Protein 6DJ6 (pdb70)

Nearest PDB structures (foldseek):
  6dj6-assembly2_B  TM=1.002E+00  e=1.225E-65  Streptococcus pneumoniae
  7w7h-assembly1_E-2  TM=9.771E-01  e=4.668E-52  Streptococcus suis 05ZYH33
  2g7z-assembly3_A  TM=9.800E-01  e=7.991E-48  Streptococcus pyogenes M1 GAS
  4x9x-assembly1_A  TM=9.112E-01  e=3.759E-30  Staphylococcus aureus subsp. aureus MW2
  2dt8-assembly1_A  TM=8.744E-01  e=5.356E-27  Thermus thermophilus HB8

Sequence (555 aa):
MTKIKIVTDSSVTIEPELVKKQLDDITIVPLSVVMMIDNVVYSDADLKEEGKFLQLMQESKNLPKTSQPPVGVFAEIFEDDLCKDGGQILAIHMMSHALSGTVEAARQGASLSTADVIVVDSSFTDQALKFQVVEEAAKLAQEGKDMEEAILSHHVEEVKNHTELYIGVSTLENLVKGGRIGRVTGLLSSLLNIRVVMQMKDHELQPMVKGRGTKTFKKKWLDELITSLSERAVAEIGISYSGSDDWAKEMKESLQAYVEKPISVLETGSIIQTHTGENAWAIILIRYHTKIKIVTDSSVTIEPELVKKQLDITIVPLSVMIDNVVYSDADLKEEGKFLQLMQESKNLPKTSQPPVGVFAEIFEDLCKKDGGQILAIHMSHALSGTVEAARQGASSLSTADVIVVDSSFTDQALKFQVVEAAKLAQEGKDMEAILSHVEEVKNHTELYIGVSTLENLVKGGRIGRVTGLLSSLLNIRVVMQMKDHELQPMVKGRGTKTFKKWLDELITSLSERAVAEIGISYSGSDDWAKKEMKESLQAYVEKPISVLETGSIIQTHTGENAWAILIRYH

Structure (mmCIF, N/CA/C/O backbone):
data_6DJ6
#
_entry.id   6DJ6
#
_cell.length_a   59.720
_cell.length_b   103.851
_cell.length_c   108.174
_cell.angle_alpha   90.00
_cell.angle_beta   90.00
_cell.angle_gamma   90.00
#
_symmetry.space_group_name_H-M   'P 21 21 21'
#
loop_
_entity.id
_entity.type
_entity.pdbx_description
1 polymer 'Fatty Acid Kinase (Fak) B2 protein (SPR1019)'
2 non-polymer GLYCEROL
3 non-polymer 'OLEIC ACID'
4 non-polymer 'SODIUM ION'
5 water water
#
loop_
_atom_site.group_PDB
_atom_site.id
_atom_site.type_symbol
_atom_site.label_atom_id
_atom_site.label_alt_id
_atom_site.label_comp_id
_atom_site.label_asym_id
_atom_site.label_entity_id
_atom_site.label_seq_id
_atom_site.pdbx_PDB_ins_code
_atom_site.Cartn_x
_atom_site.Cartn_y
_atom_site.Cartn_z
_atom_site.occupancy
_atom_site.B_iso_or_equiv
_atom_site.auth_seq_id
_atom_site.auth_comp_id
_atom_site.auth_asym_id
_atom_site.auth_atom_id
_atom_site.pdbx_PDB_model_num
ATOM 1 N N . MET A 1 35 ? -4.870 14.950 -24.147 0.50 46.48 1 MET A N 1
ATOM 2 C CA . MET A 1 35 ? -4.743 15.814 -22.934 0.50 45.43 1 MET A CA 1
ATOM 3 C C . MET A 1 35 ? -3.318 15.702 -22.378 0.50 45.35 1 MET A C 1
ATOM 4 O O . MET A 1 35 ? -2.670 16.718 -22.139 0.50 47.20 1 MET A O 1
ATOM 9 N N . THR A 1 36 ? -2.837 14.458 -22.226 1.00 46.68 2 THR A N 1
ATOM 10 C CA . THR A 1 36 ? -1.715 14.075 -21.317 1.00 43.84 2 THR A CA 1
ATOM 11 C C . THR A 1 36 ? -2.148 14.360 -19.871 1.00 37.38 2 THR A C 1
ATOM 12 O O . THR A 1 36 ? -2.653 15.444 -19.555 1.00 34.35 2 THR A O 1
ATOM 16 N N . LYS A 1 37 ? -1.951 13.376 -18.994 1.00 31.12 3 LYS A N 1
ATOM 17 C CA . LYS A 1 37 ? -2.470 13.466 -17.636 1.00 28.93 3 LYS A CA 1
ATOM 18 C C . LYS A 1 37 ? -1.673 14.541 -16.879 1.00 25.93 3 LYS A C 1
ATOM 19 O O . LYS A 1 37 ? -0.496 14.814 -17.169 1.00 22.49 3 LYS A O 1
ATOM 25 N N . ILE A 1 38 ? -2.334 15.162 -15.898 1.00 22.24 4 ILE A N 1
ATOM 26 C CA . ILE A 1 38 ? -1.688 16.090 -15.001 1.00 19.11 4 ILE A CA 1
ATOM 27 C C . ILE A 1 38 ? -0.627 15.336 -14.197 1.00 17.50 4 ILE A C 1
ATOM 28 O O . ILE A 1 38 ? -0.802 14.175 -13.840 1.00 19.16 4 ILE A O 1
ATOM 33 N N . LYS A 1 39 ? 0.499 16.002 -13.937 1.00 17.11 5 LYS A N 1
ATOM 34 C CA . LYS A 1 39 ? 1.552 15.434 -13.135 1.00 17.37 5 LYS A CA 1
ATOM 35 C C . LYS A 1 39 ? 1.595 16.124 -11.764 1.00 15.91 5 LYS A C 1
ATOM 36 O O . LYS A 1 39 ? 1.500 17.346 -11.686 1.00 14.99 5 LYS A O 1
ATOM 42 N N . ILE A 1 40 ? 1.735 15.304 -10.700 1.00 14.72 6 ILE A N 1
ATOM 43 C CA . ILE A 1 40 ? 1.738 15.760 -9.351 1.00 15.24 6 ILE A CA 1
ATOM 44 C C . ILE A 1 40 ? 3.192 15.905 -8.856 1.00 14.00 6 ILE A C 1
ATOM 45 O O . ILE A 1 40 ? 3.990 14.977 -8.988 1.00 15.14 6 ILE A O 1
ATOM 50 N N . VAL A 1 41 ? 3.467 17.045 -8.211 1.00 13.52 7 VAL A N 1
ATOM 51 C CA . VAL A 1 41 ? 4.757 17.312 -7.575 1.00 14.47 7 VAL A CA 1
ATOM 52 C C . VAL A 1 41 ? 4.508 17.677 -6.102 1.00 14.86 7 VAL A C 1
ATOM 53 O O . VAL A 1 41 ? 3.518 18.331 -5.784 1.00 14.49 7 VAL A O 1
ATOM 57 N N . THR A 1 42 ? 5.428 17.262 -5.210 1.00 14.23 8 THR A N 1
ATOM 58 C CA . THR A 1 42 ? 5.413 17.642 -3.781 1.00 13.03 8 THR A CA 1
ATOM 59 C C . THR A 1 42 ? 6.869 17.765 -3.324 1.00 12.77 8 THR A C 1
ATOM 60 O O . THR A 1 42 ? 7.772 17.626 -4.159 1.00 13.89 8 THR A O 1
ATOM 64 N N . ASP A 1 43 ? 7.079 17.994 -2.021 1.00 12.42 9 ASP A N 1
ATOM 65 C CA . ASP A 1 43 ? 8.417 18.145 -1.473 1.00 12.27 9 ASP A CA 1
ATOM 66 C C . ASP A 1 43 ? 8.658 16.977 -0.498 1.00 12.91 9 ASP A C 1
ATOM 67 O O . ASP A 1 43 ? 7.710 16.261 -0.089 1.00 12.30 9 ASP A O 1
ATOM 72 N N . SER A 1 44 ? 9.919 16.816 -0.062 1.00 12.46 10 SER A N 1
ATOM 73 C CA . SER A 1 44 ? 10.324 15.649 0.691 1.00 13.39 10 SER A CA 1
ATOM 74 C C . SER A 1 44 ? 9.946 15.774 2.175 1.00 13.93 10 SER A C 1
ATOM 75 O O . SER A 1 44 ? 10.245 14.855 2.943 1.00 14.22 10 SER A O 1
ATOM 78 N N . SER A 1 45 ? 9.246 16.854 2.573 1.00 13.78 11 SER A N 1
ATOM 79 C CA . SER A 1 45 ? 8.565 16.891 3.918 1.00 14.91 11 SER A CA 1
ATOM 80 C C . SER A 1 45 ? 7.371 15.931 3.953 1.00 13.65 11 SER A C 1
ATOM 81 O O . SER A 1 45 ? 6.908 15.587 5.029 1.00 13.68 11 SER A O 1
ATOM 84 N N . VAL A 1 46 ? 6.885 15.492 2.786 1.00 13.49 12 VAL A N 1
ATOM 85 C CA . VAL A 1 46 ? 5.820 14.511 2.722 1.00 13.40 12 VAL A CA 1
ATOM 86 C C . VAL A 1 46 ? 6.327 13.219 3.384 1.00 14.20 12 VAL A C 1
ATOM 87 O O . VAL A 1 46 ? 7.501 12.816 3.235 1.00 12.70 12 VAL A O 1
ATOM 91 N N . THR A 1 47 ? 5.452 12.601 4.180 1.00 13.45 13 THR A N 1
ATOM 92 C CA . THR A 1 47 ? 5.732 11.328 4.748 1.00 13.46 13 THR A CA 1
ATOM 93 C C . THR A 1 47 ? 4.801 10.312 4.080 1.00 14.90 13 THR A C 1
ATOM 94 O O . THR A 1 47 ? 3.573 10.429 4.174 1.00 14.36 13 THR A O 1
ATOM 98 N N . ILE A 1 48 ? 5.373 9.366 3.348 1.00 14.92 14 ILE A N 1
ATOM 99 C CA . ILE A 1 48 ? 4.581 8.490 2.476 1.00 16.69 14 ILE A CA 1
ATOM 100 C C . ILE A 1 48 ? 5.323 7.173 2.275 1.00 18.17 14 ILE A C 1
ATOM 101 O O . ILE A 1 48 ? 6.538 7.136 2.255 1.00 16.69 14 ILE A O 1
ATOM 106 N N . GLU A 1 49 ? 4.572 6.107 2.027 1.00 20.19 15 GLU A N 1
ATOM 107 C CA . GLU A 1 49 ? 5.182 4.819 1.648 1.00 22.77 15 GLU A CA 1
ATOM 108 C C . GLU A 1 49 ? 5.846 4.963 0.293 1.00 20.35 15 GLU A C 1
ATOM 109 O O . GLU A 1 49 ? 5.190 5.482 -0.614 1.00 19.31 15 GLU A O 1
ATOM 115 N N . PRO A 1 50 ? 7.128 4.558 0.117 1.00 22.47 16 PRO A N 1
ATOM 116 C CA . PRO A 1 50 ? 7.857 4.807 -1.129 1.00 23.35 16 PRO A CA 1
ATOM 117 C C . PRO A 1 50 ? 7.259 4.109 -2.366 1.00 22.44 16 PRO A C 1
ATOM 118 O O . PRO A 1 50 ? 7.316 4.628 -3.464 1.00 21.98 16 PRO A O 1
ATOM 122 N N . GLU A 1 51 ? 6.610 2.966 -2.171 1.00 23.47 17 GLU A N 1
ATOM 123 C CA . GLU A 1 51 ? 6.013 2.227 -3.311 1.00 26.46 17 GLU A CA 1
ATOM 124 C C . GLU A 1 51 ? 4.829 3.023 -3.863 1.00 22.80 17 GLU A C 1
ATOM 125 O O . GLU A 1 51 ? 4.568 3.000 -5.049 1.00 20.67 17 GLU A O 1
ATOM 131 N N . LEU A 1 52 ? 4.146 3.760 -2.984 1.00 20.83 18 LEU A N 1
ATOM 132 C CA . LEU A 1 52 ? 3.004 4.557 -3.356 1.00 22.40 18 LEU A CA 1
ATOM 133 C C . LEU A 1 52 ? 3.450 5.734 -4.236 1.00 21.98 18 LEU A C 1
ATOM 134 O O . LEU A 1 52 ? 2.750 6.139 -5.168 1.00 19.61 18 LEU A O 1
ATOM 139 N N . VAL A 1 53 ? 4.660 6.247 -3.992 1.00 21.02 19 VAL A N 1
ATOM 140 C CA . VAL A 1 53 ? 5.203 7.326 -4.835 1.00 21.63 19 VAL A CA 1
ATOM 141 C C . VAL A 1 53 ? 5.312 6.858 -6.295 1.00 22.74 19 VAL A C 1
ATOM 142 O O . VAL A 1 53 ? 4.898 7.579 -7.224 1.00 21.63 19 VAL A O 1
ATOM 146 N N A LYS A 1 54 ? 5.891 5.668 -6.496 0.50 22.25 20 LYS A N 1
ATOM 147 N N B LYS A 1 54 ? 5.893 5.667 -6.486 0.50 22.62 20 LYS A N 1
ATOM 148 C CA A LYS A 1 54 ? 6.078 5.084 -7.821 0.50 23.02 20 LYS A CA 1
ATOM 149 C CA B LYS A 1 54 ? 6.089 5.059 -7.796 0.50 23.62 20 LYS A CA 1
ATOM 150 C C A LYS A 1 54 ? 4.727 4.701 -8.454 0.50 21.82 20 LYS A C 1
ATOM 151 C C B LYS A 1 54 ? 4.739 4.694 -8.446 0.50 22.17 20 LYS A C 1
ATOM 152 O O A LYS A 1 54 ? 4.495 5.000 -9.609 0.50 19.56 20 LYS A O 1
ATOM 153 O O B LYS A 1 54 ? 4.519 5.000 -9.602 0.50 19.84 20 LYS A O 1
ATOM 164 N N . GLN A 1 55 ? 3.842 4.046 -7.691 1.00 22.19 21 GLN A N 1
ATOM 165 C CA . GLN A 1 55 ? 2.558 3.596 -8.215 1.00 22.62 21 GLN A CA 1
ATOM 166 C C . GLN A 1 55 ? 1.721 4.772 -8.756 1.00 23.01 21 GLN A C 1
ATOM 167 O O . GLN A 1 55 ? 0.966 4.553 -9.716 1.00 22.04 21 GLN A O 1
ATOM 173 N N . LEU A 1 56 ? 1.794 5.965 -8.130 1.00 19.52 22 LEU A N 1
ATOM 174 C CA . LEU A 1 56 ? 0.966 7.116 -8.530 1.00 19.82 22 LEU A CA 1
ATOM 175 C C . LEU A 1 56 ? 1.748 8.174 -9.324 1.00 19.22 22 LEU A C 1
ATOM 176 O O . LEU A 1 56 ? 1.214 9.259 -9.598 1.00 19.15 22 LEU A O 1
ATOM 181 N N A ASP A 1 57 ? 2.980 7.845 -9.735 0.50 19.29 23 ASP A N 1
ATOM 182 N N B ASP A 1 57 ? 3.002 7.863 -9.671 0.50 19.18 23 ASP A N 1
ATOM 183 C CA A ASP A 1 57 ? 3.865 8.746 -10.510 0.50 20.80 23 ASP A CA 1
ATOM 184 C CA B ASP A 1 57 ? 3.841 8.729 -10.508 0.50 20.54 23 ASP A CA 1
ATOM 185 C C A ASP A 1 57 ? 3.935 10.143 -9.872 0.50 19.25 23 ASP A C 1
ATOM 186 C C B ASP A 1 57 ? 3.971 10.132 -9.884 0.50 19.07 23 ASP A C 1
ATOM 187 O O A ASP A 1 57 ? 3.723 11.165 -10.542 0.50 19.19 23 ASP A O 1
ATOM 188 O O B ASP A 1 57 ? 3.845 11.147 -10.582 0.50 18.96 23 ASP A O 1
ATOM 197 N N . ILE A 1 58 ? 4.234 10.178 -8.572 1.00 17.20 24 ILE A N 1
ATOM 198 C CA . ILE A 1 58 ? 4.466 11.426 -7.855 1.00 16.16 24 ILE A CA 1
ATOM 199 C C . ILE A 1 58 ? 5.966 11.758 -7.964 1.00 15.08 24 ILE A C 1
ATOM 200 O O . ILE A 1 58 ? 6.775 10.885 -7.816 1.00 16.33 24 ILE A O 1
ATOM 205 N N . THR A 1 59 ? 6.289 13.025 -8.233 1.00 15.01 25 THR A N 1
ATOM 206 C CA . THR A 1 59 ? 7.666 13.583 -8.259 1.00 14.47 25 THR A CA 1
ATOM 207 C C . THR A 1 59 ? 7.886 14.321 -6.930 1.00 14.97 25 THR A C 1
ATOM 208 O O . THR A 1 59 ? 7.104 15.206 -6.577 1.00 12.93 25 THR A O 1
ATOM 212 N N . ILE A 1 60 ? 8.911 13.911 -6.177 1.00 14.90 26 ILE A N 1
ATOM 213 C CA . ILE A 1 60 ? 9.225 14.512 -4.899 1.00 15.75 26 ILE A CA 1
ATOM 214 C C . ILE A 1 60 ? 10.490 15.357 -5.054 1.00 16.24 26 ILE A C 1
ATOM 215 O O . ILE A 1 60 ? 11.519 14.792 -5.354 1.00 16.48 26 ILE A O 1
ATOM 220 N N . VAL A 1 61 ? 10.378 16.682 -4.872 1.00 15.14 27 VAL A N 1
ATOM 221 C CA . VAL A 1 61 ? 11.517 17.598 -4.926 1.00 14.74 27 VAL A CA 1
ATOM 222 C C . VAL A 1 61 ? 12.192 17.552 -3.566 1.00 15.53 27 VAL A C 1
ATOM 223 O O . VAL A 1 61 ? 11.568 17.879 -2.552 1.00 13.89 27 VAL A O 1
ATOM 227 N N . PRO A 1 62 ? 13.480 17.125 -3.494 1.00 15.56 28 PRO A N 1
ATOM 228 C CA . PRO A 1 62 ? 14.129 16.920 -2.200 1.00 15.15 28 PRO A CA 1
ATOM 229 C C . PRO A 1 62 ? 14.543 18.253 -1.571 1.00 14.54 28 PRO A C 1
ATOM 230 O O . PRO A 1 62 ? 15.026 19.144 -2.276 1.00 14.12 28 PRO A O 1
ATOM 234 N N . LEU A 1 63 ? 14.318 18.386 -0.259 1.00 13.59 29 LEU A N 1
ATOM 235 C CA . LEU A 1 63 ? 14.999 19.400 0.543 1.00 14.40 29 LEU A CA 1
ATOM 236 C C . LEU A 1 63 ? 16.389 18.831 0.859 1.00 13.56 29 LEU A C 1
ATOM 237 O O . LEU A 1 63 ? 16.704 17.701 0.446 1.00 12.99 29 LEU A O 1
ATOM 242 N N . SER A 1 64 ? 17.212 19.645 1.531 1.00 14.78 30 SER A N 1
ATOM 243 C CA . SER A 1 64 ? 18.535 19.230 1.948 1.00 14.55 30 SER A CA 1
ATOM 244 C C . SER A 1 64 ? 18.702 19.524 3.437 1.00 14.48 30 SER A C 1
ATOM 245 O O . SER A 1 64 ? 17.927 20.278 4.036 1.00 13.45 30 SER A O 1
ATOM 248 N N A VAL A 1 65 ? 19.716 18.913 4.059 0.50 13.06 31 VAL A N 1
ATOM 249 N N B VAL A 1 65 ? 19.702 18.853 4.013 0.50 13.56 31 VAL A N 1
ATOM 250 C CA A VAL A 1 65 ? 20.025 19.188 5.442 0.50 12.50 31 VAL A CA 1
ATOM 251 C CA B VAL A 1 65 ? 20.019 18.891 5.397 0.50 13.18 31 VAL A CA 1
ATOM 252 C C A VAL A 1 65 ? 21.536 19.059 5.649 0.50 12.46 31 VAL A C 1
ATOM 253 C C B VAL A 1 65 ? 21.540 18.983 5.506 0.50 13.19 31 VAL A C 1
ATOM 254 O O A VAL A 1 65 ? 22.141 18.097 5.176 0.50 11.95 31 VAL A O 1
ATOM 255 O O B VAL A 1 65 ? 22.236 18.262 4.804 0.50 12.58 31 VAL A O 1
ATOM 262 N N A MET A 1 66 ? 22.097 20.059 6.339 0.50 12.78 32 MET A N 1
ATOM 263 N N B MET A 1 66 ? 22.034 19.890 6.350 0.50 13.28 32 MET A N 1
ATOM 264 C CA A MET A 1 66 ? 23.532 20.165 6.676 0.50 13.65 32 MET A CA 1
ATOM 265 C CA B MET A 1 66 ? 23.475 19.990 6.589 0.50 14.26 32 MET A CA 1
ATOM 266 C C A MET A 1 66 ? 23.776 19.483 8.028 0.50 13.94 32 MET A C 1
ATOM 267 C C B MET A 1 66 ? 23.794 19.492 8.000 0.50 14.29 32 MET A C 1
ATOM 268 O O A MET A 1 66 ? 23.123 19.833 9.013 0.50 14.55 32 MET A O 1
ATOM 269 O O B MET A 1 66 ? 23.259 20.005 8.985 0.50 14.99 32 MET A O 1
ATOM 278 N N . ILE A 1 67 ? 24.690 18.506 8.052 1.00 14.39 33 ILE A N 1
ATOM 279 C CA . ILE A 1 67 ? 25.044 17.754 9.236 1.00 14.48 33 ILE A CA 1
ATOM 280 C C . ILE A 1 67 ? 26.565 17.866 9.375 1.00 14.58 33 ILE A C 1
ATOM 281 O O . ILE A 1 67 ? 27.277 17.390 8.503 1.00 14.05 33 ILE A O 1
ATOM 286 N N . ASP A 1 68 ? 27.000 18.590 10.410 1.00 15.39 34 ASP A N 1
ATOM 287 C CA . ASP A 1 68 ? 28.446 18.904 10.674 1.00 17.27 34 ASP A CA 1
ATOM 288 C C . ASP A 1 68 ? 29.097 19.406 9.382 1.00 15.93 34 ASP A C 1
ATOM 289 O O . ASP A 1 68 ? 30.129 18.907 8.935 1.00 17.05 34 ASP A O 1
ATOM 294 N N . ASN A 1 69 ? 28.426 20.379 8.768 1.00 15.26 35 ASN A N 1
ATOM 295 C CA . ASN A 1 69 ? 28.921 21.132 7.616 1.00 14.89 35 ASN A CA 1
ATOM 296 C C . ASN A 1 69 ? 28.921 20.299 6.333 1.00 14.70 35 ASN A C 1
ATOM 297 O O . ASN A 1 69 ? 29.483 20.761 5.324 1.00 15.38 35 ASN A O 1
ATOM 302 N N . VAL A 1 70 ? 28.318 19.106 6.338 1.00 14.11 36 VAL A N 1
ATOM 303 C CA . VAL A 1 70 ? 28.216 18.281 5.133 1.00 15.01 36 VAL A CA 1
ATOM 304 C C . VAL A 1 70 ? 26.749 18.294 4.683 1.00 14.60 36 VAL A C 1
ATOM 305 O O . VAL A 1 70 ? 25.887 18.033 5.474 1.00 14.20 36 VAL A O 1
ATOM 309 N N . VAL A 1 71 ? 26.500 18.655 3.427 1.00 14.95 37 VAL A N 1
ATOM 310 C CA . VAL A 1 71 ? 25.133 18.789 2.917 1.00 16.58 37 VAL A CA 1
ATOM 311 C C . VAL A 1 71 ? 24.679 17.442 2.349 1.00 16.23 37 VAL A C 1
ATOM 312 O O . VAL A 1 71 ? 25.333 16.880 1.473 1.00 16.90 37 VAL A O 1
ATOM 316 N N . TYR A 1 72 ? 23.537 16.961 2.842 1.00 15.50 38 TYR A N 1
ATOM 317 C CA . TYR A 1 72 ? 22.876 15.755 2.370 1.00 15.70 38 TYR A CA 1
ATOM 318 C C . TYR A 1 72 ? 21.564 16.121 1.669 1.00 15.24 38 TYR A C 1
ATOM 319 O O . TYR A 1 72 ? 20.806 16.942 2.154 1.00 14.78 38 TYR A O 1
ATOM 328 N N . SER A 1 73 ? 21.275 15.462 0.559 1.00 15.02 39 SER A N 1
ATOM 329 C CA . SER A 1 73 ? 19.901 15.491 0.009 1.00 15.21 39 SER A CA 1
ATOM 330 C C . SER A 1 73 ? 18.983 14.655 0.921 1.00 15.51 39 SER A C 1
ATOM 331 O O . SER A 1 73 ? 19.347 13.562 1.369 1.00 15.83 39 SER A O 1
ATOM 334 N N . ASP A 1 74 ? 17.765 15.147 1.174 1.00 16.59 40 ASP A N 1
ATOM 335 C CA . ASP A 1 74 ? 16.773 14.410 1.915 1.00 18.04 40 ASP A CA 1
ATOM 336 C C . ASP A 1 74 ? 16.480 13.069 1.229 1.00 17.90 40 ASP A C 1
ATOM 337 O O . ASP A 1 74 ? 16.180 12.094 1.905 1.00 17.93 40 ASP A O 1
ATOM 342 N N . ALA A 1 75 ? 16.649 13.003 -0.101 1.00 19.53 41 ALA A N 1
ATOM 343 C CA . ALA A 1 75 ? 16.396 11.778 -0.881 1.00 20.18 41 ALA A CA 1
ATOM 344 C C . ALA A 1 75 ? 17.328 10.645 -0.441 1.00 21.57 41 ALA A C 1
ATOM 345 O O . ALA A 1 75 ? 16.967 9.483 -0.591 1.00 22.14 41 ALA A O 1
ATOM 347 N N . ASP A 1 76 ? 18.490 10.990 0.135 1.00 20.79 42 ASP A N 1
ATOM 348 C CA . ASP A 1 76 ? 19.459 9.982 0.623 1.00 21.90 42 ASP A CA 1
ATOM 349 C C . ASP A 1 76 ? 19.305 9.689 2.124 1.00 20.72 42 ASP A C 1
ATOM 350 O O . ASP A 1 76 ? 20.163 9.000 2.694 1.00 19.44 42 ASP A O 1
ATOM 355 N N . LEU A 1 77 ? 18.240 10.196 2.762 1.00 17.70 43 LEU A N 1
ATOM 356 C CA . LEU A 1 77 ? 18.052 10.025 4.195 1.00 17.94 43 LEU A CA 1
ATOM 357 C C . LEU A 1 77 ? 16.689 9.385 4.481 1.00 20.03 43 LEU A C 1
ATOM 358 O O . LEU A 1 77 ? 16.087 9.650 5.528 1.00 20.10 43 LEU A O 1
ATOM 363 N N . LYS A 1 78 ? 16.258 8.475 3.610 1.00 21.41 44 LYS A N 1
ATOM 364 C CA . LYS A 1 78 ? 14.924 7.868 3.750 1.00 23.54 44 LYS A CA 1
ATOM 365 C C . LYS A 1 78 ? 14.997 6.486 4.414 1.00 25.51 44 LYS A C 1
ATOM 366 O O . LYS A 1 78 ? 13.989 6.015 4.930 1.00 26.23 44 LYS A O 1
ATOM 372 N N . GLU A 1 79 ? 16.189 5.877 4.461 1.00 23.32 45 GLU A N 1
ATOM 373 C CA . GLU A 1 79 ? 16.412 4.610 5.150 1.00 24.80 45 GLU A CA 1
ATOM 374 C C . GLU A 1 79 ? 16.011 4.699 6.637 1.00 22.57 45 GLU A C 1
ATOM 375 O O . GLU A 1 79 ? 16.446 5.591 7.369 1.00 22.09 45 GLU A O 1
ATOM 381 N N . GLU A 1 80 ? 15.199 3.746 7.096 1.00 20.99 46 GLU A N 1
ATOM 382 C CA . GLU A 1 80 ? 14.689 3.734 8.470 1.00 21.88 46 GLU A CA 1
ATOM 383 C C . GLU A 1 80 ? 15.824 3.909 9.483 1.00 21.31 46 GLU A C 1
ATOM 384 O O . GLU A 1 80 ? 16.777 3.151 9.488 1.00 20.96 46 GLU A O 1
ATOM 390 N N . GLY A 1 81 ? 15.716 4.925 10.333 1.00 19.72 47 GLY A N 1
ATOM 391 C CA . GLY A 1 81 ? 16.631 5.106 11.450 1.00 19.86 47 GLY A CA 1
ATOM 392 C C . GLY A 1 81 ? 17.951 5.742 11.063 1.00 19.70 47 GLY A C 1
ATOM 393 O O . GLY A 1 81 ? 18.710 6.135 11.961 1.00 19.67 47 GLY A O 1
ATOM 394 N N . LYS A 1 82 ? 18.217 5.910 9.758 1.00 20.56 48 LYS A N 1
ATOM 395 C CA . LYS A 1 82 ? 19.540 6.420 9.330 1.00 21.29 48 LYS A CA 1
ATOM 396 C C . LYS A 1 82 ? 19.762 7.863 9.803 1.00 18.64 48 LYS A C 1
ATOM 397 O O . LYS A 1 82 ? 20.787 8.145 10.375 1.00 16.56 48 LYS A O 1
ATOM 403 N N . PHE A 1 83 ? 18.816 8.783 9.544 1.00 16.46 49 PHE A N 1
ATOM 404 C CA . PHE A 1 83 ? 18.992 10.148 9.949 1.00 16.03 49 PHE A CA 1
ATOM 405 C C . PHE A 1 83 ? 18.975 10.274 11.473 1.00 16.89 49 PHE A C 1
ATOM 406 O O . PHE A 1 83 ? 19.732 11.088 12.041 1.00 16.65 49 PHE A O 1
ATOM 414 N N . LEU A 1 84 ? 18.079 9.525 12.132 1.00 17.02 50 LEU A N 1
ATOM 415 C CA . LEU A 1 84 ? 18.005 9.540 13.595 1.00 18.31 50 LEU A CA 1
ATOM 416 C C . LEU A 1 84 ? 19.423 9.383 14.163 1.00 17.52 50 LEU A C 1
ATOM 417 O O . LEU A 1 84 ? 19.859 10.120 15.072 1.00 17.11 50 LEU A O 1
ATOM 422 N N . GLN A 1 85 ? 20.110 8.369 13.660 1.00 17.89 51 GLN A N 1
ATOM 423 C CA . GLN A 1 85 ? 21.421 8.028 14.195 1.00 21.53 51 GLN A CA 1
ATOM 424 C C . GLN A 1 85 ? 22.458 9.128 13.885 1.00 18.50 51 GLN A C 1
ATOM 425 O O . GLN A 1 85 ? 23.263 9.449 14.750 1.00 19.64 51 GLN A O 1
ATOM 431 N N . LEU A 1 86 ? 22.456 9.708 12.671 1.00 17.07 52 LEU A N 1
ATOM 432 C CA . LEU A 1 86 ? 23.320 10.868 12.352 1.00 16.84 52 LEU A CA 1
ATOM 433 C C . LEU A 1 86 ? 23.032 12.057 13.293 1.00 16.43 52 LEU A C 1
ATOM 434 O O . LEU A 1 86 ? 23.964 12.685 13.821 1.00 15.41 52 LEU A O 1
ATOM 439 N N . MET A 1 87 ? 21.749 12.389 13.531 1.00 15.99 53 MET A N 1
ATOM 440 C CA . MET A 1 87 ? 21.391 13.521 14.420 1.00 16.06 53 MET A CA 1
ATOM 441 C C . MET A 1 87 ? 21.774 13.267 15.899 1.00 15.88 53 MET A C 1
ATOM 442 O O . MET A 1 87 ? 22.077 14.227 16.650 1.00 17.41 53 MET A O 1
ATOM 447 N N . GLN A 1 88 ? 21.681 12.015 16.352 1.00 15.21 54 GLN A N 1
ATOM 448 C CA . GLN A 1 88 ? 22.089 11.630 17.718 1.00 16.54 54 GLN A CA 1
ATOM 449 C C . GLN A 1 88 ? 23.588 11.861 17.933 1.00 18.71 54 GLN A C 1
ATOM 450 O O . GLN A 1 88 ? 23.996 12.146 19.073 1.00 18.66 54 GLN A O 1
ATOM 456 N N . GLU A 1 89 ? 24.385 11.742 16.864 1.00 19.27 55 GLU A N 1
ATOM 457 C CA . GLU A 1 89 ? 25.880 11.752 16.979 1.00 19.72 55 GLU A CA 1
ATOM 458 C C . GLU A 1 89 ? 26.539 13.035 16.443 1.00 19.63 55 GLU A C 1
ATOM 459 O O . GLU A 1 89 ? 27.741 13.254 16.677 1.00 19.39 55 GLU A O 1
ATOM 465 N N . SER A 1 90 ? 25.812 13.886 15.728 1.00 17.19 56 SER A N 1
ATOM 466 C CA . SER A 1 90 ? 26.421 15.039 15.089 1.00 17.60 56 SER A CA 1
ATOM 467 C C . SER A 1 90 ? 26.879 16.074 16.130 1.00 19.11 56 SER A C 1
ATOM 468 O O . SER A 1 90 ? 26.208 16.301 17.135 1.00 18.10 56 SER A O 1
ATOM 471 N N . LYS A 1 91 ? 28.045 16.704 15.891 1.00 19.69 57 LYS A N 1
ATOM 472 C CA . LYS A 1 91 ? 28.585 17.749 16.793 1.00 22.05 57 LYS A CA 1
ATOM 473 C C . LYS A 1 91 ? 27.620 18.933 16.900 1.00 21.20 57 LYS A C 1
ATOM 474 O O . LYS A 1 91 ? 27.411 19.491 17.985 1.00 17.99 57 LYS A O 1
ATOM 480 N N . ASN A 1 92 ? 27.004 19.280 15.769 1.00 20.28 58 ASN A N 1
ATOM 481 C CA . ASN A 1 92 ? 26.066 20.385 15.645 1.00 19.75 58 ASN A CA 1
ATOM 482 C C . ASN A 1 92 ? 24.640 19.851 15.425 1.00 18.45 58 ASN A C 1
ATOM 483 O O . ASN A 1 92 ? 24.424 18.780 14.848 1.00 17.38 58 ASN A O 1
ATOM 488 N N . LEU A 1 93 ? 23.660 20.634 15.851 1.00 17.49 59 LEU A N 1
ATOM 489 C CA . LEU A 1 93 ? 22.296 20.435 15.451 1.00 18.29 59 LEU A CA 1
ATOM 490 C C . LEU A 1 93 ? 22.206 20.527 13.929 1.00 17.02 59 LEU A C 1
ATOM 491 O O . LEU A 1 93 ? 22.729 21.472 13.348 1.00 17.00 59 LEU A O 1
ATOM 496 N N . PRO A 1 94 ? 21.549 19.587 13.216 1.00 17.85 60 PRO A N 1
ATOM 497 C CA . PRO A 1 94 ? 21.367 19.738 11.762 1.00 17.66 60 PRO A CA 1
ATOM 498 C C . PRO A 1 94 ? 20.554 20.993 11.373 1.00 17.29 60 PRO A C 1
ATOM 499 O O . PRO A 1 94 ? 19.823 21.570 12.223 1.00 16.73 60 PRO A O 1
ATOM 503 N N . LYS A 1 95 ? 20.767 21.473 10.145 1.00 16.83 61 LYS A N 1
ATOM 504 C CA . LYS A 1 95 ? 20.061 22.614 9.579 1.00 18.20 61 LYS A CA 1
ATOM 505 C C . LYS A 1 95 ? 19.432 22.259 8.221 1.00 16.72 61 LYS A C 1
ATOM 506 O O . LYS A 1 95 ? 20.135 21.807 7.312 1.00 13.02 61 LYS A O 1
ATOM 512 N N . THR A 1 96 ? 18.106 22.496 8.091 1.00 13.96 62 THR A N 1
ATOM 513 C CA . THR A 1 96 ? 17.351 22.128 6.912 1.00 13.25 62 THR A CA 1
ATOM 514 C C . THR A 1 96 ? 17.349 23.299 5.935 1.00 13.22 62 THR A C 1
ATOM 515 O O . THR A 1 96 ? 17.506 24.436 6.359 1.00 13.31 62 THR A O 1
ATOM 519 N N . SER A 1 97 ? 17.204 22.982 4.643 1.00 14.05 63 SER A N 1
ATOM 520 C CA . SER A 1 97 ? 17.122 23.958 3.551 1.00 15.40 63 SER A CA 1
ATOM 521 C C . SER A 1 97 ? 16.053 23.570 2.532 1.00 14.84 63 SER A C 1
ATOM 522 O O . SER A 1 97 ? 15.943 22.434 2.125 1.00 16.80 63 SER A O 1
ATOM 525 N N . GLN A 1 98 ? 15.296 24.569 2.117 1.00 15.42 64 GLN A N 1
ATOM 526 C CA . GLN A 1 98 ? 14.293 24.436 1.094 1.00 15.95 64 GLN A CA 1
ATOM 527 C C . GLN A 1 98 ? 14.969 24.158 -0.244 1.00 14.98 64 GLN A C 1
ATOM 528 O O . GLN A 1 98 ? 16.162 24.393 -0.406 1.00 13.32 64 GLN A O 1
ATOM 534 N N . PRO A 1 99 ? 14.248 23.600 -1.239 1.00 14.67 65 PRO A N 1
ATOM 535 C CA . PRO A 1 99 ? 14.842 23.363 -2.541 1.00 14.59 65 PRO A CA 1
ATOM 536 C C . PRO A 1 99 ? 14.997 24.719 -3.225 1.00 15.88 65 PRO A C 1
ATOM 537 O O . PRO A 1 99 ? 14.157 25.619 -3.051 1.00 16.78 65 PRO A O 1
ATOM 541 N N . PRO A 1 100 ? 16.073 24.911 -4.013 1.00 16.04 66 PRO A N 1
ATOM 542 C CA . PRO A 1 100 ? 16.283 26.171 -4.728 1.00 16.92 66 PRO A CA 1
ATOM 543 C C . PRO A 1 100 ? 15.179 26.447 -5.764 1.00 16.36 66 PRO A C 1
ATOM 544 O O . PRO A 1 100 ? 14.701 25.520 -6.397 1.00 16.05 66 PRO A O 1
ATOM 548 N N . VAL A 1 101 ? 14.832 27.719 -5.961 1.00 16.97 67 VAL A N 1
ATOM 549 C CA . VAL A 1 101 ? 13.951 28.153 -7.080 1.00 16.62 67 VAL A CA 1
ATOM 550 C C . VAL A 1 101 ? 14.334 27.425 -8.372 1.00 15.87 67 VAL A C 1
ATOM 551 O O . VAL A 1 101 ? 13.496 26.897 -9.116 1.00 14.73 67 VAL A O 1
ATOM 555 N N . GLY A 1 102 ? 15.639 27.438 -8.668 1.00 15.15 68 GLY A N 1
ATOM 556 C CA . GLY A 1 102 ? 16.186 26.925 -9.923 1.00 15.19 68 GLY A CA 1
ATOM 557 C C . GLY A 1 102 ? 15.929 25.442 -10.137 1.00 16.05 68 GLY A C 1
ATOM 558 O O . GLY A 1 102 ? 15.721 25.015 -11.252 1.00 16.05 68 GLY A O 1
ATOM 559 N N . VAL A 1 103 ? 15.982 24.642 -9.068 1.00 15.56 69 VAL A N 1
ATOM 560 C CA . VAL A 1 103 ? 15.702 23.227 -9.149 1.00 15.88 69 VAL A CA 1
ATOM 561 C C . VAL A 1 103 ? 14.215 23.029 -9.509 1.00 14.91 69 VAL A C 1
ATOM 562 O O . VAL A 1 103 ? 13.871 22.167 -10.324 1.00 14.48 69 VAL A O 1
ATOM 566 N N . PHE A 1 104 ? 13.327 23.816 -8.894 1.00 14.89 70 PHE A N 1
ATOM 567 C CA . PHE A 1 104 ? 11.892 23.717 -9.217 1.00 15.57 70 PHE A CA 1
ATOM 568 C C . PHE A 1 104 ? 11.671 24.041 -10.705 1.00 16.62 70 PHE A C 1
ATOM 569 O O . PHE A 1 104 ? 10.882 23.362 -11.402 1.00 15.95 70 PHE A O 1
ATOM 577 N N . ALA A 1 105 ? 12.295 25.129 -11.176 1.00 17.18 71 ALA A N 1
ATOM 578 C CA . ALA A 1 105 ? 12.147 25.539 -12.584 1.00 17.50 71 ALA A CA 1
ATOM 579 C C . ALA A 1 105 ? 12.627 24.412 -13.512 1.00 18.70 71 ALA A C 1
ATOM 580 O O . ALA A 1 105 ? 11.935 24.055 -14.477 1.00 17.71 71 ALA A O 1
ATOM 582 N N . GLU A 1 106 ? 13.776 23.819 -13.174 1.00 19.63 72 GLU A N 1
ATOM 583 C CA . GLU A 1 106 ? 14.378 22.726 -13.988 1.00 21.37 72 GLU A CA 1
ATOM 584 C C . GLU A 1 106 ? 13.490 21.474 -13.970 1.00 20.63 72 GLU A C 1
ATOM 585 O O . GLU A 1 106 ? 13.404 20.806 -15.019 1.00 20.43 72 GLU A O 1
ATOM 591 N N . ILE A 1 107 ? 12.859 21.167 -12.830 1.00 17.89 73 ILE A N 1
ATOM 592 C CA . ILE A 1 107 ? 12.023 19.966 -12.715 1.00 18.55 73 ILE A CA 1
ATOM 593 C C . ILE A 1 107 ? 10.718 20.193 -13.464 1.00 17.28 73 ILE A C 1
ATOM 594 O O . ILE A 1 107 ? 10.271 19.313 -14.218 1.00 17.24 73 ILE A O 1
ATOM 599 N N . PHE A 1 108 ? 10.130 21.375 -13.287 1.00 16.45 74 PHE A N 1
ATOM 600 C CA . PHE A 1 108 ? 8.923 21.738 -14.042 1.00 18.39 74 PHE A CA 1
ATOM 601 C C . PHE A 1 108 ? 9.181 21.676 -15.568 1.00 20.00 74 PHE A C 1
ATOM 602 O O . PHE A 1 108 ? 8.315 21.1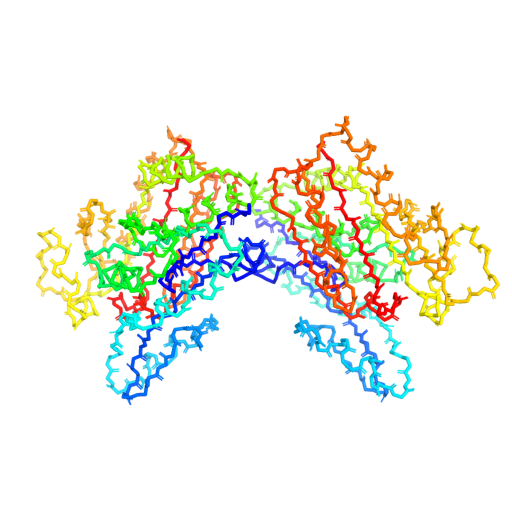97 -16.341 1.00 18.23 74 PHE A O 1
ATOM 610 N N . GLU A 1 109 ? 10.348 22.130 -16.028 1.00 23.61 75 GLU A N 1
ATOM 611 C CA . GLU A 1 109 ? 10.645 22.091 -17.497 1.00 27.45 75 GLU A CA 1
ATOM 612 C C . GLU A 1 109 ? 10.687 20.646 -18.024 1.00 26.46 75 GLU A C 1
ATOM 613 O O . GLU A 1 109 ? 10.120 20.382 -19.072 1.00 30.49 75 GLU A O 1
ATOM 619 N N A ASP A 1 110 ? 11.323 19.728 -17.283 0.50 25.13 76 ASP A N 1
ATOM 620 N N B ASP A 1 110 ? 11.380 19.746 -17.317 0.50 25.35 76 ASP A N 1
ATOM 621 C CA A ASP A 1 110 ? 11.468 18.327 -17.697 0.50 25.95 76 ASP A CA 1
ATOM 622 C CA B ASP A 1 110 ? 11.448 18.338 -17.704 0.50 26.42 76 ASP A CA 1
ATOM 623 C C A ASP A 1 110 ? 10.126 17.583 -17.680 0.50 25.67 76 ASP A C 1
ATOM 624 C C B ASP A 1 110 ? 10.032 17.761 -17.799 0.50 26.19 76 ASP A C 1
ATOM 625 O O A ASP A 1 110 ? 9.913 16.689 -18.483 0.50 25.76 76 ASP A O 1
ATOM 626 O O B ASP A 1 110 ? 9.633 17.264 -18.850 0.50 26.50 76 ASP A O 1
ATOM 635 N N . LEU A 1 111 ? 9.268 17.907 -16.712 1.00 24.95 77 LEU A N 1
ATOM 636 C CA . LEU A 1 111 ? 7.984 17.261 -16.550 1.00 24.86 77 LEU A CA 1
ATOM 637 C C . LEU A 1 111 ? 6.994 17.690 -17.635 1.00 26.13 77 LEU A C 1
ATOM 638 O O . LEU A 1 111 ? 6.100 16.925 -17.946 1.00 27.99 77 LEU A O 1
ATOM 643 N N . CYS A 1 112 ? 7.093 18.923 -18.135 1.00 29.67 78 CYS A N 1
ATOM 644 C CA . CYS A 1 112 ? 6.086 19.469 -19.055 1.00 35.44 78 CYS A CA 1
ATOM 645 C C . CYS A 1 112 ? 6.402 19.122 -20.522 1.00 39.00 78 CYS A C 1
ATOM 646 O O . CYS A 1 112 ? 5.622 19.499 -21.408 1.00 34.32 78 CYS A O 1
ATOM 649 N N . LYS A 1 113 ? 7.533 18.437 -20.778 1.00 39.68 79 LYS A N 1
ATOM 650 C CA . LYS A 1 113 ? 7.918 17.992 -22.144 1.00 44.22 79 LYS A CA 1
ATOM 651 C C . LYS A 1 113 ? 6.817 17.133 -22.791 1.00 44.93 79 LYS A C 1
ATOM 652 O O . LYS A 1 113 ? 6.744 17.071 -24.005 1.00 42.98 79 LYS A O 1
ATOM 658 N N . ASP A 1 114 ? 5.987 16.445 -21.988 1.00 46.18 80 ASP A N 1
ATOM 659 C CA . ASP A 1 114 ? 4.874 15.616 -22.516 1.00 48.18 80 ASP A CA 1
ATOM 660 C C . ASP A 1 114 ? 3.690 16.489 -22.967 1.00 47.25 80 ASP A C 1
ATOM 661 O O . ASP A 1 114 ? 2.700 15.973 -23.496 1.00 48.68 80 ASP A O 1
ATOM 666 N N . GLY A 1 115 ? 3.774 17.802 -22.738 1.00 41.81 81 GLY A N 1
ATOM 667 C CA . GLY A 1 115 ? 2.695 18.719 -23.022 1.00 41.28 81 GLY A CA 1
ATOM 668 C C . GLY A 1 115 ? 1.607 18.722 -21.947 1.00 42.17 81 GLY A C 1
ATOM 669 O O . GLY A 1 115 ? 0.486 19.138 -22.227 1.00 46.19 81 GLY A O 1
ATOM 670 N N . GLY A 1 116 ? 1.920 18.274 -20.724 1.00 33.80 82 GLY A N 1
ATOM 671 C CA . GLY A 1 116 ? 0.932 18.246 -19.644 1.00 33.90 82 GLY A CA 1
ATOM 672 C C . GLY A 1 116 ? 1.081 19.417 -18.670 1.00 28.84 82 GLY A C 1
ATOM 673 O O . GLY A 1 116 ? 2.080 20.121 -18.686 1.00 31.65 82 GLY A O 1
ATOM 674 N N . GLN A 1 117 ? 0.049 19.638 -17.845 1.00 23.68 83 GLN A N 1
ATOM 675 C CA . GLN A 1 117 ? 0.083 20.575 -16.754 1.00 21.23 83 GLN A CA 1
ATOM 676 C C . GLN A 1 117 ? 0.672 19.894 -15.502 1.00 20.11 83 GLN A C 1
ATOM 677 O O . GLN A 1 117 ? 0.677 18.660 -15.383 1.00 19.48 83 GLN A O 1
ATOM 683 N N . ILE A 1 118 ? 1.141 20.722 -14.559 1.00 17.82 84 ILE A N 1
ATOM 684 C CA . ILE A 1 118 ? 1.703 20.267 -13.328 1.00 16.53 84 ILE A CA 1
ATOM 685 C C . ILE A 1 118 ? 0.908 20.874 -12.176 1.00 15.30 84 ILE A C 1
ATOM 686 O O . ILE A 1 118 ? 0.632 22.030 -12.198 1.00 14.51 84 ILE A O 1
ATOM 691 N N . LEU A 1 119 ? 0.612 20.057 -11.161 1.00 14.02 85 LEU A N 1
ATOM 692 C CA . LEU A 1 119 ? 0.097 20.509 -9.907 1.00 14.98 85 LEU A CA 1
ATOM 693 C C . LEU A 1 119 ? 1.121 20.152 -8.821 1.00 13.91 85 LEU A C 1
ATOM 694 O O . LEU A 1 119 ? 1.338 18.979 -8.586 1.00 16.06 85 LEU A O 1
ATOM 699 N N . ALA A 1 120 ? 1.705 21.170 -8.182 1.00 13.28 86 ALA A N 1
ATOM 700 C CA . ALA A 1 120 ? 2.642 21.021 -7.080 1.00 12.87 86 ALA A CA 1
ATOM 701 C C . ALA A 1 120 ? 1.943 21.414 -5.776 1.00 13.33 86 ALA A C 1
ATOM 702 O O . ALA A 1 120 ? 1.403 22.491 -5.667 1.00 13.84 86 ALA A O 1
ATOM 704 N N . ILE A 1 121 ? 1.992 20.510 -4.795 1.00 12.99 87 ILE A N 1
ATOM 705 C CA . ILE A 1 121 ? 1.362 20.649 -3.509 1.00 13.83 87 ILE A CA 1
ATOM 706 C C . ILE A 1 121 ? 2.469 20.550 -2.465 1.00 12.74 87 ILE A C 1
ATOM 707 O O . ILE A 1 121 ? 3.182 19.571 -2.469 1.00 13.63 87 ILE A O 1
ATOM 712 N N . HIS A 1 122 ? 2.606 21.590 -1.629 1.00 12.94 88 HIS A N 1
ATOM 713 C CA . HIS A 1 122 ? 3.752 21.759 -0.754 1.00 12.51 88 HIS A CA 1
ATOM 714 C C . HIS A 1 122 ? 3.348 22.021 0.703 1.00 12.91 88 HIS A C 1
ATOM 715 O O . HIS A 1 122 ? 2.169 22.327 1.065 1.00 11.65 88 HIS A O 1
ATOM 722 N N A MET A 1 123 ? 4.356 21.922 1.567 0.50 11.92 89 MET A N 1
ATOM 723 N N B MET A 1 123 ? 4.355 21.917 1.565 0.50 12.89 89 MET A N 1
ATOM 724 C CA A MET A 1 123 ? 4.174 22.178 2.970 0.50 12.50 89 MET A CA 1
ATOM 725 C CA B MET A 1 123 ? 4.205 22.209 2.965 0.50 14.20 89 MET A CA 1
ATOM 726 C C A MET A 1 123 ? 3.876 23.665 3.173 0.50 11.98 89 MET A C 1
ATOM 727 C C B MET A 1 123 ? 3.841 23.679 3.151 0.50 12.86 89 MET A C 1
ATOM 728 O O A MET A 1 123 ? 4.188 24.514 2.323 0.50 12.01 89 MET A O 1
ATOM 729 O O B MET A 1 123 ? 4.120 24.537 2.298 0.50 12.72 89 MET A O 1
ATOM 738 N N . SER A 1 124 ? 3.204 23.940 4.292 1.00 12.51 90 SER A N 1
ATOM 739 C CA . SER A 1 124 ? 2.830 25.266 4.730 1.00 12.42 90 SER A CA 1
ATOM 740 C C . SER A 1 124 ? 3.968 26.278 4.578 1.00 12.43 90 SER A C 1
ATOM 741 O O . SER A 1 124 ? 5.115 26.023 4.993 1.00 12.40 90 SER A O 1
ATOM 744 N N . HIS A 1 125 ? 3.628 27.427 3.986 1.00 12.12 91 HIS A N 1
ATOM 745 C CA . HIS A 1 125 ? 4.493 28.619 3.959 1.00 14.09 91 HIS A CA 1
ATOM 746 C C . HIS A 1 125 ? 4.931 29.029 5.376 1.00 13.81 91 HIS A C 1
ATOM 747 O O . HIS A 1 125 ? 5.962 29.641 5.520 1.00 14.27 91 HIS A O 1
ATOM 754 N N . ALA A 1 126 ? 4.152 28.704 6.412 1.00 13.75 92 ALA A N 1
ATOM 755 C CA . ALA A 1 126 ? 4.565 29.056 7.770 1.00 14.53 92 ALA A CA 1
ATOM 756 C C . ALA A 1 126 ? 5.757 28.204 8.225 1.00 14.56 92 ALA A C 1
ATOM 757 O O . ALA A 1 126 ? 6.458 28.618 9.115 1.00 14.76 92 ALA A O 1
ATOM 759 N N . LEU A 1 127 ? 5.921 26.994 7.678 1.00 14.10 93 LEU A N 1
ATOM 760 C CA . LEU A 1 127 ? 7.040 26.120 8.099 1.00 14.52 93 LEU A CA 1
ATOM 761 C C . LEU A 1 127 ? 8.288 26.337 7.233 1.00 13.62 93 LEU A C 1
ATOM 762 O O . LEU A 1 127 ? 9.416 26.138 7.711 1.00 12.65 93 LEU A O 1
ATOM 767 N N . SER A 1 128 ? 8.079 26.680 5.954 1.00 13.55 94 SER A N 1
ATOM 768 C CA . SER A 1 128 ? 9.143 26.661 4.949 1.00 13.85 94 SER A CA 1
ATOM 769 C C . SER A 1 128 ? 8.834 27.636 3.807 1.00 13.31 94 SER A C 1
ATOM 770 O O . SER A 1 128 ? 7.687 27.864 3.455 1.00 11.54 94 SER A O 1
ATOM 773 N N . GLY A 1 129 ? 9.904 28.154 3.204 1.00 12.53 95 GLY A N 1
ATOM 774 C CA . GLY A 1 129 ? 9.840 28.908 1.973 1.00 11.99 95 GLY A CA 1
ATOM 775 C C . GLY A 1 129 ? 9.631 28.024 0.742 1.00 12.47 95 GLY A C 1
ATOM 776 O O . GLY A 1 129 ? 9.528 28.561 -0.383 1.00 14.03 95 GLY A O 1
ATOM 777 N N . THR A 1 130 ? 9.596 26.701 0.924 1.00 12.17 96 THR A N 1
ATOM 778 C CA . THR A 1 130 ? 9.459 25.688 -0.223 1.00 14.62 96 THR A CA 1
ATOM 779 C C . THR A 1 130 ? 8.362 26.131 -1.219 1.00 12.91 96 THR A C 1
ATOM 780 O O . THR A 1 130 ? 8.588 26.181 -2.444 1.00 13.12 96 THR A O 1
ATOM 784 N N . VAL A 1 131 ? 7.166 26.461 -0.708 1.00 12.81 97 VAL A N 1
ATOM 785 C CA . VAL A 1 131 ? 6.052 26.693 -1.595 1.00 12.01 97 VAL A CA 1
ATOM 786 C C . VAL A 1 131 ? 6.274 27.975 -2.425 1.00 13.14 97 VAL A C 1
ATOM 787 O O . VAL A 1 131 ? 5.873 28.045 -3.592 1.00 12.66 97 VAL A O 1
ATOM 791 N N . GLU A 1 132 ? 6.891 28.995 -1.832 1.00 13.56 98 GLU A N 1
ATOM 792 C CA . GLU A 1 132 ? 7.220 30.239 -2.527 1.00 15.16 98 GLU A CA 1
ATOM 793 C C . GLU A 1 132 ? 8.277 29.981 -3.599 1.00 14.96 98 GLU A C 1
ATOM 794 O O . GLU A 1 132 ? 8.244 30.627 -4.682 1.00 13.48 98 GLU A O 1
ATOM 800 N N . ALA A 1 133 ? 9.243 29.110 -3.283 1.00 15.00 99 ALA A N 1
ATOM 801 C CA . ALA A 1 133 ? 10.231 28.680 -4.244 1.00 14.46 99 ALA A CA 1
ATOM 802 C C . ALA A 1 133 ? 9.551 27.956 -5.428 1.00 14.67 99 ALA A C 1
ATOM 803 O O . ALA A 1 133 ? 9.901 28.223 -6.581 1.00 14.11 99 ALA A O 1
ATOM 805 N N . ALA A 1 134 ? 8.548 27.114 -5.163 1.00 14.67 100 ALA A N 1
ATOM 806 C CA . ALA A 1 134 ? 7.813 26.448 -6.235 1.00 13.70 100 ALA A CA 1
ATOM 807 C C . ALA A 1 134 ? 7.049 27.473 -7.093 1.00 14.11 100 ALA A C 1
ATOM 808 O O . ALA A 1 134 ? 7.021 27.331 -8.295 1.00 13.42 100 ALA A O 1
ATOM 810 N N . ARG A 1 135 ? 6.474 28.517 -6.480 1.00 15.43 101 ARG A N 1
ATOM 811 C CA . ARG A 1 135 ? 5.767 29.602 -7.163 1.00 14.99 101 ARG A CA 1
ATOM 812 C C . ARG A 1 135 ? 6.718 30.391 -8.086 1.00 15.18 101 ARG A C 1
ATOM 813 O O . ARG A 1 135 ? 6.422 30.651 -9.260 1.00 13.06 101 ARG A O 1
ATOM 821 N N . GLN A 1 136 ? 7.904 30.727 -7.577 1.00 14.98 102 GLN A N 1
ATOM 822 C CA . GLN A 1 136 ? 8.896 31.399 -8.379 1.00 16.05 102 GLN A CA 1
ATOM 823 C C . GLN A 1 136 ? 9.377 30.494 -9.523 1.00 16.44 102 GLN A C 1
ATOM 824 O O . GLN A 1 136 ? 9.518 30.944 -10.663 1.00 18.29 102 GLN A O 1
ATOM 830 N N . GLY A 1 137 ? 9.627 29.222 -9.226 1.00 17.19 103 GLY A N 1
ATOM 831 C CA . GLY A 1 137 ? 10.034 28.230 -10.216 1.00 18.13 103 GLY A CA 1
ATOM 832 C C . GLY A 1 137 ? 9.001 28.051 -11.318 1.00 18.39 103 GLY A C 1
ATOM 833 O O . GLY A 1 137 ? 9.331 27.930 -12.506 1.00 19.01 103 GLY A O 1
ATOM 834 N N . ALA A 1 138 ? 7.728 28.025 -10.934 1.00 17.67 104 ALA A N 1
ATOM 835 C CA . ALA A 1 138 ? 6.644 27.886 -11.885 1.00 19.82 104 ALA A CA 1
ATOM 836 C C . ALA A 1 138 ? 6.626 29.090 -12.848 1.00 22.02 104 ALA A C 1
ATOM 837 O O . ALA A 1 138 ? 6.516 28.919 -14.040 1.00 23.45 104 ALA A O 1
ATOM 839 N N . SER A 1 139 ? 6.772 30.295 -12.301 1.00 22.68 105 SER A N 1
ATOM 840 C CA . SER A 1 139 ? 6.805 31.550 -13.009 1.00 23.76 105 SER A CA 1
ATOM 841 C C . SER A 1 139 ? 8.017 31.635 -13.956 1.00 25.06 105 SER A C 1
ATOM 842 O O . SER A 1 139 ? 7.910 32.132 -15.063 1.00 22.68 105 SER A O 1
ATOM 845 N N . LEU A 1 140 ? 9.165 31.081 -13.555 1.00 23.36 106 LEU A N 1
ATOM 846 C CA . LEU A 1 140 ? 10.332 31.042 -14.416 1.00 24.19 106 LEU A CA 1
ATOM 847 C C . LEU A 1 140 ? 10.236 29.966 -15.520 1.00 26.59 106 LEU A C 1
ATOM 848 O O . LEU A 1 140 ? 10.764 30.155 -16.591 1.00 31.02 106 LEU A O 1
ATOM 853 N N . SER A 1 141 ? 9.612 28.826 -15.260 1.00 26.64 107 SER A N 1
ATOM 854 C CA . SER A 1 141 ? 9.492 27.727 -16.223 1.00 28.03 107 SER A CA 1
ATOM 855 C C . SER A 1 141 ? 8.482 28.088 -17.323 1.00 29.54 107 SER A C 1
ATOM 856 O O . SER A 1 141 ? 7.587 28.923 -17.109 1.00 28.94 107 SER A O 1
ATOM 859 N N . THR A 1 142 ? 8.581 27.404 -18.472 1.00 27.14 108 THR A N 1
ATOM 860 C CA . THR A 1 142 ? 7.565 27.544 -19.548 1.00 30.01 108 THR A CA 1
ATOM 861 C C . THR A 1 142 ? 6.378 26.598 -19.323 1.00 28.22 108 THR A C 1
ATOM 862 O O . THR A 1 142 ? 5.403 26.687 -20.044 1.00 28.37 108 THR A O 1
ATOM 866 N N . ALA A 1 143 ? 6.467 25.711 -18.324 1.00 25.79 109 ALA A N 1
ATOM 867 C CA . ALA A 1 143 ? 5.399 24.789 -18.026 1.00 25.18 109 ALA A CA 1
ATOM 868 C C . ALA A 1 143 ? 4.177 25.546 -17.490 1.00 25.34 109 ALA A C 1
ATOM 869 O O . ALA A 1 143 ? 4.267 26.669 -16.954 1.00 27.28 109 ALA A O 1
ATOM 871 N N . ASP A 1 144 ? 3.016 24.916 -17.650 1.00 25.08 110 ASP A N 1
ATOM 872 C CA . ASP A 1 144 ? 1.774 25.342 -17.048 1.00 21.98 110 ASP A CA 1
ATOM 873 C C . ASP A 1 144 ? 1.682 24.679 -15.657 1.00 19.46 110 ASP A C 1
ATOM 874 O O . ASP A 1 144 ? 1.355 23.493 -15.558 1.00 18.53 110 ASP A O 1
ATOM 879 N N . VAL A 1 145 ? 1.989 25.436 -14.596 1.00 16.82 111 VAL A N 1
ATOM 880 C CA . VAL A 1 145 ? 2.195 24.886 -13.270 1.00 16.57 111 VAL A CA 1
ATOM 881 C C . VAL A 1 145 ? 1.309 25.600 -12.256 1.00 17.36 111 VAL A C 1
ATOM 882 O O . VAL A 1 145 ? 1.431 26.798 -12.063 1.00 19.70 111 VAL A O 1
ATOM 886 N N . ILE A 1 146 ? 0.482 24.827 -11.560 1.00 16.26 112 ILE A N 1
ATOM 887 C CA . ILE A 1 146 ? -0.288 25.319 -10.469 1.00 15.39 112 ILE A CA 1
ATOM 888 C C . ILE A 1 146 ? 0.399 24.874 -9.170 1.00 14.47 112 ILE A C 1
ATOM 889 O O . ILE A 1 146 ? 0.843 23.739 -9.066 1.00 15.00 112 ILE A O 1
ATOM 894 N N . VAL A 1 147 ? 0.484 25.798 -8.215 1.00 14.05 113 VAL A N 1
ATOM 895 C CA . VAL A 1 147 ? 1.149 25.595 -6.938 1.00 13.73 113 VAL A CA 1
ATOM 896 C C . VAL A 1 147 ? 0.197 25.891 -5.785 1.00 13.74 113 VAL A C 1
ATOM 897 O O . VAL A 1 147 ? -0.361 26.980 -5.711 1.00 13.69 113 VAL A O 1
ATOM 901 N N . VAL A 1 148 ? 0.062 24.906 -4.894 1.00 13.76 114 VAL A N 1
ATOM 902 C CA . VAL A 1 148 ? -0.892 24.908 -3.810 1.00 13.47 114 VAL A CA 1
ATOM 903 C C . VAL A 1 148 ? -0.125 24.712 -2.500 1.00 12.92 114 VAL A C 1
ATOM 904 O O . VAL A 1 148 ? 0.781 23.886 -2.427 1.00 12.96 114 VAL A O 1
ATOM 908 N N . ASP A 1 149 ? -0.466 25.525 -1.498 1.00 12.29 115 ASP A N 1
ATOM 909 C CA . ASP A 1 149 ? -0.000 25.362 -0.131 1.00 13.96 115 ASP A CA 1
ATOM 910 C C . ASP A 1 149 ? -0.986 24.441 0.597 1.00 12.24 115 ASP A C 1
ATOM 911 O O . ASP A 1 149 ? -2.168 24.837 0.777 1.00 12.53 115 ASP A O 1
ATOM 916 N N . SER A 1 150 ? -0.523 23.262 1.002 1.00 11.26 116 SER A N 1
ATOM 917 C CA . SER A 1 150 ? -1.338 22.250 1.678 1.00 12.10 116 SER A CA 1
ATOM 918 C C . SER A 1 150 ? -1.822 22.706 3.054 1.00 11.73 116 SER A C 1
ATOM 919 O O . SER A 1 150 ? -2.736 22.100 3.572 1.00 13.22 116 SER A O 1
ATOM 922 N N . SER A 1 151 ? -1.171 23.714 3.630 1.00 12.20 117 SER A N 1
ATOM 923 C CA . SER A 1 151 ? -1.307 24.182 5.041 1.00 11.85 117 SER A CA 1
ATOM 924 C C . SER A 1 151 ? -0.757 23.176 6.072 1.00 12.23 117 SER A C 1
ATOM 925 O O . SER A 1 151 ? -0.842 23.458 7.259 1.00 12.79 117 SER A O 1
ATOM 928 N N . PHE A 1 152 ? -0.127 22.063 5.644 1.00 11.85 118 PHE A N 1
ATOM 929 C CA . PHE A 1 152 ? 0.361 21.013 6.558 1.00 12.80 118 PHE A CA 1
ATOM 930 C C . PHE A 1 152 ? 1.763 20.557 6.117 1.00 13.36 118 PHE A C 1
ATOM 931 O O . PHE A 1 152 ? 2.507 21.345 5.564 1.00 14.91 118 PHE A O 1
ATOM 939 N N . THR A 1 153 ? 2.082 19.292 6.411 1.00 14.03 119 THR A N 1
ATOM 940 C CA . THR A 1 153 ? 3.307 18.584 6.088 1.00 12.82 119 THR A CA 1
ATOM 941 C C . THR A 1 153 ? 3.070 17.112 6.454 1.00 13.68 119 THR A C 1
ATOM 942 O O . THR A 1 153 ? 1.949 16.745 6.813 1.00 14.74 119 THR A O 1
ATOM 946 N N . ASP A 1 154 ? 4.097 16.261 6.308 1.00 13.23 120 ASP A N 1
ATOM 947 C CA . ASP A 1 154 ? 4.074 14.890 6.766 1.00 13.30 120 ASP A CA 1
ATOM 948 C C . ASP A 1 154 ? 2.888 14.142 6.104 1.00 14.16 120 ASP A C 1
ATOM 949 O O . ASP A 1 154 ? 2.634 14.294 4.898 1.00 14.33 120 ASP A O 1
ATOM 954 N N . GLN A 1 155 ? 2.118 13.369 6.874 1.00 12.84 121 GLN A N 1
ATOM 955 C CA . GLN A 1 155 ? 1.104 12.513 6.271 1.00 12.86 121 GLN A CA 1
ATOM 956 C C . GLN A 1 155 ? -0.146 13.335 5.934 1.00 12.88 121 GLN A C 1
ATOM 957 O O . GLN A 1 155 ? -0.956 12.867 5.146 1.00 13.28 121 GLN A O 1
ATOM 963 N N . ALA A 1 156 ? -0.318 14.516 6.530 1.00 12.68 122 ALA A N 1
ATOM 964 C CA . ALA A 1 156 ? -1.452 15.380 6.198 1.00 13.30 122 ALA A CA 1
ATOM 965 C C . ALA A 1 156 ? -1.249 15.947 4.782 1.00 13.21 122 ALA A C 1
ATOM 966 O O . ALA A 1 156 ? -2.186 16.046 4.010 1.00 12.53 122 ALA A O 1
ATOM 968 N N . LEU A 1 157 ? 0.005 16.265 4.437 1.00 12.26 123 LEU A N 1
ATOM 969 C CA . LEU A 1 157 ? 0.355 16.654 3.075 1.00 12.07 123 LEU A CA 1
ATOM 970 C C . LEU A 1 157 ? 0.165 15.427 2.165 1.00 13.11 123 LEU A C 1
ATOM 971 O O . LEU A 1 157 ? -0.334 15.585 1.045 1.00 14.07 123 LEU A O 1
ATOM 976 N N . LYS A 1 158 ? 0.505 14.213 2.654 1.00 13.87 124 LYS A N 1
ATOM 977 C CA . LYS A 1 158 ? 0.347 12.968 1.931 1.00 14.12 124 LYS A CA 1
ATOM 978 C C . LYS A 1 158 ? -1.121 12.798 1.487 1.00 13.75 124 LYS A C 1
ATOM 979 O O . LYS A 1 158 ? -1.360 12.423 0.354 1.00 13.50 124 LYS A O 1
ATOM 985 N N . PHE A 1 159 ? -2.088 13.081 2.370 1.00 12.64 125 PHE A N 1
ATOM 986 C CA . PHE A 1 159 ? -3.518 12.883 2.014 1.00 12.80 125 PHE A CA 1
ATOM 987 C C . PHE A 1 159 ? -3.849 13.700 0.745 1.00 12.46 125 PHE A C 1
ATOM 988 O O . PHE A 1 159 ? -4.409 13.164 -0.219 1.00 14.86 125 PHE A O 1
ATOM 996 N N . GLN A 1 160 ? -3.464 14.973 0.709 1.00 11.42 126 GLN A N 1
ATOM 997 C CA . GLN A 1 160 ? -3.698 15.832 -0.494 1.00 12.27 126 GLN A CA 1
ATOM 998 C C . GLN A 1 160 ? -2.975 15.279 -1.724 1.00 11.79 126 GLN A C 1
ATOM 999 O O . GLN A 1 160 ? -3.533 15.174 -2.809 1.00 13.06 126 GLN A O 1
ATOM 1005 N N . VAL A 1 161 ? -1.687 14.988 -1.577 1.00 12.25 127 VAL A N 1
ATOM 1006 C CA . VAL A 1 161 ? -0.853 14.578 -2.685 1.00 12.41 127 VAL A CA 1
ATOM 1007 C C . VAL A 1 161 ? -1.379 13.298 -3.326 1.00 12.78 127 VAL A C 1
ATOM 1008 O O . VAL A 1 161 ? -1.405 13.186 -4.538 1.00 12.67 127 VAL A O 1
ATOM 1012 N N . VAL A 1 162 ? -1.741 12.319 -2.494 1.00 13.97 128 VAL A N 1
ATOM 1013 C CA . VAL A 1 162 ? -2.146 11.040 -2.934 1.00 14.80 128 VAL A CA 1
ATOM 1014 C C . VAL A 1 162 ? -3.519 11.151 -3.610 1.00 14.75 128 VAL A C 1
ATOM 1015 O O . VAL A 1 162 ? -3.758 10.473 -4.617 1.00 14.19 128 VAL A O 1
ATOM 1019 N N A GLU A 1 163 ? -4.422 11.957 -3.059 0.50 15.24 129 GLU A N 1
ATOM 1020 N N B GLU A 1 163 ? -4.425 11.942 -3.027 0.50 15.50 129 GLU A N 1
ATOM 1021 C CA A GLU A 1 163 ? -5.762 12.078 -3.662 0.50 15.97 129 GLU A CA 1
ATOM 1022 C CA B GLU A 1 163 ? -5.768 12.166 -3.621 0.50 16.42 129 GLU A CA 1
ATOM 1023 C C A GLU A 1 163 ? -5.638 12.838 -4.992 0.50 15.53 129 GLU A C 1
ATOM 1024 C C B GLU A 1 163 ? -5.586 12.795 -5.003 0.50 15.77 129 GLU A C 1
ATOM 1025 O O A GLU A 1 163 ? -6.306 12.489 -5.964 0.50 15.64 129 GLU A O 1
ATOM 1026 O O B GLU A 1 163 ? -6.157 12.327 -5.996 0.50 15.51 129 GLU A O 1
ATOM 1037 N N . ALA A 1 164 ? -4.718 13.808 -5.057 1.00 14.77 130 ALA A N 1
ATOM 1038 C CA . ALA A 1 164 ? -4.426 14.512 -6.292 1.00 15.01 130 ALA A CA 1
ATOM 1039 C C . ALA A 1 164 ? -3.892 13.544 -7.358 1.00 14.35 130 ALA A C 1
ATOM 1040 O O . ALA A 1 164 ? -4.349 13.567 -8.493 1.00 13.37 130 ALA A O 1
ATOM 1042 N N . ALA A 1 165 ? -2.958 12.673 -6.980 1.00 15.02 131 ALA A N 1
ATOM 1043 C CA . ALA A 1 165 ? -2.297 11.787 -7.932 1.00 15.94 131 ALA A CA 1
ATOM 1044 C C . ALA A 1 165 ? -3.279 10.726 -8.444 1.00 16.75 131 ALA A C 1
ATOM 1045 O O . ALA A 1 165 ? -3.264 10.392 -9.619 1.00 17.76 131 ALA A O 1
ATOM 1047 N N . LYS A 1 166 ? -4.146 10.238 -7.560 1.00 17.64 132 LYS A N 1
ATOM 1048 C CA . LYS A 1 166 ? -5.206 9.297 -7.917 1.00 19.97 132 LYS A CA 1
ATOM 1049 C C . LYS A 1 166 ? -6.141 9.916 -8.969 1.00 19.24 132 LYS A C 1
ATOM 1050 O O . LYS A 1 166 ? -6.456 9.269 -9.986 1.00 20.95 132 LYS A O 1
ATOM 1056 N N . LEU A 1 167 ? -6.586 11.154 -8.746 1.00 18.64 133 LEU A N 1
ATOM 1057 C CA . LEU A 1 167 ? -7.498 11.839 -9.676 1.00 19.89 133 LEU A CA 1
ATOM 1058 C C . LEU A 1 167 ? -6.758 12.138 -10.983 1.00 18.40 133 LEU A C 1
ATOM 1059 O O . LEU A 1 167 ? -7.353 12.030 -12.038 1.00 18.78 133 LEU A O 1
ATOM 1064 N N . ALA A 1 168 ? -5.461 12.480 -10.900 1.00 17.51 134 ALA A N 1
ATOM 1065 C CA . ALA A 1 168 ? -4.660 12.792 -12.078 1.00 18.57 134 ALA A CA 1
ATOM 1066 C C . ALA A 1 168 ? -4.630 11.590 -13.029 1.00 19.82 134 ALA A C 1
ATOM 1067 O O . ALA A 1 168 ? -4.720 11.771 -14.231 1.00 19.96 134 ALA A O 1
ATOM 1069 N N . GLN A 1 169 ? -4.473 10.396 -12.457 1.00 20.15 135 GLN A N 1
ATOM 1070 C CA . GLN A 1 169 ? -4.250 9.178 -13.198 1.00 23.55 135 GLN A CA 1
ATOM 1071 C C . GLN A 1 169 ? -5.601 8.667 -13.750 1.00 22.89 135 GLN A C 1
ATOM 1072 O O . GLN A 1 169 ? -5.619 7.934 -14.714 1.00 23.98 135 GLN A O 1
ATOM 1078 N N . GLU A 1 170 ? -6.728 9.120 -13.187 1.00 21.66 136 GLU A N 1
ATOM 1079 C CA . GLU A 1 170 ? -8.062 8.857 -13.745 1.00 22.63 136 GLU A CA 1
ATOM 1080 C C . GLU A 1 170 ? -8.358 9.817 -14.894 1.00 22.52 136 GLU A C 1
ATOM 1081 O O . GLU A 1 170 ? -9.418 9.725 -15.483 1.00 24.93 136 GLU A O 1
ATOM 1087 N N . GLY A 1 171 ? -7.482 10.801 -15.114 1.00 21.39 137 GLY A N 1
ATOM 1088 C CA . GLY A 1 171 ? -7.594 11.751 -16.199 1.00 20.81 137 GLY A CA 1
ATOM 1089 C C . GLY A 1 171 ? -8.501 12.920 -15.878 1.00 21.96 137 GLY A C 1
ATOM 1090 O O . GLY A 1 171 ? -9.019 13.533 -16.784 1.00 22.98 137 GLY A O 1
ATOM 1091 N N . LYS A 1 172 ? -8.678 13.261 -14.596 1.00 20.99 138 LYS A N 1
ATOM 1092 C CA . LYS A 1 172 ? -9.482 14.424 -14.224 1.00 23.37 138 LYS A CA 1
ATOM 1093 C C . LYS A 1 172 ? -8.732 15.702 -14.602 1.00 21.89 138 LYS A C 1
ATOM 1094 O O . LYS A 1 172 ? -7.487 15.708 -14.696 1.00 20.20 138 LYS A O 1
ATOM 1100 N N . ASP A 1 173 ? -9.496 16.770 -14.830 1.00 20.87 139 ASP A N 1
ATOM 1101 C CA . ASP A 1 173 ? -8.908 18.076 -15.180 1.00 22.57 139 ASP A CA 1
ATOM 1102 C C . ASP A 1 173 ? -8.543 18.849 -13.905 1.00 19.37 139 ASP A C 1
ATOM 1103 O O . ASP A 1 173 ? -8.873 18.418 -12.820 1.00 15.94 139 ASP A O 1
ATOM 1108 N N . MET A 1 174 ? -7.896 20.003 -14.081 1.00 17.40 140 MET A N 1
ATOM 1109 C CA . MET A 1 174 ? -7.211 20.693 -13.023 1.00 17.91 140 MET A CA 1
ATOM 1110 C C . MET A 1 174 ? -8.227 21.264 -12.034 1.00 18.40 140 MET A C 1
ATOM 1111 O O . MET A 1 174 ? -8.004 21.169 -10.835 1.00 17.11 140 MET A O 1
ATOM 1116 N N A GLU A 1 175 ? -9.301 21.863 -12.563 0.50 16.82 141 GLU A N 1
ATOM 1117 N N B GLU A 1 175 ? -9.346 21.823 -12.506 0.50 17.92 141 GLU A N 1
ATOM 1118 C CA A GLU A 1 175 ? -10.429 22.324 -11.760 0.50 17.32 141 GLU A CA 1
ATOM 1119 C CA B GLU A 1 175 ? -10.322 22.384 -11.558 0.50 19.05 141 GLU A CA 1
ATOM 1120 C C A GLU A 1 175 ? -10.851 21.247 -10.756 0.50 16.29 141 GLU A C 1
ATOM 1121 C C B GLU A 1 175 ? -10.953 21.257 -10.716 0.50 17.38 141 GLU A C 1
ATOM 1122 O O A GLU A 1 175 ? -10.876 21.504 -9.536 0.50 16.43 141 GLU A O 1
ATOM 1123 O O B GLU A 1 175 ? -11.199 21.477 -9.519 0.50 17.93 141 GLU A O 1
ATOM 1134 N N . ALA A 1 176 ? -11.192 20.067 -11.291 1.00 16.17 142 ALA A N 1
ATOM 1135 C CA . ALA A 1 176 ? -11.754 18.940 -10.495 1.00 16.69 142 ALA A CA 1
ATOM 1136 C C . ALA A 1 176 ? -10.737 18.474 -9.436 1.00 16.36 142 ALA A C 1
ATOM 1137 O O . ALA A 1 176 ? -11.093 18.288 -8.267 1.00 15.54 142 ALA A O 1
ATOM 1139 N N . ILE A 1 177 ? -9.462 18.380 -9.829 1.00 15.02 143 ILE A N 1
ATOM 1140 C CA . ILE A 1 177 ? -8.403 17.941 -8.894 1.00 14.94 143 ILE A CA 1
ATOM 1141 C C . ILE A 1 177 ? -8.243 18.956 -7.762 1.00 13.63 143 ILE A C 1
ATOM 1142 O O . ILE A 1 177 ? -8.189 18.556 -6.608 1.00 14.29 143 ILE A O 1
ATOM 1147 N N . LEU A 1 178 ? -8.146 20.243 -8.095 1.00 13.87 144 LEU A N 1
ATOM 1148 C CA . LEU A 1 178 ? -7.935 21.300 -7.098 1.00 15.10 144 LEU A CA 1
ATOM 1149 C C . LEU A 1 178 ? -9.083 21.306 -6.101 1.00 16.52 144 LEU A C 1
ATOM 1150 O O . LEU A 1 178 ? -8.837 21.410 -4.917 1.00 16.83 144 LEU A O 1
ATOM 1155 N N . SER A 1 179 ? -10.326 21.168 -6.588 1.00 16.08 145 SER A N 1
ATOM 1156 C CA . SER A 1 179 ? -11.484 21.223 -5.733 1.00 16.52 145 SER A CA 1
ATOM 1157 C C . SER A 1 179 ? -11.498 20.048 -4.729 1.00 16.30 145 SER A C 1
ATOM 1158 O O . SER A 1 179 ? -11.750 20.282 -3.523 1.00 17.72 145 SER A O 1
ATOM 1161 N N A HIS A 1 180 ? -11.204 18.827 -5.197 0.50 16.23 146 HIS A N 1
ATOM 1162 N N B HIS A 1 180 ? -11.214 18.831 -5.214 0.50 16.48 146 HIS A N 1
ATOM 1163 C CA A HIS A 1 180 ? -11.164 17.628 -4.344 0.50 17.14 146 HIS A CA 1
ATOM 1164 C CA B HIS A 1 180 ? -11.154 17.607 -4.402 0.50 17.52 146 HIS A CA 1
ATOM 1165 C C A HIS A 1 180 ? -10.010 17.719 -3.341 0.50 16.60 146 HIS A C 1
ATOM 1166 C C B HIS A 1 180 ? -10.017 17.702 -3.371 0.50 16.83 146 HIS A C 1
ATOM 1167 O O A HIS A 1 180 ? -10.173 17.331 -2.185 0.50 16.29 146 HIS A O 1
ATOM 1168 O O B HIS A 1 180 ? -10.202 17.304 -2.221 0.50 16.47 146 HIS A O 1
ATOM 1181 N N . VAL A 1 181 ? -8.855 18.211 -3.793 1.00 16.22 147 VAL A N 1
ATOM 1182 C CA . VAL A 1 181 ? -7.694 18.405 -2.900 1.00 17.25 147 VAL A CA 1
ATOM 1183 C C . VAL A 1 181 ? -8.029 19.385 -1.771 1.00 18.05 147 VAL A C 1
ATOM 1184 O O . VAL A 1 181 ? -7.658 19.115 -0.631 1.00 15.89 147 VAL A O 1
ATOM 1188 N N . GLU A 1 182 ? -8.717 20.489 -2.090 1.00 18.81 148 GLU A N 1
ATOM 1189 C CA . GLU A 1 182 ? -9.186 21.463 -1.089 1.00 23.60 148 GLU A CA 1
ATOM 1190 C C . GLU A 1 182 ? -10.127 20.806 -0.084 1.00 21.14 148 GLU A C 1
ATOM 1191 O O . GLU A 1 182 ? -10.024 21.095 1.102 1.00 17.50 148 GLU A O 1
ATOM 1197 N N . GLU A 1 183 ? -11.035 19.972 -0.595 1.00 20.45 149 GLU A N 1
ATOM 1198 C CA . GLU A 1 183 ? -11.939 19.183 0.223 1.00 22.82 149 GLU A CA 1
ATOM 1199 C C . GLU A 1 183 ? -11.117 18.307 1.194 1.00 19.40 149 GLU A C 1
ATOM 1200 O O . GLU A 1 183 ? -11.422 18.265 2.377 1.00 17.19 149 GLU A O 1
ATOM 1206 N N . VAL A 1 184 ? -10.064 17.639 0.711 1.00 15.60 150 VAL A N 1
ATOM 1207 C CA . VAL A 1 184 ? -9.272 16.785 1.603 1.00 15.54 150 VAL A CA 1
ATOM 1208 C C . VAL A 1 184 ? -8.661 17.667 2.704 1.00 14.00 150 VAL A C 1
ATOM 1209 O O . VAL A 1 184 ? -8.765 17.327 3.895 1.00 14.93 150 VAL A O 1
ATOM 1213 N N . LYS A 1 185 ? -8.040 18.783 2.311 1.00 13.68 151 LYS A N 1
ATOM 1214 C CA . LYS A 1 185 ? -7.386 19.707 3.219 1.00 13.98 151 LYS A CA 1
ATOM 1215 C C . LYS A 1 185 ? -8.357 20.177 4.301 1.00 15.07 151 LYS A C 1
ATOM 1216 O O . LYS A 1 185 ? -8.033 20.185 5.484 1.00 12.83 151 LYS A O 1
ATOM 1222 N N . ASN A 1 186 ? -9.559 20.573 3.870 1.00 13.93 152 ASN A N 1
ATOM 1223 C CA . ASN A 1 186 ? -10.496 21.158 4.784 1.00 16.63 152 ASN A CA 1
ATOM 1224 C C . ASN A 1 186 ? -11.118 20.090 5.702 1.00 15.89 152 ASN A C 1
ATOM 1225 O O . ASN A 1 186 ? -11.863 20.472 6.598 1.00 17.67 152 ASN A O 1
ATOM 1230 N N . HIS A 1 187 ? -10.905 18.796 5.432 1.00 14.37 153 HIS A N 1
ATOM 1231 C CA . HIS A 1 187 ? -11.361 17.730 6.308 1.00 14.43 153 HIS A CA 1
ATOM 1232 C C . HIS A 1 187 ? -10.200 17.052 7.042 1.00 13.91 153 HIS A C 1
ATOM 1233 O O . HIS A 1 187 ? -10.381 15.970 7.568 1.00 13.16 153 HIS A O 1
ATOM 1240 N N . THR A 1 188 ? -9.038 17.710 7.083 1.00 12.82 154 THR A N 1
ATOM 1241 C CA . THR A 1 188 ? -7.863 17.176 7.722 1.00 12.89 154 THR A CA 1
ATOM 1242 C C . THR A 1 188 ? -7.555 17.930 9.027 1.00 13.31 154 THR A C 1
ATOM 1243 O O . THR A 1 188 ? -7.670 19.141 9.084 1.00 12.97 154 THR A O 1
ATOM 1247 N N . GLU A 1 189 ? -7.088 17.191 10.056 1.00 14.01 155 GLU A N 1
ATOM 1248 C CA . GLU A 1 189 ? -6.501 17.764 11.246 1.00 13.87 155 GLU A CA 1
ATOM 1249 C C . GLU A 1 189 ? -5.105 17.158 11.458 1.00 13.07 155 GLU A C 1
ATOM 1250 O O . GLU A 1 189 ? -4.854 16.006 11.096 1.00 14.17 155 GLU A O 1
ATOM 1256 N N . LEU A 1 190 ? -4.228 17.942 12.067 1.00 11.87 156 LEU A N 1
ATOM 1257 C CA . LEU A 1 190 ? -2.854 17.520 12.409 1.00 12.41 156 LEU A CA 1
ATOM 1258 C C . LEU A 1 190 ? -2.589 17.825 13.880 1.00 11.51 156 LEU A C 1
ATOM 1259 O O . LEU A 1 190 ? -2.662 18.954 14.263 1.00 12.56 156 LEU A O 1
ATOM 1264 N N . TYR A 1 191 ? -2.237 16.794 14.662 1.00 11.68 157 TYR A N 1
ATOM 1265 C CA . TYR A 1 191 ? -1.806 16.943 16.004 1.00 12.11 157 TYR A CA 1
ATOM 1266 C C . TYR A 1 191 ? -0.349 16.469 16.099 1.00 12.15 157 TYR A C 1
ATOM 1267 O O . TYR A 1 191 ? 0.010 15.497 15.472 1.00 11.49 157 TYR A O 1
ATOM 1276 N N . ILE A 1 192 ? 0.449 17.164 16.895 1.00 13.50 158 ILE A N 1
ATOM 1277 C CA . ILE A 1 192 ? 1.861 16.799 17.087 1.00 13.85 158 ILE A CA 1
ATOM 1278 C C . ILE A 1 192 ? 2.188 16.872 18.574 1.00 14.17 158 ILE A C 1
ATOM 1279 O O . ILE A 1 192 ? 1.799 17.791 19.263 1.00 14.69 158 ILE A O 1
ATOM 1284 N N . GLY A 1 193 ? 2.960 15.900 19.029 1.00 14.12 159 GLY A N 1
ATOM 1285 C CA . GLY A 1 193 ? 3.524 15.913 20.340 1.00 13.37 159 GLY A CA 1
ATOM 1286 C C . GLY A 1 193 ? 5.031 15.981 20.233 1.00 13.01 159 GLY A C 1
ATOM 1287 O O . GLY A 1 193 ? 5.627 15.224 19.410 1.00 12.96 159 GLY A O 1
ATOM 1288 N N . VAL A 1 194 ? 5.627 16.873 21.039 1.00 12.80 160 VAL A N 1
ATOM 1289 C CA . VAL A 1 194 ? 7.094 16.940 21.174 1.00 13.06 160 VAL A CA 1
ATOM 1290 C C . VAL A 1 194 ? 7.484 16.606 22.617 1.00 13.49 160 VAL A C 1
ATOM 1291 O O . VAL A 1 194 ? 6.659 16.778 23.536 1.00 14.01 160 VAL A O 1
ATOM 1295 N N . SER A 1 195 ? 8.718 16.124 22.804 1.00 13.60 161 SER A N 1
ATOM 1296 C CA . SER A 1 195 ? 9.261 15.776 24.161 1.00 14.80 161 SER A CA 1
ATOM 1297 C C . SER A 1 195 ? 10.278 16.822 24.630 1.00 14.87 161 SER A C 1
ATOM 1298 O O . SER A 1 195 ? 10.685 16.792 25.760 1.00 14.64 161 SER A O 1
ATOM 1301 N N . THR A 1 196 ? 10.691 17.718 23.730 1.00 15.47 162 THR A N 1
ATOM 1302 C CA . THR A 1 196 ? 11.498 18.867 24.020 1.00 15.84 162 THR A CA 1
ATOM 1303 C C . THR A 1 196 ? 11.087 19.963 23.037 1.00 15.58 162 THR A C 1
ATOM 1304 O O . THR A 1 196 ? 10.578 19.674 21.971 1.00 14.00 162 THR A O 1
ATOM 1308 N N . LEU A 1 197 ? 11.339 21.208 23.434 1.00 14.92 163 LEU A N 1
ATOM 1309 C CA . LEU A 1 197 ? 11.139 22.391 22.633 1.00 16.00 163 LEU A CA 1
ATOM 1310 C C . LEU A 1 197 ? 12.468 22.918 22.059 1.00 16.05 163 LEU A C 1
ATOM 1311 O O . LEU A 1 197 ? 12.465 23.902 21.260 1.00 15.48 163 LEU A O 1
ATOM 1316 N N . GLU A 1 198 ? 13.598 22.331 22.466 1.00 16.45 164 GLU A N 1
ATOM 1317 C CA . GLU A 1 198 ? 14.875 22.895 22.053 1.00 18.55 164 GLU A CA 1
ATOM 1318 C C . GLU A 1 198 ? 14.998 22.935 2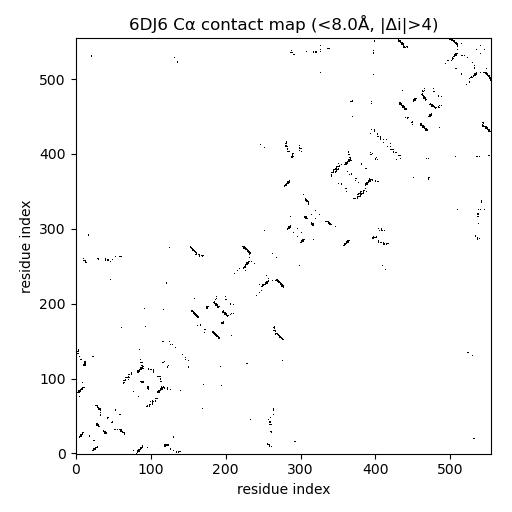0.515 1.00 17.05 164 GLU A C 1
ATOM 1319 O O . GLU A 1 198 ? 15.413 23.926 19.958 1.00 16.49 164 GLU A O 1
ATOM 1325 N N . ASN A 1 199 ? 14.652 21.859 19.817 1.00 17.55 165 ASN A N 1
ATOM 1326 C CA . ASN A 1 199 ? 14.804 21.856 18.333 1.00 18.73 165 ASN A CA 1
ATOM 1327 C C . ASN A 1 199 ? 13.895 22.912 17.689 1.00 17.32 165 ASN A C 1
ATOM 1328 O O . ASN A 1 199 ? 14.303 23.542 16.710 1.00 18.64 165 ASN A O 1
ATOM 1333 N N . LEU A 1 200 ? 12.703 23.125 18.237 1.00 15.84 166 LEU A N 1
ATOM 1334 C CA . LEU A 1 200 ? 11.760 24.086 17.702 1.00 16.34 166 LEU A CA 1
ATOM 1335 C C . LEU A 1 200 ? 12.308 25.492 17.918 1.00 17.92 166 LEU A C 1
ATOM 1336 O O . LEU A 1 200 ? 12.143 26.350 17.048 1.00 17.91 166 LEU A O 1
ATOM 1341 N N . VAL A 1 201 ? 12.945 25.735 19.073 1.00 16.40 167 VAL A N 1
ATOM 1342 C CA . VAL A 1 201 ? 13.493 27.051 19.346 1.00 17.56 167 VAL A CA 1
ATOM 1343 C C . VAL A 1 201 ? 14.691 27.296 18.421 1.00 17.60 167 VAL A C 1
ATOM 1344 O O . VAL A 1 201 ? 14.769 28.360 17.804 1.00 19.40 167 VAL A O 1
ATOM 1348 N N . LYS A 1 202 ? 15.608 26.322 18.341 1.00 17.52 168 LYS A N 1
ATOM 1349 C CA . LYS A 1 202 ? 16.874 26.483 17.620 1.00 19.83 168 LYS A CA 1
ATOM 1350 C C . LYS A 1 202 ? 16.633 26.588 16.101 1.00 18.40 168 LYS A C 1
ATOM 1351 O O . LYS A 1 202 ? 17.345 27.361 15.389 1.00 19.33 168 LYS A O 1
ATOM 1357 N N . GLY A 1 203 ? 15.643 25.847 15.602 1.00 16.23 169 GLY A N 1
ATOM 1358 C CA . GLY A 1 203 ? 15.261 25.866 14.163 1.00 16.91 169 GLY A CA 1
ATOM 1359 C C . GLY A 1 203 ? 14.343 27.031 13.783 1.00 17.92 169 GLY A C 1
ATOM 1360 O O . GLY A 1 203 ? 14.042 27.216 12.594 1.00 18.71 169 GLY A O 1
ATOM 1361 N N . GLY A 1 204 ? 13.870 27.818 14.772 1.00 18.27 170 GLY A N 1
ATOM 1362 C CA . GLY A 1 204 ? 13.090 29.033 14.489 1.00 19.00 170 GLY A CA 1
ATOM 1363 C C . GLY A 1 204 ? 11.570 28.837 14.415 1.00 19.66 170 GLY A C 1
ATOM 1364 O O . GLY A 1 204 ? 10.837 29.804 14.498 1.00 20.92 170 GLY A O 1
ATOM 1365 N N . ARG A 1 205 ? 11.066 27.604 14.299 1.00 19.55 171 ARG A N 1
ATOM 1366 C CA . ARG A 1 205 ? 9.624 27.393 14.008 1.00 18.96 171 ARG A CA 1
ATOM 1367 C C . ARG A 1 205 ? 8.804 27.532 15.299 1.00 19.39 171 ARG A C 1
ATOM 1368 O O . ARG A 1 205 ? 7.587 27.598 15.242 1.00 17.99 171 ARG A O 1
ATOM 1376 N N . ILE A 1 206 ? 9.485 27.659 16.448 1.00 19.55 172 ILE A N 1
ATOM 1377 C CA . ILE A 1 206 ? 8.818 28.086 17.677 1.00 21.07 172 ILE A CA 1
ATOM 1378 C C . ILE A 1 206 ? 8.057 29.391 17.416 1.00 19.52 172 ILE A C 1
ATOM 1379 O O . ILE A 1 206 ? 7.102 29.645 18.077 1.00 19.91 172 ILE A O 1
ATOM 1384 N N . GLY A 1 207 ? 8.501 30.192 16.446 1.00 19.49 173 GLY A N 1
ATOM 1385 C CA . GLY A 1 207 ? 7.862 31.437 16.097 1.00 19.56 173 GLY A CA 1
ATOM 1386 C C . GLY A 1 207 ? 6.428 31.257 15.617 1.00 21.03 173 GLY A C 1
ATOM 1387 O O . GLY A 1 207 ? 5.628 32.195 15.720 1.00 24.63 173 GLY A O 1
ATOM 1388 N N . ARG A 1 208 ? 6.058 30.050 15.168 1.00 20.72 174 ARG A N 1
ATOM 1389 C CA . ARG A 1 208 ? 4.694 29.788 14.662 1.00 21.00 174 ARG A CA 1
ATOM 1390 C C . ARG A 1 208 ? 3.813 29.154 15.737 1.00 21.40 174 ARG A C 1
ATOM 1391 O O . ARG A 1 208 ? 2.646 28.889 15.478 1.00 20.14 174 ARG A O 1
ATOM 1399 N N . VAL A 1 209 ? 4.357 28.962 16.947 1.00 21.40 175 VAL A N 1
ATOM 1400 C CA . VAL A 1 209 ? 3.589 28.468 18.067 1.00 22.72 175 VAL A CA 1
ATOM 1401 C C . VAL A 1 209 ? 2.937 29.664 18.781 1.00 24.35 175 VAL A C 1
ATOM 1402 O O . VAL A 1 209 ? 3.626 30.550 19.271 1.00 26.41 175 VAL A O 1
ATOM 1406 N N . THR A 1 210 ? 1.605 29.658 18.864 1.00 22.56 176 THR A N 1
ATOM 1407 C CA . THR A 1 210 ? 0.869 30.796 19.339 1.00 27.33 176 THR A CA 1
ATOM 1408 C C . THR A 1 210 ? 0.592 30.656 20.844 1.00 29.06 176 THR A C 1
ATOM 1409 O O . THR A 1 210 ? -0.100 29.778 21.242 1.00 29.89 176 THR A O 1
ATOM 1413 N N . GLY A 1 211 ? 1.157 31.559 21.652 1.00 33.96 177 GLY A N 1
ATOM 1414 C CA . GLY A 1 211 ? 0.842 31.693 23.085 1.00 34.64 177 GLY A CA 1
ATOM 1415 C C . GLY A 1 211 ? 1.243 30.475 23.902 1.00 35.85 177 GLY A C 1
ATOM 1416 O O . GLY A 1 211 ? 0.473 30.010 24.740 1.00 38.81 177 GLY A O 1
ATOM 1417 N N . LEU A 1 212 ? 2.437 29.929 23.640 1.00 34.78 178 LEU A N 1
ATOM 1418 C CA . LEU A 1 212 ? 3.027 28.896 24.513 1.00 36.37 178 LEU A CA 1
ATOM 1419 C C . LEU A 1 212 ? 3.969 29.601 25.492 1.00 37.30 178 LEU A C 1
ATOM 1420 O O . LEU A 1 212 ? 4.922 30.254 25.067 1.00 39.87 178 LEU A O 1
ATOM 1425 N N . LEU A 1 213 ? 3.694 29.472 26.787 1.00 37.16 179 LEU A N 1
ATOM 1426 C CA . LEU A 1 213 ? 4.608 29.986 27.807 1.00 42.56 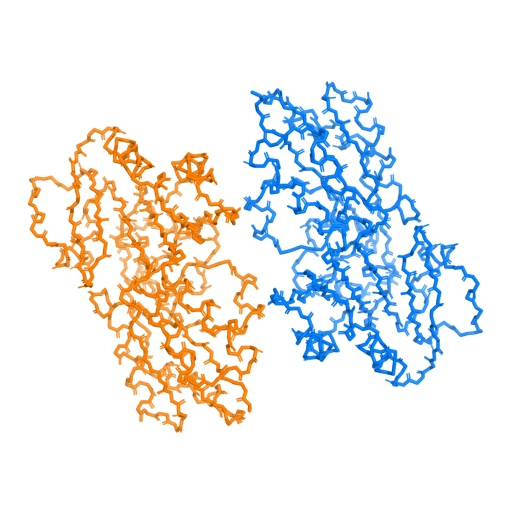179 LEU A CA 1
ATOM 1427 C C . LEU A 1 213 ? 5.204 28.791 28.554 1.00 39.57 179 LEU A C 1
ATOM 1428 O O . LEU A 1 213 ? 4.482 27.988 29.129 1.00 40.62 179 LEU A O 1
ATOM 1433 N N . SER A 1 214 ? 6.526 28.645 28.467 1.00 37.19 180 SER A N 1
ATOM 1434 C CA . SER A 1 214 ? 7.219 27.612 29.203 1.00 33.07 180 SER A CA 1
ATOM 1435 C C . SER A 1 214 ? 8.571 28.145 29.648 1.00 32.54 180 SER A C 1
ATOM 1436 O O . SER A 1 214 ? 9.342 28.658 28.838 1.00 31.32 180 SER A O 1
ATOM 1439 N N . SER A 1 215 ? 8.839 27.982 30.941 1.00 31.95 181 SER A N 1
ATOM 1440 C CA . SER A 1 215 ? 10.124 28.310 31.502 1.00 35.75 181 SER A CA 1
ATOM 1441 C C . SER A 1 215 ? 11.089 27.144 31.271 1.00 34.50 181 SER A C 1
ATOM 1442 O O . SER A 1 215 ? 12.269 27.243 31.607 1.00 40.00 181 SER A O 1
ATOM 1445 N N . LEU A 1 216 ? 10.574 26.033 30.731 1.00 26.89 182 LEU A N 1
ATOM 1446 C CA . LEU A 1 216 ? 11.367 24.838 30.496 1.00 25.04 182 LEU A CA 1
ATOM 1447 C C . LEU A 1 216 ? 11.344 24.490 29.008 1.00 23.20 182 LEU A C 1
ATOM 1448 O O . LEU A 1 216 ? 10.323 24.606 28.373 1.00 21.24 182 LEU A O 1
ATOM 1453 N N . LEU A 1 217 ? 12.485 24.029 28.486 1.00 22.48 183 LEU A N 1
ATOM 1454 C CA . LEU A 1 217 ? 12.554 23.427 27.155 1.00 23.72 183 LEU A CA 1
ATOM 1455 C C . LEU A 1 217 ? 12.251 21.930 27.211 1.00 21.40 183 LEU A C 1
ATOM 1456 O O . LEU A 1 217 ? 11.651 21.424 26.308 1.00 24.62 183 LEU A O 1
ATOM 1461 N N . ASN A 1 218 ? 12.685 21.231 28.263 1.00 19.38 184 ASN A N 1
ATOM 1462 C CA . ASN A 1 218 ? 12.480 19.810 28.383 1.00 19.90 184 ASN A CA 1
ATOM 1463 C C . ASN A 1 218 ? 11.122 19.534 29.043 1.00 20.07 184 ASN A C 1
ATOM 1464 O O . ASN A 1 218 ? 11.012 19.322 30.235 1.00 21.57 184 ASN A O 1
ATOM 1469 N N . ILE A 1 219 ? 10.085 19.524 28.214 1.00 18.18 185 ILE A N 1
ATOM 1470 C CA . ILE A 1 219 ? 8.698 19.371 28.624 1.00 17.99 185 ILE A CA 1
ATOM 1471 C C . ILE A 1 219 ? 7.946 18.732 27.454 1.00 17.47 185 ILE A C 1
ATOM 1472 O O . ILE A 1 219 ? 8.367 18.824 26.318 1.00 16.55 185 ILE A O 1
ATOM 1477 N N . ARG A 1 220 ? 6.841 18.056 27.740 1.00 17.75 186 ARG A N 1
ATOM 1478 C CA . ARG A 1 220 ? 6.018 17.425 26.686 1.00 17.49 186 ARG A CA 1
ATOM 1479 C C . ARG A 1 220 ? 4.911 18.400 26.293 1.00 17.36 186 ARG A C 1
ATOM 1480 O O . ARG A 1 220 ? 4.308 19.005 27.168 1.00 16.21 186 ARG A O 1
ATOM 1488 N N . VAL A 1 221 ? 4.734 18.623 24.979 1.00 15.24 187 VAL A N 1
ATOM 1489 C CA . VAL A 1 221 ? 3.778 19.564 24.488 1.00 15.57 187 VAL A CA 1
ATOM 1490 C C . VAL A 1 221 ? 2.982 18.902 23.369 1.00 15.78 187 VAL A C 1
ATOM 1491 O O . VAL A 1 221 ? 3.555 18.283 22.481 1.00 16.19 187 VAL A O 1
ATOM 1495 N N . VAL A 1 222 ? 1.658 19.065 23.410 1.00 15.52 188 VAL A N 1
ATOM 1496 C CA . VAL A 1 222 ? 0.816 18.681 22.273 1.00 16.25 188 VAL A CA 1
ATOM 1497 C C . VAL A 1 222 ? 0.240 19.953 21.636 1.00 15.56 188 VAL A C 1
ATOM 1498 O O . VAL A 1 222 ? -0.291 20.826 22.327 1.00 16.56 188 VAL A O 1
ATOM 1502 N N . MET A 1 223 ? 0.314 20.018 20.300 1.00 14.69 189 MET A N 1
ATOM 1503 C CA . MET A 1 223 ? -0.120 21.164 19.525 1.00 13.89 189 MET A CA 1
ATOM 1504 C C . MET A 1 223 ? -1.030 20.685 18.397 1.00 13.90 189 MET A C 1
ATOM 1505 O O . MET A 1 223 ? -0.934 19.538 17.976 1.00 13.84 189 MET A O 1
ATOM 1510 N N . GLN A 1 224 ? -1.941 21.560 17.945 1.00 14.77 190 GLN A N 1
ATOM 1511 C CA . GLN A 1 224 ? -2.687 21.344 16.727 1.00 14.10 190 GLN A CA 1
ATOM 1512 C C . GLN A 1 224 ? -2.202 22.368 15.694 1.00 14.43 190 GLN A C 1
ATOM 1513 O O . GLN A 1 224 ? -2.057 23.518 16.013 1.00 14.77 190 GLN A O 1
ATOM 1519 N N . MET A 1 225 ? -1.879 21.912 14.491 1.00 14.52 191 MET A N 1
ATOM 1520 C CA . MET A 1 225 ? -1.566 22.792 13.404 1.00 16.74 191 MET A CA 1
ATOM 1521 C C . MET A 1 225 ? -2.873 23.160 12.691 1.00 16.40 191 MET A C 1
ATOM 1522 O O . MET A 1 225 ? -3.485 22.327 12.050 1.00 17.52 191 MET A O 1
ATOM 1527 N N . LYS A 1 226 ? -3.290 24.405 12.866 1.00 17.73 192 LYS A N 1
ATOM 1528 C CA . LYS A 1 226 ? -4.566 24.901 12.380 1.00 20.80 192 LYS A CA 1
ATOM 1529 C C . LYS A 1 226 ? -4.330 26.260 11.721 1.00 18.16 192 LYS A C 1
ATOM 1530 O O . LYS A 1 226 ? -3.732 27.131 12.312 1.00 18.63 192 LYS A O 1
ATOM 1536 N N . ASP A 1 227 ? -4.762 26.386 10.472 1.00 18.86 193 ASP A N 1
ATOM 1537 C CA . ASP A 1 227 ? -4.583 27.586 9.662 1.00 20.72 193 ASP A CA 1
ATOM 1538 C C . ASP A 1 227 ? -3.140 28.101 9.770 1.00 19.01 193 ASP A C 1
ATOM 1539 O O . ASP A 1 227 ? -2.895 29.305 9.991 1.00 18.76 193 ASP A O 1
ATOM 1544 N N . HIS A 1 228 ? -2.195 27.180 9.592 1.00 17.81 194 HIS A N 1
ATOM 1545 C CA . HIS A 1 228 ? -0.764 27.486 9.488 1.00 16.38 194 HIS A CA 1
ATOM 1546 C C . HIS A 1 228 ? -0.153 27.913 10.837 1.00 18.96 194 HIS A C 1
ATOM 1547 O O . HIS A 1 228 ? 0.982 28.381 10.848 1.00 17.83 194 HIS A O 1
ATOM 1554 N N . GLU A 1 229 ? -0.850 27.696 11.960 1.00 18.91 195 GLU A N 1
ATOM 1555 C CA . GLU A 1 229 ? -0.307 27.994 13.300 1.00 21.59 195 GLU A CA 1
ATOM 1556 C C . GLU A 1 229 ? -0.221 26.698 14.112 1.00 20.19 195 GLU A C 1
ATOM 1557 O O . GLU A 1 229 ? -1.064 25.816 13.967 1.00 19.53 195 GLU A O 1
ATOM 1563 N N . LEU A 1 230 ? 0.766 26.631 14.996 1.00 17.49 196 LEU A N 1
ATOM 1564 C CA . LEU A 1 230 ? 0.862 25.593 15.964 1.00 17.59 196 LEU A CA 1
ATOM 1565 C C . LEU A 1 230 ? 0.237 26.094 17.274 1.00 19.33 196 LEU A C 1
ATOM 1566 O O . LEU A 1 230 ? 0.786 26.966 17.949 1.00 20.54 196 LEU A O 1
ATOM 1571 N N . GLN A 1 231 ? -0.938 25.552 17.597 1.00 20.19 197 GLN A N 1
ATOM 1572 C CA . GLN A 1 231 ? -1.726 25.949 18.740 1.00 20.74 197 GLN A CA 1
ATOM 1573 C C . GLN A 1 231 ? -1.547 24.916 19.841 1.00 19.78 197 GLN A C 1
ATOM 1574 O O . GLN A 1 231 ? -1.916 23.757 19.698 1.00 17.51 197 GLN A O 1
ATOM 1580 N N . PRO A 1 232 ? -0.958 25.313 20.983 1.00 22.24 198 PRO A N 1
ATOM 1581 C CA . PRO A 1 232 ? -0.740 24.374 22.082 1.00 22.25 198 PRO A CA 1
ATOM 1582 C C . PRO A 1 232 ? -2.069 23.885 22.668 1.00 20.19 198 PRO A C 1
ATOM 1583 O O . PRO A 1 232 ? -2.954 24.677 22.864 1.00 22.18 198 PRO A O 1
ATOM 1587 N N . MET A 1 233 ? -2.191 22.592 22.930 1.00 20.47 199 MET A N 1
ATOM 1588 C CA . MET A 1 233 ? -3.403 22.060 23.549 1.00 21.61 199 MET A CA 1
ATOM 1589 C C . MET A 1 233 ? -3.132 21.662 25.008 1.00 21.55 199 MET A C 1
ATOM 1590 O O . MET A 1 233 ? -3.998 21.795 25.850 1.00 17.38 199 MET A O 1
ATOM 1595 N N . VAL A 1 234 ? -1.929 21.163 25.292 1.00 18.79 200 VAL A N 1
ATOM 1596 C CA . VAL A 1 234 ? -1.561 20.833 26.637 1.00 19.31 200 VAL A CA 1
ATOM 1597 C C . VAL A 1 234 ? -0.036 20.788 26.711 1.00 20.32 200 VAL A C 1
ATOM 1598 O O . VAL A 1 234 ? 0.641 20.597 25.700 1.00 18.32 200 VAL A O 1
ATOM 1602 N N . LYS A 1 235 ? 0.461 20.964 27.928 1.00 19.75 201 LYS A N 1
ATOM 1603 C CA . LYS A 1 235 ? 1.878 20.964 28.263 1.00 22.42 201 LYS A CA 1
ATOM 1604 C C . LYS A 1 235 ? 2.033 20.208 29.584 1.00 20.54 201 LYS A C 1
ATOM 1605 O O . LYS A 1 235 ? 1.253 20.445 30.491 1.00 17.16 201 LYS A O 1
ATOM 1611 N N . GLY A 1 236 ? 3.056 19.381 29.719 1.00 18.30 202 GLY A N 1
ATOM 1612 C CA . GLY A 1 236 ? 3.315 18.745 30.993 1.00 19.07 202 GLY A CA 1
ATOM 1613 C C . GLY A 1 236 ? 4.657 18.043 31.013 1.00 18.99 202 GLY A C 1
ATOM 1614 O O . GLY A 1 236 ? 5.072 17.482 30.029 1.00 17.40 202 GLY A O 1
ATOM 1615 N N . ARG A 1 237 ? 5.302 18.019 32.177 1.00 19.16 203 ARG A N 1
ATOM 1616 C CA . ARG A 1 237 ? 6.590 17.345 32.311 1.00 20.63 203 ARG A CA 1
ATOM 1617 C C . ARG A 1 237 ? 6.376 15.834 32.368 1.00 19.26 203 ARG A C 1
ATOM 1618 O O . ARG A 1 237 ? 7.203 15.066 31.896 1.00 19.10 203 ARG A O 1
ATOM 1626 N N . GLY A 1 238 ? 5.235 15.429 32.914 1.00 20.26 204 GLY A N 1
ATOM 1627 C CA . GLY A 1 238 ? 5.028 14.053 33.303 1.00 21.31 204 GLY A CA 1
ATOM 1628 C C . GLY A 1 238 ? 4.828 13.112 32.126 1.00 23.14 204 GLY A C 1
ATOM 1629 O O . GLY A 1 238 ? 4.438 13.519 31.007 1.00 23.25 204 GLY A O 1
ATOM 1630 N N . THR A 1 239 ? 5.025 11.830 32.425 1.00 21.71 205 THR A N 1
ATOM 1631 C CA . THR A 1 239 ? 5.130 10.798 31.431 1.00 25.92 205 THR A CA 1
ATOM 1632 C C . THR A 1 239 ? 3.750 10.402 30.902 1.00 26.90 205 THR A C 1
ATOM 1633 O O . THR A 1 239 ? 3.698 9.641 29.970 1.00 27.12 205 THR A O 1
ATOM 1637 N N . LYS A 1 240 ? 2.669 10.903 31.511 1.00 26.86 206 LYS A N 1
ATOM 1638 C CA . LYS A 1 240 ? 1.308 10.578 31.086 1.00 28.84 206 LYS A CA 1
ATOM 1639 C C . LYS A 1 240 ? 0.658 11.717 30.279 1.00 25.75 206 LYS A C 1
ATOM 1640 O O . LYS A 1 240 ? -0.541 11.606 29.927 1.00 22.85 206 LYS A O 1
ATOM 1646 N N . THR A 1 241 ? 1.416 12.787 29.990 1.00 19.89 207 THR A N 1
ATOM 1647 C CA . THR A 1 241 ? 0.887 13.948 29.267 1.00 18.72 207 THR A CA 1
ATOM 1648 C C . THR A 1 241 ? 0.243 13.522 27.931 1.00 17.55 207 THR A C 1
ATOM 1649 O O . THR A 1 241 ? -0.832 13.979 27.601 1.00 17.09 207 THR A O 1
ATOM 1653 N N . PHE A 1 242 ? 0.954 12.698 27.153 1.00 17.48 208 PHE A N 1
ATOM 1654 C CA . PHE A 1 242 ? 0.473 12.245 25.840 1.00 17.84 208 PHE A CA 1
ATOM 1655 C C . PHE A 1 242 ? -0.720 11.278 25.974 1.00 17.64 208 PHE A C 1
ATOM 1656 O O . PHE A 1 242 ? -1.665 11.372 25.199 1.00 17.13 208 PHE A O 1
ATOM 1664 N N A LYS A 1 243 ? -0.631 10.320 26.906 0.50 19.55 209 LYS A N 1
ATOM 1665 N N B LYS A 1 243 ? -0.637 10.327 26.908 0.50 18.80 209 LYS A N 1
ATOM 1666 C CA A LYS A 1 243 ? -1.664 9.291 27.087 0.50 21.37 209 LYS A CA 1
ATOM 1667 C CA B LYS A 1 243 ? -1.658 9.294 27.060 0.50 20.08 209 LYS A CA 1
ATOM 1668 C C A LYS A 1 243 ? -2.983 9.962 27.446 0.50 20.60 209 LYS A C 1
ATOM 1669 C C B LYS A 1 243 ? -2.979 9.940 27.467 0.50 19.85 209 LYS A C 1
ATOM 1670 O O A LYS A 1 243 ? -4.019 9.579 26.937 0.50 19.71 209 LYS A O 1
ATOM 1671 O O B LYS A 1 243 ? -4.018 9.517 27.001 0.50 18.87 209 LYS A O 1
ATOM 1682 N N . LYS A 1 244 ? -2.918 10.955 28.340 1.00 20.80 210 LYS A N 1
ATOM 1683 C CA . LYS A 1 244 ? -4.117 11.635 28.827 1.00 22.36 210 LYS A CA 1
ATOM 1684 C C . LYS A 1 244 ? -4.747 12.443 27.682 1.00 21.14 210 LYS A C 1
ATOM 1685 O O . LYS A 1 244 ? -5.989 12.504 27.528 1.00 18.86 210 LYS A O 1
ATOM 1691 N N . TRP A 1 245 ? -3.893 13.095 26.887 1.00 19.07 211 TRP A N 1
ATOM 1692 C CA . TRP A 1 245 ? -4.373 13.839 25.733 1.00 17.92 211 TRP A CA 1
ATOM 1693 C C . TRP A 1 245 ? -5.039 12.874 24.746 1.00 16.67 211 TRP A C 1
ATOM 1694 O O . TRP A 1 245 ? -6.131 13.178 24.202 1.00 17.37 211 TRP A O 1
ATOM 1705 N N . LEU A 1 246 ? -4.430 11.711 24.527 1.00 15.35 212 LEU A N 1
ATOM 1706 C CA . LEU A 1 246 ? -4.953 10.741 23.588 1.00 17.72 212 LEU A CA 1
ATOM 1707 C C . LEU A 1 246 ? -6.354 10.265 23.996 1.00 19.31 212 LEU A C 1
ATOM 1708 O O . LEU A 1 246 ? -7.223 10.029 23.132 1.00 16.13 212 LEU A O 1
ATOM 1713 N N . ASP A 1 247 ? -6.558 10.079 25.302 1.00 20.33 213 ASP A N 1
ATOM 1714 C CA . ASP A 1 247 ? -7.839 9.617 25.773 1.00 21.96 213 ASP A CA 1
ATOM 1715 C C . ASP A 1 247 ? -8.902 10.672 25.446 1.00 20.50 213 ASP A C 1
ATOM 1716 O O . ASP A 1 247 ? -10.006 10.283 25.030 1.00 22.08 213 ASP A O 1
ATOM 1721 N N . GLU A 1 248 ? -8.576 11.962 25.561 0.50 18.26 214 GLU A N 1
ATOM 1722 C CA . GLU A 1 248 ? -9.513 13.012 25.236 0.50 19.46 214 GLU A CA 1
ATOM 1723 C C . GLU A 1 248 ? -9.793 13.023 23.732 0.50 17.21 214 GLU A C 1
ATOM 1724 O O . GLU A 1 248 ? -10.918 13.197 23.309 0.50 12.92 214 GLU A O 1
ATOM 1730 N N . LEU A 1 249 ? -8.764 12.766 22.925 1.00 17.18 215 LEU A N 1
ATOM 1731 C CA . LEU A 1 249 ? -8.957 12.721 21.459 1.00 18.32 215 LEU A CA 1
ATOM 1732 C C . LEU A 1 249 ? -9.965 11.633 21.100 1.00 18.04 215 LEU A C 1
ATOM 1733 O O . LEU A 1 249 ? -10.847 11.862 20.285 1.00 17.69 215 LEU A O 1
ATOM 1738 N N . ILE A 1 250 ? -9.777 10.446 21.685 1.00 19.87 216 ILE A N 1
ATOM 1739 C CA . ILE A 1 250 ? -10.557 9.265 21.354 1.00 21.33 216 ILE A CA 1
ATOM 1740 C C . ILE A 1 250 ? -12.025 9.506 21.706 1.00 20.69 216 ILE A C 1
ATOM 1741 O O . ILE A 1 250 ? -12.901 9.181 20.908 1.00 21.29 216 ILE A O 1
ATOM 1746 N N . THR A 1 251 ? -12.271 10.135 22.861 1.00 22.11 217 THR A N 1
ATOM 1747 C CA . THR A 1 251 ? -13.640 10.533 23.264 1.00 23.51 217 THR A CA 1
ATOM 1748 C C . THR A 1 251 ? -14.306 11.356 22.152 1.00 24.42 217 THR A C 1
ATOM 1749 O O . THR A 1 251 ? -15.397 11.048 21.762 1.00 23.10 217 THR A O 1
ATOM 1753 N N . SER A 1 252 ? -13.591 12.350 21.610 1.00 25.25 218 SER A N 1
ATOM 1754 C CA . SER A 1 252 ? -14.079 13.276 20.600 1.00 25.13 218 SER A CA 1
ATOM 1755 C C . SER A 1 252 ? -14.354 12.572 19.265 1.00 26.51 218 SER A C 1
ATOM 1756 O O . SER A 1 252 ? -15.141 13.025 18.461 1.00 30.66 218 SER A O 1
ATOM 1759 N N . LEU A 1 253 ? -13.684 11.458 19.007 1.00 26.81 219 LEU A N 1
ATOM 1760 C CA . LEU A 1 253 ? -13.887 10.736 17.759 1.00 29.49 219 LEU A CA 1
ATOM 1761 C C . LEU A 1 253 ? -15.171 9.887 17.784 1.00 34.38 219 LEU A C 1
ATOM 1762 O O . LEU A 1 253 ? -15.505 9.297 16.762 1.00 34.83 219 LEU A O 1
ATOM 1767 N N . SER A 1 254 ? -15.858 9.805 18.936 1.00 38.52 220 SER A N 1
ATOM 1768 C CA . SER A 1 254 ? -17.104 9.003 19.103 1.00 46.26 220 SER A CA 1
ATOM 1769 C C . SER A 1 254 ? -17.984 9.098 17.858 1.00 45.08 220 SER A C 1
ATOM 1770 O O . SER A 1 254 ? -18.286 8.079 17.241 1.00 44.59 220 SER A O 1
ATOM 1773 N N . GLU A 1 255 ? -18.374 10.338 17.532 1.00 43.74 221 GLU A N 1
ATOM 1774 C CA . GLU A 1 255 ? -19.415 10.647 16.554 1.00 48.75 221 GLU A CA 1
ATOM 1775 C C . GLU A 1 255 ? -18.854 11.444 15.368 1.00 42.32 221 GLU A C 1
ATOM 1776 O O . GLU A 1 255 ? -19.537 12.331 14.856 1.00 40.17 221 GLU A O 1
ATOM 1782 N N . ARG A 1 256 ? -17.629 11.114 14.939 1.00 34.28 222 ARG A N 1
ATOM 1783 C CA . ARG A 1 256 ? -17.063 11.581 13.673 1.00 32.03 222 ARG A CA 1
ATOM 1784 C C . ARG A 1 256 ? -16.943 10.406 12.699 1.00 27.31 222 ARG A C 1
ATOM 1785 O O . ARG A 1 256 ? -16.646 9.308 13.089 1.00 30.46 222 ARG A O 1
ATOM 1793 N N . ALA A 1 257 ? -17.108 10.656 11.405 1.00 26.94 223 ALA A N 1
ATOM 1794 C CA . ALA A 1 257 ? -16.800 9.649 10.415 1.00 25.30 223 ALA A CA 1
ATOM 1795 C C . ALA A 1 257 ? -15.372 9.895 9.916 1.00 23.57 223 ALA A C 1
ATOM 1796 O O . ALA A 1 257 ? -15.125 10.920 9.304 1.00 23.40 223 ALA A O 1
ATOM 1798 N N . VAL A 1 258 ? -14.480 8.925 10.147 1.00 20.82 224 VAL A N 1
ATOM 1799 C CA . VAL A 1 258 ? -13.060 9.040 9.857 1.00 19.07 224 VAL A CA 1
ATOM 1800 C C . VAL A 1 258 ? -12.738 8.250 8.576 1.00 20.13 224 VAL A C 1
ATOM 1801 O O . VAL A 1 258 ? -13.069 7.067 8.466 1.00 22.43 224 VAL A O 1
ATOM 1805 N N . ALA A 1 259 ? -12.084 8.902 7.604 1.00 16.99 225 ALA A N 1
ATOM 1806 C CA . ALA A 1 259 ? -11.664 8.257 6.383 1.00 17.45 225 ALA A CA 1
ATOM 1807 C C . ALA A 1 259 ? -10.264 7.645 6.505 1.00 16.52 225 ALA A C 1
ATOM 1808 O O . ALA A 1 259 ? -10.007 6.590 5.941 1.00 16.07 225 ALA A O 1
ATOM 1810 N N . GLU A 1 260 ? -9.355 8.363 7.146 1.00 16.83 226 GLU A N 1
ATOM 1811 C CA . GLU A 1 260 ? -7.981 7.845 7.255 1.00 17.03 226 GLU A CA 1
ATOM 1812 C C . GLU A 1 260 ? -7.297 8.386 8.513 1.00 16.27 226 GLU A C 1
ATOM 1813 O O . GLU A 1 260 ? -7.594 9.473 8.914 1.00 14.75 226 GLU A O 1
ATOM 1819 N N . ILE A 1 261 ? -6.484 7.540 9.137 1.00 14.96 227 ILE A N 1
ATOM 1820 C CA . ILE A 1 261 ? -5.611 7.978 10.191 1.00 14.72 227 ILE A CA 1
ATOM 1821 C C . ILE A 1 261 ? -4.195 7.541 9.852 1.00 13.12 227 ILE A C 1
ATOM 1822 O O . ILE A 1 261 ? -3.991 6.399 9.485 1.00 14.14 227 ILE A O 1
ATOM 1827 N N . GLY A 1 262 ? -3.270 8.498 9.907 1.00 13.52 228 GLY A N 1
ATOM 1828 C CA . GLY A 1 262 ? -1.845 8.212 9.833 1.00 13.33 228 GLY A CA 1
ATOM 1829 C C . GLY A 1 262 ? -1.162 8.643 11.119 1.00 13.25 228 GLY A C 1
ATOM 1830 O O . GLY A 1 262 ? -1.622 9.584 11.773 1.00 12.48 228 GLY A O 1
ATOM 1831 N N . ILE A 1 263 ? -0.091 7.915 11.498 1.00 12.87 229 ILE A N 1
ATOM 1832 C CA . ILE A 1 263 ? 0.672 8.228 12.676 1.00 12.77 229 ILE A CA 1
ATOM 1833 C C . ILE A 1 263 ? 2.148 8.283 12.263 1.00 12.05 229 ILE A C 1
ATOM 1834 O O . ILE A 1 263 ? 2.651 7.400 11.588 1.00 12.77 229 ILE A O 1
ATOM 1839 N N . SER A 1 264 ? 2.818 9.342 12.667 1.00 12.59 230 SER A N 1
ATOM 1840 C CA . SER A 1 264 ? 4.250 9.495 12.367 1.00 12.69 230 SER A CA 1
ATOM 1841 C C . SER A 1 264 ? 5.010 9.672 13.672 1.00 13.41 230 SER A C 1
ATOM 1842 O O . SER A 1 264 ? 4.431 10.133 14.706 1.00 13.91 230 SER A O 1
ATOM 1845 N N . TYR A 1 265 ? 6.323 9.361 13.639 1.00 13.06 231 TYR A N 1
ATOM 1846 C CA . TYR A 1 265 ? 7.095 9.396 14.865 1.00 12.87 231 TYR A CA 1
ATOM 1847 C C . TYR A 1 265 ? 8.563 9.693 14.561 1.00 12.62 231 TYR A C 1
ATOM 1848 O O . TYR A 1 265 ? 9.016 9.429 13.442 1.00 11.19 231 TYR A O 1
ATOM 1857 N N . SER A 1 266 ? 9.265 10.219 15.576 1.00 12.52 232 SER A N 1
ATOM 1858 C CA . SER A 1 266 ? 10.741 10.222 15.578 1.00 14.41 232 SER A CA 1
ATOM 1859 C C . SER A 1 266 ? 11.225 9.455 16.795 1.00 15.03 232 SER A C 1
ATOM 1860 O O . SER A 1 266 ? 10.545 9.389 17.831 1.00 14.02 232 SER A O 1
ATOM 1863 N N . GLY A 1 267 ? 12.424 8.891 16.669 1.00 16.38 233 GLY A N 1
ATOM 1864 C CA . GLY A 1 267 ? 12.903 7.954 17.654 1.00 16.11 233 GLY A CA 1
ATOM 1865 C C . GLY A 1 267 ? 12.287 6.586 17.452 1.00 16.25 233 GLY A C 1
ATOM 1866 O O . GLY A 1 267 ? 11.964 6.191 16.323 1.00 16.45 233 GLY A O 1
ATOM 1867 N N . SER A 1 268 ? 12.102 5.843 18.543 1.00 16.31 234 SER A N 1
ATOM 1868 C CA . SER A 1 268 ? 11.523 4.530 18.404 1.00 18.44 234 SER A CA 1
ATOM 1869 C C . SER A 1 268 ? 9.997 4.644 18.185 1.00 16.99 234 SER A C 1
ATOM 1870 O O . SER A 1 268 ? 9.348 5.649 18.497 1.00 17.14 234 SER A O 1
ATOM 1873 N N . ASP A 1 269 ? 9.429 3.580 17.639 1.00 16.63 235 ASP A N 1
ATOM 1874 C CA . ASP A 1 269 ? 8.022 3.538 17.216 1.00 17.76 235 ASP A CA 1
ATOM 1875 C C . ASP A 1 269 ? 7.105 2.978 18.302 1.00 17.56 235 ASP A C 1
ATOM 1876 O O . ASP A 1 269 ? 5.911 2.746 18.032 1.00 16.50 235 ASP A O 1
ATOM 1881 N N . ASP A 1 270 ? 7.632 2.766 19.512 1.00 20.07 236 ASP A N 1
ATOM 1882 C CA . ASP A 1 270 ? 6.877 2.091 20.567 1.00 22.42 236 ASP A CA 1
ATOM 1883 C C . ASP A 1 270 ? 5.583 2.855 20.838 1.00 20.00 236 ASP A C 1
ATOM 1884 O O . ASP A 1 270 ? 4.497 2.272 20.809 1.00 20.84 236 ASP A O 1
ATOM 1889 N N . TRP A 1 271 ? 5.706 4.155 21.114 1.00 19.18 237 TRP A N 1
ATOM 1890 C CA . TRP A 1 271 ? 4.529 4.948 21.466 1.00 18.83 237 TRP A CA 1
ATOM 1891 C C . TRP A 1 271 ? 3.560 5.033 20.269 1.00 18.20 237 TRP A C 1
ATOM 1892 O O . TRP A 1 271 ? 2.351 4.995 20.433 1.00 17.25 237 TRP A O 1
ATOM 1903 N N . ALA A 1 272 ? 4.100 5.161 19.057 1.00 17.45 238 ALA A N 1
ATOM 1904 C CA . ALA A 1 272 ? 3.276 5.239 17.841 1.00 18.49 238 ALA A CA 1
ATOM 1905 C C . ALA A 1 272 ? 2.434 3.972 17.685 1.00 19.17 238 ALA A C 1
ATOM 1906 O O . ALA A 1 272 ? 1.263 4.044 17.298 1.00 16.37 238 ALA A O 1
ATOM 1908 N N . LYS A 1 273 ? 3.044 2.827 17.996 1.00 20.45 239 LYS A N 1
ATOM 1909 C CA . LYS A 1 273 ? 2.371 1.547 17.858 1.00 23.41 239 LYS A CA 1
ATOM 1910 C C . LYS A 1 273 ? 1.267 1.435 18.906 1.00 20.52 239 LYS A C 1
ATOM 1911 O O . LYS A 1 273 ? 0.203 0.966 18.618 1.00 20.00 239 LYS A O 1
ATOM 1917 N N . GLU A 1 274 ? 1.528 1.932 20.106 1.00 21.15 240 GLU A N 1
ATOM 1918 C CA . GLU A 1 274 ? 0.537 1.955 21.165 1.00 20.59 240 GLU A CA 1
ATOM 1919 C C . GLU A 1 274 ? -0.663 2.837 20.734 1.00 19.78 240 GLU A C 1
ATOM 1920 O O . GLU A 1 274 ? -1.832 2.440 20.898 1.00 18.60 240 GLU A O 1
ATOM 1926 N N . MET A 1 275 ? -0.396 4.009 20.141 1.00 18.21 241 MET A N 1
ATOM 1927 C CA . MET A 1 275 ? -1.480 4.888 19.668 1.00 18.32 241 MET A CA 1
ATOM 1928 C C . MET A 1 275 ? -2.276 4.181 18.567 1.00 18.20 241 MET A C 1
ATOM 1929 O O . MET A 1 275 ? -3.469 4.314 18.508 1.00 17.79 241 MET A O 1
ATOM 1934 N N . LYS A 1 276 ? -1.594 3.450 17.697 1.00 18.80 242 LYS A N 1
ATOM 1935 C CA . LYS A 1 276 ? -2.273 2.765 16.645 1.00 20.14 242 LYS A CA 1
ATOM 1936 C C . LYS A 1 276 ? -3.296 1.793 17.236 1.00 20.79 242 LYS A C 1
ATOM 1937 O O . LYS A 1 276 ? -4.415 1.715 16.750 1.00 18.35 242 LYS A O 1
ATOM 1943 N N . GLU A 1 277 ? -2.869 1.021 18.237 1.00 22.96 243 GLU A N 1
ATOM 1944 C CA . GLU A 1 277 ? -3.725 0.060 18.880 1.00 26.24 243 GLU A CA 1
ATOM 1945 C C . GLU A 1 277 ? -5.019 0.715 19.349 1.00 25.03 243 GLU A C 1
ATOM 1946 O O . GLU A 1 277 ? -6.053 0.086 19.243 1.00 27.28 243 GLU A O 1
ATOM 1952 N N . SER A 1 278 ? -4.988 1.930 19.885 1.00 22.48 244 SER A N 1
ATOM 1953 C CA . SER A 1 278 ? -6.243 2.471 20.365 1.00 24.92 244 SER A CA 1
ATOM 1954 C C . SER A 1 278 ? -7.012 3.199 19.245 1.00 23.06 244 SER A C 1
ATOM 1955 O O . SER A 1 278 ? -8.208 3.380 19.365 1.00 24.57 244 SER A O 1
ATOM 1958 N N . LEU A 1 279 ? -6.349 3.605 18.157 1.00 18.34 245 LEU A N 1
ATOM 1959 C CA . LEU A 1 279 ? -7.024 4.447 17.138 1.00 18.29 245 LEU A CA 1
ATOM 1960 C C . LEU A 1 279 ? -7.594 3.593 15.986 1.00 17.48 245 LEU A C 1
ATOM 1961 O O . LEU A 1 279 ? -8.535 4.031 15.300 1.00 19.08 245 LEU A O 1
ATOM 1966 N N . GLN A 1 280 ? -7.070 2.381 15.767 1.00 15.52 246 GLN A N 1
ATOM 1967 C CA . GLN A 1 280 ? -7.443 1.607 14.582 1.00 16.48 246 GLN A CA 1
ATOM 1968 C C . GLN A 1 280 ? -8.950 1.268 14.591 1.00 16.93 246 GLN A C 1
ATOM 1969 O O . GLN A 1 280 ? -9.517 1.122 13.522 1.00 15.36 246 GLN A O 1
ATOM 1975 N N . ALA A 1 281 ? -9.584 1.171 15.778 1.00 17.65 247 ALA A N 1
ATOM 1976 C CA . ALA A 1 281 ? -11.019 0.847 15.881 1.00 19.30 247 ALA A CA 1
ATOM 1977 C C . ALA A 1 281 ? -11.882 1.941 15.252 1.00 20.21 247 ALA A C 1
ATOM 1978 O O . ALA A 1 281 ? -13.021 1.667 14.878 1.00 21.11 247 ALA A O 1
ATOM 1980 N N . TYR A 1 282 ? -11.324 3.145 15.081 1.00 20.24 248 TYR A N 1
ATOM 1981 C CA . TYR A 1 282 ? -12.077 4.302 14.656 1.00 20.50 248 TYR A CA 1
ATOM 1982 C C . TYR A 1 282 ? -11.975 4.580 13.157 1.00 20.45 248 TYR A C 1
ATOM 1983 O O . TYR A 1 282 ? -12.555 5.559 12.696 1.00 21.18 248 TYR A O 1
ATOM 1992 N N . VAL A 1 283 ? -11.292 3.715 12.401 1.00 18.55 249 VAL A N 1
ATOM 1993 C CA . VAL A 1 283 ? -11.183 3.899 10.971 1.00 19.66 249 VAL A CA 1
ATOM 1994 C C . VAL A 1 283 ? -11.042 2.549 10.272 1.00 20.27 249 VAL A C 1
ATOM 1995 O O . VAL A 1 283 ? -10.297 1.681 10.697 1.00 21.25 249 VAL A O 1
ATOM 1999 N N . GLU A 1 284 ? -11.733 2.398 9.143 1.00 22.14 250 GLU A N 1
ATOM 2000 C CA . GLU A 1 284 ? -11.701 1.153 8.422 1.00 23.39 250 GLU A CA 1
ATOM 2001 C C . GLU A 1 284 ? -10.320 0.923 7.801 1.00 22.08 250 GLU A C 1
ATOM 2002 O O . GLU A 1 284 ? -9.768 -0.163 7.905 1.00 20.37 250 GLU A O 1
ATOM 2008 N N . LYS A 1 285 ? -9.803 1.940 7.116 1.00 20.89 251 LYS A N 1
ATOM 2009 C CA . LYS A 1 285 ? -8.551 1.833 6.412 1.00 20.16 251 LYS A CA 1
ATOM 2010 C C . LYS A 1 285 ? -7.438 1.598 7.428 1.00 18.87 251 LYS A C 1
ATOM 2011 O O . LYS A 1 285 ? -7.391 2.273 8.451 1.00 19.07 251 LYS A O 1
ATOM 2017 N N . PRO A 1 286 ? -6.543 0.617 7.200 1.00 18.62 252 PRO A N 1
ATOM 2018 C CA . PRO A 1 286 ? -5.398 0.402 8.091 1.00 19.32 252 PRO A CA 1
ATOM 2019 C C . PRO A 1 286 ? -4.553 1.673 8.273 1.00 17.91 252 PRO A C 1
ATOM 2020 O O . PRO A 1 286 ? -4.333 2.393 7.344 1.00 17.59 252 PRO A O 1
ATOM 2024 N N . ILE A 1 287 ? -4.117 1.925 9.495 1.00 15.44 253 ILE A N 1
ATOM 2025 C CA . ILE A 1 287 ? -3.340 3.077 9.816 1.00 15.95 253 ILE A CA 1
ATOM 2026 C C . ILE A 1 287 ? -1.879 2.870 9.389 1.00 16.46 253 ILE A C 1
ATOM 2027 O O . ILE A 1 287 ? -1.239 1.874 9.740 1.00 18.53 253 ILE A O 1
ATOM 2032 N N . SER A 1 288 ? -1.354 3.853 8.673 1.00 16.51 254 SER A N 1
ATOM 2033 C CA . SER A 1 288 ? 0.074 3.929 8.311 1.00 17.58 254 SER A CA 1
ATOM 2034 C C . SER A 1 288 ? 0.862 4.521 9.466 1.00 15.21 254 SER A C 1
ATOM 2035 O O . SER A 1 288 ? 0.642 5.655 9.797 1.00 14.01 254 SER A O 1
ATOM 2038 N N . VAL A 1 289 ? 1.795 3.754 10.011 1.00 14.52 255 VAL A N 1
ATOM 2039 C CA . VAL A 1 289 ? 2.637 4.247 11.064 1.00 16.40 255 VAL A CA 1
ATOM 2040 C C . VAL A 1 289 ? 4.026 4.392 10.451 1.00 15.82 255 VAL A C 1
ATOM 2041 O O . VAL A 1 289 ? 4.591 3.384 10.123 1.00 15.72 255 VAL A O 1
ATOM 2045 N N . LEU A 1 290 ? 4.528 5.625 10.322 1.00 16.58 256 LEU A N 1
ATOM 2046 C CA . LEU A 1 290 ? 5.726 5.922 9.501 1.00 15.39 256 LEU A CA 1
ATOM 2047 C C . LEU A 1 290 ? 6.702 6.810 10.276 1.00 14.69 256 LEU A C 1
ATOM 2048 O O . LEU A 1 290 ? 6.304 7.758 10.982 1.00 13.53 256 LEU A O 1
ATOM 2053 N N . GLU A 1 291 ? 7.993 6.488 10.161 1.00 13.69 257 GLU A N 1
ATOM 2054 C CA . GLU A 1 291 ? 8.995 7.337 10.696 1.00 14.36 257 GLU A CA 1
ATOM 2055 C C . GLU A 1 291 ? 8.986 8.615 9.856 1.00 14.26 257 GLU A C 1
ATOM 2056 O O . GLU A 1 291 ? 8.980 8.550 8.620 1.00 13.20 257 GLU A O 1
ATOM 2062 N N . THR A 1 292 ? 8.905 9.765 10.524 1.00 12.83 258 THR A N 1
ATOM 2063 C CA . THR A 1 292 ? 8.925 11.044 9.796 1.00 13.83 258 THR A CA 1
ATOM 2064 C C . THR A 1 292 ? 10.336 11.244 9.202 1.00 13.60 258 THR A C 1
ATOM 2065 O O . THR A 1 292 ? 11.321 10.649 9.637 1.00 12.84 258 THR A O 1
ATOM 2069 N N . GLY A 1 293 ? 10.416 12.143 8.224 1.00 14.64 259 GLY A N 1
ATOM 2070 C CA . GLY A 1 293 ? 11.662 12.440 7.518 1.00 14.22 259 GLY A CA 1
ATOM 2071 C C . GLY A 1 293 ? 12.629 13.324 8.290 1.00 13.22 259 GLY A C 1
ATOM 2072 O O . GLY A 1 293 ? 12.332 13.956 9.285 1.00 12.34 259 GLY A O 1
ATOM 2073 N N . SER A 1 294 ? 13.834 13.402 7.747 1.00 13.39 260 SER A N 1
ATOM 2074 C CA . SER A 1 294 ? 14.899 14.152 8.347 1.00 13.49 260 SER A CA 1
ATOM 2075 C C . SER A 1 294 ? 14.561 15.634 8.501 1.00 13.04 260 SER A C 1
ATOM 2076 O O . SER A 1 294 ? 14.992 16.248 9.463 1.00 13.34 260 SER A O 1
ATOM 2079 N N . ILE A 1 295 ? 13.780 16.209 7.560 1.00 13.58 261 ILE A N 1
ATOM 2080 C CA . ILE A 1 295 ? 13.393 17.599 7.589 1.00 13.45 261 ILE A CA 1
ATOM 2081 C C . ILE A 1 295 ? 12.544 17.880 8.837 1.00 14.55 261 ILE A C 1
ATOM 2082 O O . ILE A 1 295 ? 12.738 18.906 9.504 1.00 15.44 261 ILE A O 1
ATOM 2087 N N . ILE A 1 296 ? 11.603 16.992 9.161 1.00 13.54 262 ILE A N 1
ATOM 2088 C CA . ILE A 1 296 ? 10.770 17.227 10.321 1.00 13.06 262 ILE A CA 1
ATOM 2089 C C . ILE A 1 296 ? 11.549 16.859 11.599 1.00 12.32 262 ILE A C 1
ATOM 2090 O O . ILE A 1 296 ? 11.491 17.614 12.567 1.00 12.72 262 ILE A O 1
ATOM 2095 N N . GLN A 1 297 ? 12.342 15.780 11.565 1.00 12.60 263 GLN A N 1
ATOM 2096 C CA . GLN A 1 297 ? 13.066 15.292 12.774 1.00 12.95 263 GLN A CA 1
ATOM 2097 C C . GLN A 1 297 ? 14.008 16.405 13.279 1.00 13.80 263 GLN A C 1
ATOM 2098 O O . GLN A 1 297 ? 14.164 16.587 14.506 1.00 13.96 263 GLN A O 1
ATOM 2104 N N . THR A 1 298 ? 14.554 17.222 12.361 1.00 12.55 264 THR A N 1
ATOM 2105 C CA . THR A 1 298 ? 15.525 18.232 12.705 1.00 13.13 264 THR A CA 1
ATOM 2106 C C . THR A 1 298 ? 14.880 19.269 13.633 1.00 13.37 264 THR A C 1
ATOM 2107 O O . THR A 1 298 ? 15.538 19.738 14.573 1.00 12.87 264 THR A O 1
ATOM 2111 N N . HIS A 1 299 ? 13.600 19.589 13.365 1.00 13.07 265 HIS A N 1
ATOM 2112 C CA . HIS A 1 299 ? 12.864 20.635 14.054 1.00 13.22 265 HIS A CA 1
ATOM 2113 C C . HIS A 1 299 ? 12.072 20.095 15.251 1.00 12.99 265 HIS A C 1
ATOM 2114 O O . HIS A 1 299 ? 11.817 20.847 16.180 1.00 12.83 265 HIS A O 1
ATOM 2121 N N . THR A 1 300 ? 11.726 18.815 15.260 1.00 13.15 266 THR A N 1
ATOM 2122 C CA . THR A 1 300 ? 10.916 18.265 16.384 1.00 14.36 266 THR A CA 1
ATOM 2123 C C . THR A 1 300 ? 11.788 17.664 17.486 1.00 16.00 266 THR A C 1
ATOM 2124 O O . THR A 1 300 ? 11.359 17.623 18.645 1.00 18.27 266 THR A O 1
ATOM 2128 N N . GLY A 1 301 ? 12.980 17.180 17.132 1.00 15.08 267 GLY A N 1
ATOM 2129 C CA . GLY A 1 301 ? 13.751 16.324 18.007 1.00 16.30 267 GLY A CA 1
ATOM 2130 C C . GLY A 1 301 ? 13.171 14.919 18.085 1.00 16.80 267 GLY A C 1
ATOM 2131 O O . GLY A 1 301 ? 12.157 14.593 17.480 1.00 17.03 267 GLY A O 1
ATOM 2132 N N . GLU A 1 302 ? 13.854 14.069 18.847 1.00 17.10 268 GLU A N 1
ATOM 2133 C CA . GLU A 1 302 ? 13.532 12.657 19.006 1.00 17.77 268 GLU A CA 1
ATOM 2134 C C . GLU A 1 302 ? 12.313 12.534 19.932 1.00 16.84 268 GLU A C 1
ATOM 2135 O O . GLU A 1 302 ? 12.021 13.441 20.701 1.00 15.06 268 GLU A O 1
ATOM 2141 N N . ASN A 1 303 ? 11.588 11.416 19.815 1.00 16.34 269 ASN A N 1
ATOM 2142 C CA . ASN A 1 303 ? 10.418 11.109 20.658 1.00 15.93 269 ASN A CA 1
ATOM 2143 C C . ASN A 1 303 ? 9.315 12.146 20.437 1.00 15.50 269 ASN A C 1
ATOM 2144 O O . ASN A 1 303 ? 8.620 12.548 21.381 1.00 16.31 269 ASN A O 1
ATOM 2149 N N . ALA A 1 304 ? 9.141 12.556 19.180 1.00 13.49 270 ALA A N 1
ATOM 2150 C CA . ALA A 1 304 ? 7.992 13.325 18.768 1.00 14.00 270 ALA A CA 1
ATOM 2151 C C . ALA A 1 304 ? 7.052 12.386 18.010 1.00 13.48 270 ALA A C 1
ATOM 2152 O O . ALA A 1 304 ? 7.427 11.248 17.651 1.00 14.19 270 ALA A O 1
ATOM 2154 N N . TRP A 1 305 ? 5.818 12.832 17.790 1.00 13.96 271 TRP A N 1
ATOM 2155 C CA . TRP A 1 305 ? 4.863 12.029 17.084 1.00 13.99 271 TRP A CA 1
ATOM 2156 C C . TRP A 1 305 ? 3.833 12.962 16.437 1.00 13.55 271 TRP A C 1
ATOM 2157 O O . TRP A 1 305 ? 3.707 14.132 16.838 1.00 12.80 271 TRP A O 1
ATOM 2168 N N . ALA A 1 306 ? 3.056 12.398 15.507 1.00 13.41 272 ALA A N 1
ATOM 2169 C CA . ALA A 1 306 ? 1.940 13.099 14.917 1.00 12.62 272 ALA A CA 1
ATOM 2170 C C . ALA A 1 306 ? 0.780 12.162 14.683 1.00 12.18 272 ALA A C 1
ATOM 2171 O O . ALA A 1 306 ? 0.968 11.017 14.313 1.00 11.62 272 ALA A O 1
ATOM 2173 N N A ILE A 1 307 ? -0.423 12.709 14.874 0.50 12.85 273 ILE A N 1
ATOM 2174 N N B ILE A 1 307 ? -0.433 12.677 14.892 0.50 12.21 273 ILE A N 1
ATOM 2175 C CA A ILE A 1 307 ? -1.661 12.079 14.471 0.50 13.79 273 ILE A 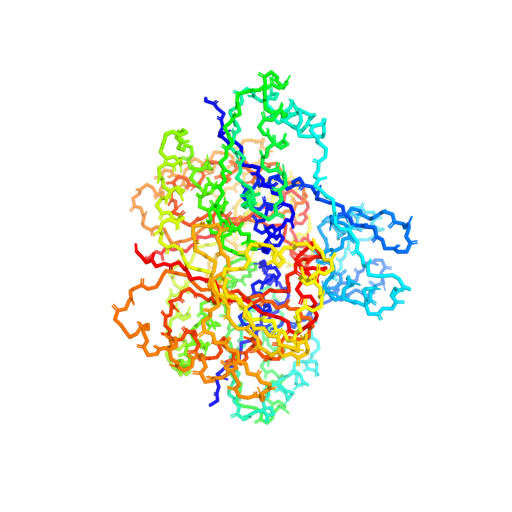CA 1
ATOM 2176 C CA B ILE A 1 307 ? -1.635 12.004 14.443 0.50 12.65 273 ILE A CA 1
ATOM 2177 C C A ILE A 1 307 ? -2.247 12.923 13.347 0.50 13.40 273 ILE A C 1
ATOM 2178 C C B ILE A 1 307 ? -2.260 12.886 13.369 0.50 12.71 273 ILE A C 1
ATOM 2179 O O A ILE A 1 307 ? -2.524 14.093 13.548 0.50 14.10 273 ILE A O 1
ATOM 2180 O O B ILE A 1 307 ? -2.568 14.038 13.621 0.50 13.26 273 ILE A O 1
ATOM 2189 N N . LEU A 1 308 ? -2.418 12.298 12.181 1.00 13.54 274 LEU A N 1
ATOM 2190 C CA . LEU A 1 308 ? -2.980 12.930 11.014 1.00 14.07 274 LEU A CA 1
ATOM 2191 C C . LEU A 1 308 ? -4.318 12.253 10.757 1.00 13.77 274 LEU A C 1
ATOM 2192 O O . LEU A 1 308 ? -4.360 11.044 10.565 1.00 15.38 274 LEU A O 1
ATOM 2197 N N . ILE A 1 309 ? -5.379 13.048 10.709 1.00 15.19 275 ILE A N 1
ATOM 2198 C CA . ILE A 1 309 ? -6.730 12.509 10.587 1.00 16.09 275 ILE A CA 1
ATOM 2199 C C . ILE A 1 309 ? -7.398 13.215 9.424 1.00 15.40 275 ILE A C 1
ATOM 2200 O O . ILE A 1 309 ? -7.366 14.427 9.334 1.00 15.19 275 ILE A O 1
ATOM 2205 N N . ARG A 1 310 ? -7.976 12.409 8.535 1.00 17.43 276 ARG A N 1
ATOM 2206 C CA . ARG A 1 310 ? -8.854 12.892 7.487 1.00 18.04 276 ARG A CA 1
ATOM 2207 C C . ARG A 1 310 ? -10.253 12.332 7.755 1.00 16.98 276 ARG A C 1
ATOM 2208 O O . ARG A 1 310 ? -10.418 11.120 7.817 1.00 18.54 276 ARG A O 1
ATOM 2216 N N . TYR A 1 311 ? -11.230 13.222 7.874 1.00 17.17 277 TYR A N 1
ATOM 2217 C CA . TYR A 1 311 ? -12.635 12.875 8.134 1.00 18.88 277 TYR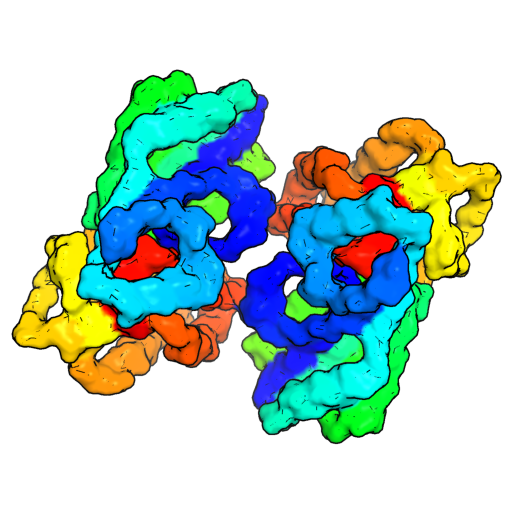 A CA 1
ATOM 2218 C C . TYR A 1 311 ? -13.384 12.738 6.810 1.00 19.97 277 TYR A C 1
ATOM 2219 O O . TYR A 1 311 ? -12.997 13.364 5.830 1.00 20.12 277 TYR A O 1
ATOM 2228 N N . HIS A 1 312 ? -14.450 11.923 6.779 1.00 22.47 278 HIS A N 1
ATOM 2229 C CA . HIS A 1 312 ? -15.307 11.843 5.562 1.00 23.64 278 HIS A CA 1
ATOM 2230 C C . HIS A 1 312 ? -15.970 13.206 5.312 1.00 27.41 278 HIS A C 1
ATOM 2231 O O . HIS A 1 312 ? -16.081 13.677 4.153 1.00 29.35 278 HIS A O 1
ATOM 2238 N N . THR B 1 36 ? -6.158 -12.340 22.012 1.00 47.83 2 THR B N 1
ATOM 2239 C CA . THR B 1 36 ? -4.866 -12.032 21.315 1.00 49.92 2 THR B CA 1
ATOM 2240 C C . THR B 1 36 ? -5.060 -12.346 19.823 1.00 45.29 2 THR B C 1
ATOM 2241 O O . THR B 1 36 ? -5.648 -13.350 19.461 1.00 46.88 2 THR B O 1
ATOM 2245 N N . LYS B 1 37 ? -4.620 -11.431 18.961 1.00 44.27 3 LYS B N 1
ATOM 2246 C CA . LYS B 1 37 ? -5.089 -11.371 17.555 1.00 42.98 3 LYS B CA 1
ATOM 2247 C C . LYS B 1 37 ? -4.401 -12.452 16.706 1.00 35.01 3 LYS B C 1
ATOM 2248 O O . LYS B 1 37 ? -3.250 -12.791 16.933 1.00 34.11 3 LYS B O 1
ATOM 2254 N N . ILE B 1 38 ? -5.149 -13.005 15.746 1.00 31.76 4 ILE B N 1
ATOM 2255 C CA . ILE B 1 38 ? -4.637 -14.006 14.802 1.00 27.66 4 ILE B CA 1
ATOM 2256 C C . ILE B 1 38 ? -3.499 -13.386 13.981 1.00 25.76 4 ILE B C 1
ATOM 2257 O O . ILE B 1 38 ? -3.562 -12.221 13.640 1.00 28.16 4 ILE B O 1
ATOM 2262 N N . LYS B 1 39 ? -2.445 -14.162 13.713 1.00 25.57 5 LYS B N 1
ATOM 2263 C CA . LYS B 1 39 ? -1.321 -13.709 12.910 1.00 27.17 5 LYS B CA 1
ATOM 2264 C C . LYS B 1 39 ? -1.352 -14.436 11.553 1.00 25.15 5 LYS B C 1
ATOM 2265 O O . LYS B 1 39 ? -1.650 -15.622 11.488 1.00 21.84 5 LYS B O 1
ATOM 2271 N N . ILE B 1 40 ? -1.001 -13.699 10.490 1.00 23.23 6 ILE B N 1
ATOM 2272 C CA . ILE B 1 40 ? -1.075 -14.181 9.125 1.00 20.76 6 ILE B CA 1
ATOM 2273 C C . ILE B 1 40 ? 0.339 -14.487 8.634 1.00 20.70 6 ILE B C 1
ATOM 2274 O O . ILE B 1 40 ? 1.256 -13.692 8.833 1.00 21.52 6 ILE B O 1
ATOM 2279 N N . VAL B 1 41 ? 0.470 -15.649 7.981 1.00 19.78 7 VAL B N 1
ATOM 2280 C CA . VAL B 1 41 ? 1.701 -16.136 7.392 1.00 19.71 7 VAL B CA 1
ATOM 2281 C C . VAL B 1 41 ? 1.421 -16.430 5.903 1.00 17.97 7 VAL B C 1
ATOM 2282 O O . VAL B 1 41 ? 0.308 -16.828 5.550 1.00 17.60 7 VAL B O 1
ATOM 2286 N N . THR B 1 42 ? 2.408 -16.144 5.044 1.00 16.97 8 THR B N 1
ATOM 2287 C CA . THR B 1 42 ? 2.386 -16.528 3.615 1.00 16.60 8 THR B CA 1
ATOM 2288 C C . THR B 1 42 ? 3.830 -16.816 3.186 1.00 15.98 8 THR B C 1
ATOM 2289 O O . THR B 1 42 ? 4.754 -16.767 4.020 1.00 15.32 8 THR B O 1
ATOM 2293 N N . ASP B 1 43 ? 3.996 -17.137 1.895 1.00 14.77 9 ASP B N 1
ATOM 2294 C CA . ASP B 1 43 ? 5.289 -17.417 1.309 1.00 15.73 9 ASP B CA 1
ATOM 2295 C C . ASP B 1 43 ? 5.680 -16.268 0.374 1.00 15.88 9 ASP B C 1
ATOM 2296 O O . ASP B 1 43 ? 4.841 -15.438 0.007 1.00 14.56 9 ASP B O 1
ATOM 2301 N N . SER B 1 44 ? 6.962 -16.257 -0.037 1.00 17.01 10 SER B N 1
ATOM 2302 C CA . SER B 1 44 ? 7.539 -15.142 -0.810 1.00 17.28 10 SER B CA 1
ATOM 2303 C C . SER B 1 44 ? 7.173 -15.173 -2.311 1.00 17.39 10 SER B C 1
ATOM 2304 O O . SER B 1 44 ? 7.642 -14.324 -3.042 1.00 19.69 10 SER B O 1
ATOM 2307 N N . SER B 1 45 ? 6.293 -16.082 -2.736 1.00 16.26 11 SER B N 1
ATOM 2308 C CA . SER B 1 45 ? 5.680 -16.046 -4.051 1.00 16.27 11 SER B CA 1
ATOM 2309 C C . SER B 1 45 ? 4.583 -14.974 -4.087 1.00 16.46 11 SER B C 1
ATOM 2310 O O . SER B 1 45 ? 4.151 -14.523 -5.151 1.00 14.46 11 SER B O 1
ATOM 2313 N N . VAL B 1 46 ? 4.126 -14.541 -2.908 1.00 16.02 12 VAL B N 1
ATOM 2314 C CA . VAL B 1 46 ? 3.206 -13.430 -2.886 1.00 16.83 12 VAL B CA 1
ATOM 2315 C C . VAL B 1 46 ? 3.903 -12.205 -3.498 1.00 16.42 12 VAL B C 1
ATOM 2316 O O . VAL B 1 46 ? 5.098 -11.957 -3.328 1.00 17.69 12 VAL B O 1
ATOM 2320 N N . THR B 1 47 ? 3.140 -11.436 -4.254 1.00 16.53 13 THR B N 1
ATOM 2321 C CA . THR B 1 47 ? 3.643 -10.212 -4.841 1.00 18.11 13 THR B CA 1
ATOM 2322 C C . THR B 1 47 ? 2.853 -9.089 -4.201 1.00 17.99 13 THR B C 1
ATOM 2323 O O . THR B 1 47 ? 1.644 -9.095 -4.341 1.00 17.46 13 THR B O 1
ATOM 2327 N N . ILE B 1 48 ? 3.547 -8.224 -3.454 1.00 18.81 14 ILE B N 1
ATOM 2328 C CA . ILE B 1 48 ? 2.884 -7.303 -2.514 1.00 21.57 14 ILE B CA 1
ATOM 2329 C C . ILE B 1 48 ? 3.788 -6.096 -2.279 1.00 24.07 14 ILE B C 1
ATOM 2330 O O . ILE B 1 48 ? 5.016 -6.229 -2.233 1.00 23.29 14 ILE B O 1
ATOM 2335 N N . GLU B 1 49 ? 3.158 -4.937 -2.066 1.00 28.36 15 GLU B N 1
ATOM 2336 C CA . GLU B 1 49 ? 3.885 -3.711 -1.682 1.00 32.97 15 GLU B CA 1
ATOM 2337 C C . GLU B 1 49 ? 4.588 -3.949 -0.347 1.00 30.95 15 GLU B C 1
ATOM 2338 O O . GLU B 1 49 ? 3.965 -4.427 0.600 1.00 28.30 15 GLU B O 1
ATOM 2344 N N . PRO B 1 50 ? 5.902 -3.672 -0.223 1.00 31.74 16 PRO B N 1
ATOM 2345 C CA . PRO B 1 50 ? 6.633 -4.029 0.991 1.00 33.34 16 PRO B CA 1
ATOM 2346 C C . PRO B 1 50 ? 6.149 -3.316 2.271 1.00 34.98 16 PRO B C 1
ATOM 2347 O O . PRO B 1 50 ? 6.118 -3.946 3.344 1.00 35.64 16 PRO B O 1
ATOM 2351 N N . GLU B 1 51 ? 5.702 -2.059 2.165 1.00 35.96 17 GLU B N 1
ATOM 2352 C CA . GLU B 1 51 ? 5.243 -1.324 3.359 1.00 39.22 17 GLU B CA 1
ATOM 2353 C C . GLU B 1 51 ? 3.923 -1.911 3.857 1.00 36.48 17 GLU B C 1
ATOM 2354 O O . GLU B 1 51 ? 3.601 -1.770 5.013 1.00 34.18 17 GLU B O 1
ATOM 2360 N N . LEU B 1 52 ? 3.169 -2.573 2.984 1.00 31.94 18 LEU B N 1
ATOM 2361 C CA . LEU B 1 52 ? 1.902 -3.211 3.396 1.00 30.88 18 LEU B CA 1
ATOM 2362 C C . LEU B 1 52 ? 2.150 -4.445 4.296 1.00 28.88 18 LEU B C 1
ATOM 2363 O O . LEU B 1 52 ? 1.361 -4.738 5.195 1.00 30.87 18 LEU B O 1
ATOM 2368 N N . VAL B 1 53 ? 3.273 -5.147 4.077 1.00 27.11 19 VAL B N 1
ATOM 2369 C CA . VAL B 1 53 ? 3.701 -6.281 4.886 0.50 24.92 19 VAL B CA 1
ATOM 2370 C C . VAL B 1 53 ? 3.875 -5.847 6.350 1.00 28.27 19 VAL B C 1
ATOM 2371 O O . VAL B 1 53 ? 3.301 -6.469 7.262 1.00 25.17 19 VAL B O 1
ATOM 2375 N N A LYS B 1 54 ? 4.677 -4.796 6.562 0.50 29.45 20 LYS B N 1
ATOM 2376 N N B LYS B 1 54 ? 4.661 -4.794 6.593 0.50 29.97 20 LYS B N 1
ATOM 2377 C CA A LYS B 1 54 ? 4.975 -4.264 7.896 0.50 30.25 20 LYS B CA 1
ATOM 2378 C CA B LYS B 1 54 ? 4.919 -4.375 7.973 0.50 31.15 20 LYS B CA 1
ATOM 2379 C C A LYS B 1 54 ? 3.683 -3.716 8.514 0.50 30.28 20 LYS B C 1
ATOM 2380 C C B LYS B 1 54 ? 3.669 -3.695 8.548 0.50 30.86 20 LYS B C 1
ATOM 2381 O O A LYS B 1 54 ? 3.322 -4.065 9.634 0.50 30.70 20 LYS B O 1
ATOM 2382 O O B LYS B 1 54 ? 3.315 -3.938 9.697 0.50 31.35 20 LYS B O 1
ATOM 2393 N N . GLN B 1 55 ? 2.968 -2.901 7.737 1.00 31.32 21 GLN B N 1
ATOM 2394 C CA . GLN B 1 55 ? 1.740 -2.233 8.180 1.00 31.37 21 GLN B CA 1
ATOM 2395 C C . GLN B 1 55 ? 0.689 -3.232 8.686 1.00 31.36 21 GLN B C 1
ATOM 2396 O O . GLN B 1 55 ? -0.034 -2.892 9.616 1.00 35.31 21 GLN B O 1
ATOM 2402 N N . LEU B 1 56 ? 0.562 -4.421 8.072 1.00 27.41 22 LEU B N 1
ATOM 2403 C CA . LEU B 1 56 ? -0.519 -5.376 8.446 1.00 26.68 22 LEU B CA 1
ATOM 2404 C C . LEU B 1 56 ? 0.036 -6.572 9.250 1.00 25.48 22 LEU B C 1
ATOM 2405 O O . LEU B 1 56 ? -0.671 -7.532 9.483 1.00 25.35 22 LEU B O 1
ATOM 2410 N N . ASP B 1 57 ? 1.312 -6.515 9.636 1.00 26.81 23 ASP B N 1
ATOM 2411 C CA . ASP B 1 57 ? 1.993 -7.538 10.435 1.00 31.26 23 ASP B CA 1
ATOM 2412 C C . ASP B 1 57 ? 1.896 -8.922 9.784 1.00 27.53 23 ASP B C 1
ATOM 2413 O O . ASP B 1 57 ? 1.615 -9.900 10.450 1.00 27.00 23 ASP B O 1
ATOM 2418 N N . ILE B 1 58 ? 2.163 -8.982 8.477 1.00 25.54 24 ILE B N 1
ATOM 2419 C CA . ILE B 1 58 ? 2.214 -10.221 7.718 1.00 22.65 24 ILE B CA 1
ATOM 2420 C C . ILE B 1 58 ? 3.630 -10.775 7.833 1.00 21.17 24 ILE B C 1
ATOM 2421 O O . ILE B 1 58 ? 4.586 -10.021 7.722 1.00 22.77 24 ILE B O 1
ATOM 2426 N N . THR B 1 59 ? 3.742 -12.077 8.091 1.00 20.61 25 THR B N 1
ATOM 2427 C CA . THR B 1 59 ? 5.022 -12.761 8.119 1.00 19.92 25 THR B CA 1
ATOM 2428 C C . THR B 1 59 ? 5.211 -13.513 6.793 1.00 19.45 25 THR B C 1
ATOM 2429 O O . THR B 1 59 ? 4.329 -14.301 6.413 1.00 18.88 25 THR B O 1
ATOM 2433 N N . ILE B 1 60 ? 6.352 -13.297 6.123 1.00 19.14 26 ILE B N 1
ATOM 2434 C CA . ILE B 1 60 ? 6.594 -13.924 4.834 1.00 21.63 26 ILE B CA 1
ATOM 2435 C C . ILE B 1 60 ? 7.716 -14.962 4.973 1.00 19.31 26 ILE B C 1
ATOM 2436 O O . ILE B 1 60 ? 8.832 -14.629 5.347 1.00 21.11 26 ILE B O 1
ATOM 2441 N N . VAL B 1 61 ? 7.396 -16.220 4.667 1.00 18.79 27 VAL B N 1
ATOM 2442 C CA . VAL B 1 61 ? 8.387 -17.303 4.746 1.00 19.60 27 VAL B CA 1
ATOM 2443 C C . VAL B 1 61 ? 9.105 -17.375 3.403 1.00 18.73 27 VAL B C 1
ATOM 2444 O O . VAL B 1 61 ? 8.464 -17.597 2.392 1.00 18.67 27 VAL B O 1
ATOM 2448 N N . PRO B 1 62 ? 10.426 -17.130 3.338 1.00 18.54 28 PRO B N 1
ATOM 2449 C CA . PRO B 1 62 ? 11.114 -17.060 2.062 1.00 17.43 28 PRO B CA 1
ATOM 2450 C C . PRO B 1 62 ? 11.332 -18.440 1.427 1.00 17.62 28 PRO B C 1
ATOM 2451 O O . PRO B 1 62 ? 11.779 -19.374 2.069 1.00 16.16 28 PRO B O 1
ATOM 2455 N N . LEU B 1 63 ? 11.054 -18.530 0.128 1.00 17.62 29 LEU B N 1
ATOM 2456 C CA . LEU B 1 63 ? 11.637 -19.593 -0.678 1.00 17.23 29 LEU B CA 1
ATOM 2457 C C . LEU B 1 63 ? 13.100 -19.245 -0.960 1.00 18.04 29 LEU B C 1
ATOM 2458 O O . LEU B 1 63 ? 13.604 -18.157 -0.568 1.00 19.99 29 LEU B O 1
ATOM 2463 N N . SER B 1 64 ? 13.795 -20.161 -1.625 1.00 18.91 30 SER B N 1
ATOM 2464 C CA . SER B 1 64 ? 15.144 -19.912 -2.076 1.00 20.83 30 SER B CA 1
ATOM 2465 C C . SER B 1 64 ? 15.249 -20.199 -3.575 1.00 20.84 30 SER B C 1
ATOM 2466 O O . SER B 1 64 ? 14.397 -20.899 -4.156 1.00 17.54 30 SER B O 1
ATOM 2469 N N . VAL B 1 65 ? 16.316 -19.652 -4.171 1.00 20.31 31 VAL B N 1
ATOM 2470 C CA . VAL B 1 65 ? 16.630 -19.882 -5.554 1.00 20.78 31 VAL B CA 1
ATOM 2471 C C . VAL B 1 65 ? 18.153 -20.004 -5.683 1.00 19.38 31 VAL B C 1
ATOM 2472 O O . VAL B 1 65 ? 18.906 -19.250 -5.054 1.00 19.30 31 VAL B O 1
ATOM 2476 N N . MET B 1 66 ? 18.577 -20.962 -6.514 1.00 19.64 32 MET B N 1
ATOM 2477 C CA . MET B 1 66 ? 19.992 -21.220 -6.750 1.00 20.66 32 MET B CA 1
ATOM 2478 C C . MET B 1 66 ? 20.358 -20.640 -8.112 1.00 19.99 32 MET B C 1
ATOM 2479 O O . MET B 1 66 ? 19.709 -20.995 -9.115 1.00 16.84 32 MET B O 1
ATOM 2484 N N . ILE B 1 67 ? 21.340 -19.723 -8.111 1.00 19.73 33 ILE B N 1
ATOM 2485 C CA . ILE B 1 67 ? 21.813 -19.041 -9.291 1.00 19.86 33 ILE B CA 1
ATOM 2486 C C . ILE B 1 67 ? 23.288 -19.364 -9.467 1.00 20.73 33 ILE B C 1
ATOM 2487 O O . ILE B 1 67 ? 24.092 -18.910 -8.651 1.00 19.95 33 ILE B O 1
ATOM 2492 N N . ASP B 1 68 ? 23.592 -20.163 -10.503 1.00 21.11 34 ASP B N 1
ATOM 2493 C CA . ASP B 1 68 ? 24.928 -20.738 -10.753 1.00 23.43 34 ASP B CA 1
ATOM 2494 C C . ASP B 1 68 ? 25.496 -21.348 -9.459 1.00 22.42 34 ASP B C 1
ATOM 2495 O O . ASP B 1 68 ? 26.636 -21.047 -9.080 1.00 23.01 34 ASP B O 1
ATOM 2500 N N . ASN B 1 69 ? 24.668 -22.167 -8.800 1.00 20.44 35 ASN B N 1
ATOM 2501 C CA . ASN B 1 69 ? 24.998 -22.951 -7.587 1.00 20.28 35 ASN B CA 1
ATOM 2502 C C . ASN B 1 69 ? 25.052 -22.084 -6.314 1.00 20.69 35 ASN B C 1
ATOM 2503 O O . ASN B 1 69 ? 25.295 -22.642 -5.237 1.00 23.94 35 ASN B O 1
ATOM 2508 N N . VAL B 1 70 ? 24.807 -20.773 -6.407 1.00 20.04 36 VAL B N 1
ATOM 2509 C CA . VAL B 1 70 ? 24.785 -19.883 -5.238 1.00 21.33 36 VAL B CA 1
ATOM 2510 C C . VAL B 1 70 ? 23.338 -19.781 -4.734 1.00 22.55 36 VAL B C 1
ATOM 2511 O O . VAL B 1 70 ? 22.445 -19.484 -5.517 1.00 20.30 36 VAL B O 1
ATOM 2515 N N . VAL B 1 71 ? 23.108 -20.128 -3.459 1.00 21.50 37 VAL B N 1
ATOM 2516 C CA . VAL B 1 71 ? 21.758 -20.184 -2.900 1.00 23.75 37 VAL B CA 1
ATOM 2517 C C . VAL B 1 71 ? 21.415 -18.802 -2.359 1.00 25.59 37 VAL B C 1
ATOM 2518 O O . VAL B 1 71 ? 22.116 -18.282 -1.495 1.00 23.63 37 VAL B O 1
ATOM 2522 N N . TYR B 1 72 ? 20.352 -18.205 -2.904 1.00 22.26 38 TYR B N 1
ATOM 2523 C CA . TYR B 1 72 ? 19.872 -16.946 -2.419 1.00 21.68 38 TYR B CA 1
ATOM 2524 C C . TYR B 1 72 ? 18.554 -17.197 -1.685 1.00 22.00 38 TYR B C 1
ATOM 2525 O O . TYR B 1 72 ? 17.737 -18.018 -2.142 1.00 20.70 38 TYR B O 1
ATOM 2534 N N . SER B 1 73 ? 18.331 -16.451 -0.598 1.00 21.55 39 SER B N 1
ATOM 2535 C CA . SER B 1 73 ? 16.990 -16.326 -0.047 1.00 21.65 39 SER B CA 1
ATOM 2536 C C . SER B 1 73 ? 16.202 -15.411 -0.976 1.00 20.39 39 SER B C 1
ATOM 2537 O O . SER B 1 73 ? 16.738 -14.387 -1.404 1.00 20.54 39 SER B O 1
ATOM 2540 N N . ASP B 1 74 ? 14.943 -15.755 -1.263 1.00 20.62 40 ASP B N 1
ATOM 2541 C CA . ASP B 1 74 ? 14.084 -14.873 -2.020 1.00 21.79 40 ASP B CA 1
ATOM 2542 C C . ASP B 1 74 ? 13.981 -13.502 -1.329 1.00 22.65 40 ASP B C 1
ATOM 2543 O O . ASP B 1 74 ? 13.850 -12.460 -1.990 1.00 24.64 40 ASP B O 1
ATOM 2548 N N . ALA B 1 75 ? 14.068 -13.462 0.001 1.00 25.43 41 ALA B N 1
ATOM 2549 C CA . ALA B 1 75 ? 13.977 -12.175 0.745 1.00 26.24 41 ALA B CA 1
ATOM 2550 C C . ALA B 1 75 ? 15.091 -11.199 0.332 1.00 25.32 41 ALA B C 1
ATOM 2551 O O . ALA B 1 75 ? 14.902 -10.004 0.464 1.00 28.26 41 ALA B O 1
ATOM 2553 N N . ASP B 1 76 ? 16.219 -11.692 -0.192 1.00 23.77 42 ASP B N 1
ATOM 2554 C CA . ASP B 1 76 ? 17.328 -10.831 -0.618 1.00 26.38 42 ASP B CA 1
ATOM 2555 C C . ASP B 1 76 ? 17.251 -10.493 -2.116 1.00 26.84 42 ASP B C 1
ATOM 2556 O O . ASP B 1 76 ? 18.209 -9.928 -2.676 1.00 24.70 42 ASP B O 1
ATOM 2561 N N . LEU B 1 77 ? 16.132 -10.832 -2.765 1.00 25.66 43 LEU B N 1
ATOM 2562 C CA . LEU B 1 77 ? 15.985 -10.633 -4.210 1.00 24.45 43 LEU B CA 1
ATOM 2563 C C . LEU B 1 77 ? 14.754 -9.759 -4.508 1.00 25.73 43 LEU B C 1
ATOM 2564 O O . LEU B 1 77 ? 14.145 -9.898 -5.561 1.00 25.03 43 LEU B O 1
ATOM 2569 N N . LYS B 1 78 ? 14.423 -8.819 -3.615 1.00 24.90 44 LYS B N 1
ATOM 2570 C CA . LYS B 1 78 ? 13.195 -8.056 -3.757 1.00 26.21 44 LYS B CA 1
ATOM 2571 C C . LYS B 1 78 ? 13.463 -6.692 -4.405 1.00 29.68 44 LYS B C 1
ATOM 2572 O O . LYS B 1 78 ? 12.527 -6.033 -4.855 1.00 32.20 44 LYS B O 1
ATOM 2578 N N . GLU B 1 79 ? 14.735 -6.293 -4.471 1.00 26.98 45 GLU B N 1
ATOM 2579 C CA . GLU B 1 79 ? 15.165 -5.069 -5.084 1.00 30.84 45 GLU B CA 1
ATOM 2580 C C . GLU B 1 79 ? 14.815 -5.094 -6.577 1.00 28.71 45 GLU B C 1
ATOM 2581 O O . GLU B 1 79 ? 15.121 -6.070 -7.250 1.00 25.51 45 GLU B O 1
ATOM 2587 N N . GLU B 1 80 ? 14.209 -4.006 -7.065 1.00 28.35 46 GLU B N 1
ATOM 2588 C CA . GLU B 1 80 ? 13.657 -3.921 -8.421 1.00 31.43 46 GLU B CA 1
ATOM 2589 C C . GLU B 1 80 ? 14.757 -4.229 -9.445 1.00 30.07 46 GLU B C 1
ATOM 2590 O O . GLU B 1 80 ? 15.849 -3.615 -9.413 1.00 27.09 46 GLU B O 1
ATOM 2596 N N . GLY B 1 81 ? 14.484 -5.234 -10.291 1.00 27.25 47 GLY B N 1
ATOM 2597 C CA . GLY B 1 81 ? 15.330 -5.572 -11.424 1.00 24.69 47 GLY B CA 1
ATOM 2598 C C . GLY B 1 81 ? 16.563 -6.373 -11.045 1.00 24.18 47 GLY B C 1
ATOM 2599 O O . GLY B 1 81 ? 17.294 -6.748 -11.933 1.00 24.40 47 GLY B O 1
ATOM 2600 N N . LYS B 1 82 ? 16.770 -6.681 -9.757 1.00 24.26 48 LYS B N 1
ATOM 2601 C CA . LYS B 1 82 ? 18.034 -7.280 -9.285 1.00 25.73 48 LYS B CA 1
ATOM 2602 C C . LYS B 1 82 ? 18.116 -8.732 -9.764 1.00 22.11 48 LYS B C 1
ATOM 2603 O O . LYS B 1 82 ? 19.112 -9.152 -10.343 1.00 18.97 48 LYS B O 1
ATOM 2609 N N . PHE B 1 83 ? 17.050 -9.500 -9.503 1.00 20.24 49 PHE B N 1
ATOM 2610 C CA . PHE B 1 83 ? 17.000 -10.870 -9.946 1.00 17.91 49 PHE B CA 1
ATOM 2611 C C . PHE B 1 83 ? 17.016 -10.954 -11.474 1.00 17.79 49 PHE B C 1
ATOM 2612 O O . PHE B 1 83 ? 17.686 -11.774 -12.009 1.00 17.35 49 PHE B O 1
ATOM 2620 N N . LEU B 1 84 ? 16.239 -10.111 -12.143 1.00 17.71 50 LEU B N 1
ATOM 2621 C CA . LEU B 1 84 ? 16.230 -10.071 -13.604 1.00 20.17 50 LEU B CA 1
ATOM 2622 C C . LEU B 1 84 ? 17.668 -10.024 -14.154 1.00 19.59 50 LEU B C 1
ATOM 2623 O O . LEU B 1 84 ? 17.984 -10.757 -15.070 1.00 18.05 50 LEU B O 1
ATOM 2628 N N . GLN B 1 85 ? 18.516 -9.163 -13.598 1.00 20.66 51 GLN B N 1
ATOM 2629 C CA . GLN B 1 85 ? 19.878 -9.027 -14.118 1.00 22.94 51 GLN B CA 1
ATOM 2630 C C . GLN B 1 85 ? 20.656 -10.320 -13.854 1.00 21.87 51 GLN B C 1
ATOM 2631 O O . GLN B 1 85 ? 21.341 -10.833 -14.769 1.00 22.31 51 GLN B O 1
ATOM 2637 N N . LEU B 1 86 ? 20.520 -10.887 -12.642 1.00 19.80 52 LEU B N 1
ATOM 2638 C CA . LEU B 1 86 ? 21.191 -12.155 -12.304 1.00 19.82 52 LEU B CA 1
ATOM 2639 C C . LEU B 1 86 ? 20.763 -13.254 -13.294 1.00 18.74 52 LEU B C 1
ATOM 2640 O O . LEU B 1 86 ? 21.579 -14.021 -13.772 1.00 16.59 52 LEU B O 1
ATOM 2645 N N . MET B 1 87 ? 19.471 -13.316 -13.611 1.00 17.32 53 MET B N 1
ATOM 2646 C CA . MET B 1 87 ? 18.944 -14.423 -14.443 1.00 19.06 53 MET B CA 1
ATOM 2647 C C . MET B 1 87 ? 19.342 -14.237 -15.917 1.00 19.04 53 MET B C 1
ATOM 2648 O O . MET B 1 87 ? 19.475 -15.223 -16.654 1.00 22.66 53 MET B O 1
ATOM 2653 N N . GLN B 1 88 ? 19.518 -12.985 -16.336 1.00 19.21 54 GLN B N 1
ATOM 2654 C CA . GLN B 1 88 ? 19.982 -12.663 -17.698 1.00 20.37 54 GLN B CA 1
ATOM 2655 C C . GLN B 1 88 ? 21.439 -13.090 -17.888 1.00 22.38 54 GLN B C 1
ATOM 2656 O O . GLN B 1 88 ? 21.834 -13.363 -19.008 1.00 25.41 54 GLN B O 1
ATOM 2662 N N . GLU B 1 89 ? 22.234 -13.152 -16.817 1.00 21.53 55 GLU B N 1
ATOM 2663 C CA . GLU B 1 89 ? 23.672 -13.354 -16.943 1.00 21.57 55 GLU B CA 1
ATOM 2664 C C . GLU B 1 89 ? 24.105 -14.732 -16.449 1.00 22.98 55 GLU B C 1
ATOM 2665 O O . GLU B 1 89 ? 25.246 -15.137 -16.694 1.00 23.78 55 GLU B O 1
ATOM 2671 N N . SER B 1 90 ? 23.228 -15.482 -15.781 1.00 22.19 56 SER B N 1
ATOM 2672 C CA . SER B 1 90 ? 23.663 -16.749 -15.213 1.00 22.52 56 SER B CA 1
ATOM 2673 C C . SER B 1 90 ? 23.987 -17.755 -16.329 1.00 23.38 56 SER B C 1
ATOM 2674 O O . SER B 1 90 ? 23.339 -17.782 -17.349 1.00 22.56 56 SER B O 1
ATOM 2677 N N . LYS B 1 91 ? 25.013 -18.577 -16.081 1.00 25.17 57 LYS B N 1
ATOM 2678 C CA . LYS B 1 91 ? 25.439 -19.681 -16.939 1.00 26.38 57 LYS B CA 1
ATOM 2679 C C . LYS B 1 91 ? 24.263 -20.615 -17.170 1.00 23.12 57 LYS B C 1
ATOM 2680 O O . LYS B 1 91 ? 24.072 -21.096 -18.253 1.00 19.36 57 LYS B O 1
ATOM 2686 N N . ASN B 1 92 ? 23.542 -20.907 -16.085 1.00 24.40 58 ASN B N 1
ATOM 2687 C CA . ASN B 1 92 ? 22.454 -21.874 -16.043 1.00 25.96 58 ASN B CA 1
ATOM 2688 C C . ASN B 1 92 ? 21.171 -21.136 -15.653 1.00 22.42 58 ASN B C 1
ATOM 2689 O O . ASN B 1 92 ? 21.214 -20.080 -15.005 1.00 21.78 58 ASN B O 1
ATOM 2694 N N . LEU B 1 93 ? 20.042 -21.700 -16.067 1.00 20.76 59 LEU B N 1
ATOM 2695 C CA . LEU B 1 93 ? 18.743 -21.268 -15.609 1.00 21.27 59 LEU B CA 1
ATOM 2696 C C . LEU B 1 93 ? 18.685 -21.422 -14.089 1.00 19.57 59 LEU B C 1
ATOM 2697 O O . LEU B 1 93 ? 19.072 -22.465 -13.575 1.00 17.85 59 LEU B O 1
ATOM 2702 N N . PRO B 1 94 ? 18.191 -20.440 -13.308 1.00 18.59 60 PRO B N 1
ATOM 2703 C CA . PRO B 1 94 ? 18.008 -20.644 -11.869 1.00 19.71 60 PRO B CA 1
ATOM 2704 C C . PRO B 1 94 ? 17.053 -21.801 -11.523 1.00 19.77 60 PRO B C 1
ATOM 2705 O O . PRO B 1 94 ? 16.259 -22.238 -12.360 1.00 18.99 60 PRO B O 1
ATOM 2709 N N . LYS B 1 95 ? 17.180 -22.319 -10.294 1.00 20.79 61 LYS B N 1
ATOM 2710 C CA . LYS B 1 95 ? 16.291 -23.362 -9.760 1.00 21.79 61 LYS B CA 1
ATOM 2711 C C . LYS B 1 95 ? 15.729 -22.911 -8.407 1.00 19.13 61 LYS B C 1
ATOM 2712 O O . LYS B 1 95 ? 16.460 -22.467 -7.534 1.00 16.63 61 LYS B O 1
ATOM 2718 N N . THR B 1 96 ? 14.421 -23.062 -8.236 1.00 17.42 62 THR B N 1
ATOM 2719 C CA . THR B 1 96 ? 13.773 -22.608 -7.034 1.00 16.58 62 THR B CA 1
ATOM 2720 C C . THR B 1 96 ? 13.650 -23.800 -6.079 1.00 17.70 62 THR B C 1
ATOM 2721 O O . THR B 1 96 ? 13.639 -24.939 -6.529 1.00 16.48 62 THR B O 1
ATOM 2725 N N . SER B 1 97 ? 13.496 -23.506 -4.780 1.00 18.62 63 SER B N 1
ATOM 2726 C CA . SER B 1 97 ? 13.218 -24.493 -3.731 1.00 20.40 63 SER B CA 1
ATOM 2727 C C . SER B 1 97 ? 12.195 -23.933 -2.742 1.00 19.74 63 SER B C 1
ATOM 2728 O O . SER B 1 97 ? 12.304 -22.791 -2.339 1.00 20.05 63 SER B O 1
ATOM 2731 N N . GLN B 1 98 ? 11.310 -24.812 -2.283 1.00 19.92 64 GLN B N 1
ATOM 2732 C CA . GLN B 1 98 ? 10.329 -24.530 -1.254 1.00 20.89 64 GLN B CA 1
ATOM 2733 C C . GLN B 1 98 ? 11.069 -24.276 0.052 1.00 19.79 64 GLN B C 1
ATOM 2734 O O . GLN B 1 98 ? 12.241 -24.616 0.159 1.00 19.61 64 GLN B O 1
ATOM 2740 N N . PRO B 1 99 ? 10.449 -23.673 1.089 1.00 20.16 65 PRO B N 1
ATOM 2741 C CA . PRO B 1 99 ? 11.146 -23.483 2.365 1.00 20.32 65 PRO B CA 1
ATOM 2742 C C . PRO B 1 99 ? 11.277 -24.812 3.116 1.00 20.29 65 PRO B C 1
ATOM 2743 O O . PRO B 1 99 ? 10.429 -25.685 2.987 1.00 21.61 65 PRO B O 1
ATOM 2747 N N . PRO B 1 100 ? 12.346 -25.031 3.918 1.00 23.96 66 PRO B N 1
ATOM 2748 C CA . PRO B 1 100 ? 12.454 -26.243 4.740 1.00 23.74 66 PRO B CA 1
ATOM 2749 C C . PRO B 1 100 ? 11.341 -26.301 5.792 1.00 24.90 66 PRO B C 1
ATOM 2750 O O . PRO B 1 100 ? 10.923 -25.254 6.282 1.00 24.85 66 PRO B O 1
ATOM 2754 N N . VAL B 1 101 ? 10.903 -27.519 6.124 1.00 26.25 67 VAL B N 1
ATOM 2755 C CA . VAL B 1 101 ? 9.927 -27.785 7.175 1.00 26.37 67 VAL B CA 1
ATOM 2756 C C . VAL B 1 101 ? 10.359 -27.109 8.486 1.00 27.78 67 VAL B C 1
ATOM 2757 O O . VAL B 1 101 ? 9.530 -26.493 9.164 1.00 27.94 67 VAL B O 1
ATOM 2761 N N . GLY B 1 102 ? 11.649 -27.178 8.815 1.00 27.18 68 GLY B N 1
ATOM 2762 C CA . GLY B 1 102 ? 12.189 -26.579 10.039 1.00 27.98 68 GLY B CA 1
ATOM 2763 C C . GLY B 1 102 ? 11.988 -25.067 10.124 1.00 29.78 68 GLY B C 1
ATOM 2764 O O . GLY B 1 102 ? 11.768 -24.509 11.210 1.00 30.53 68 GLY B O 1
ATOM 2765 N N . VAL B 1 103 ? 12.102 -24.370 8.991 1.00 28.82 69 VAL B N 1
ATOM 2766 C CA . VAL B 1 103 ? 11.915 -22.915 8.972 1.00 28.68 69 VAL B CA 1
ATOM 2767 C C . VAL B 1 103 ? 10.457 -22.580 9.323 1.00 26.18 69 VAL B C 1
ATOM 2768 O O . VAL B 1 103 ? 10.221 -21.646 10.078 1.00 27.69 69 VAL B O 1
ATOM 2772 N N . PHE B 1 104 ? 9.503 -23.323 8.750 1.00 23.59 70 PHE B N 1
ATOM 2773 C CA . PHE B 1 104 ? 8.088 -23.149 9.064 1.00 23.41 70 PHE B CA 1
ATOM 2774 C C . PHE B 1 104 ? 7.862 -23.430 10.560 1.00 26.00 70 PHE B C 1
ATOM 2775 O O . PHE B 1 104 ? 7.175 -22.671 11.255 1.00 23.57 70 PHE B O 1
ATOM 2783 N N . ALA B 1 105 ? 8.399 -24.558 11.042 1.00 28.05 71 ALA B N 1
ATOM 2784 C CA . ALA B 1 105 ? 8.137 -24.986 12.419 1.00 28.67 71 ALA B CA 1
ATOM 2785 C C . ALA B 1 105 ? 8.632 -23.901 13.384 1.00 29.11 71 ALA B C 1
ATOM 2786 O O . ALA B 1 105 ? 7.883 -23.492 14.289 1.00 28.74 71 ALA B O 1
ATOM 2788 N N . GLU B 1 106 ? 9.845 -23.399 13.135 1.00 30.52 72 GLU B N 1
ATOM 2789 C CA . GLU B 1 106 ? 10.471 -22.351 13.987 1.00 32.87 72 GLU B CA 1
ATOM 2790 C C . GLU B 1 106 ? 9.658 -21.050 13.939 1.00 34.49 72 GLU B C 1
ATOM 2791 O O . GLU B 1 106 ? 9.471 -20.442 15.012 1.00 30.30 72 GLU B O 1
ATOM 2797 N N . ILE B 1 107 ? 9.194 -20.638 12.753 1.00 29.99 73 ILE B N 1
ATOM 2798 C CA . ILE B 1 107 ? 8.445 -19.379 12.634 1.00 27.83 73 ILE B CA 1
ATOM 2799 C C . ILE B 1 107 ? 7.113 -19.515 13.373 1.00 27.08 73 ILE B C 1
ATOM 2800 O O . ILE B 1 107 ? 6.752 -18.638 14.152 1.00 26.44 73 ILE B O 1
ATOM 2805 N N . PHE B 1 108 ? 6.399 -20.617 13.143 1.00 24.54 74 PHE B N 1
ATOM 2806 C CA . PHE B 1 108 ? 5.171 -20.840 13.819 1.00 26.74 74 PHE B CA 1
ATOM 2807 C C . PHE B 1 108 ? 5.391 -20.798 15.347 1.00 31.84 74 PHE B C 1
ATOM 2808 O O . PHE B 1 108 ? 4.551 -20.232 16.076 1.00 28.56 74 PHE B O 1
ATOM 2816 N N . GLU B 1 109 ? 6.497 -21.397 15.831 1.00 36.57 75 GLU B N 1
ATOM 2817 C CA . GLU B 1 109 ? 6.804 -21.450 17.289 1.00 43.00 75 GLU B CA 1
ATOM 2818 C C . GLU B 1 109 ? 6.984 -20.029 17.851 1.00 39.80 75 GLU B C 1
ATOM 2819 O O . GLU B 1 109 ? 6.425 -19.703 18.893 1.00 42.18 75 GLU B O 1
ATOM 2825 N N . ASP B 1 110 ? 7.748 -19.192 17.142 1.00 38.75 76 ASP B N 1
ATOM 2826 C CA . ASP B 1 110 ? 8.046 -17.845 17.568 1.00 41.43 76 ASP B CA 1
ATOM 2827 C C . ASP B 1 110 ? 6.778 -16.970 17.537 1.00 43.36 76 ASP B C 1
ATOM 2828 O O . ASP B 1 110 ? 6.584 -16.136 18.422 1.00 42.65 76 ASP B O 1
ATOM 2833 N N . LEU B 1 111 ? 5.912 -17.163 16.536 1.00 36.77 77 LEU B N 1
ATOM 2834 C CA . LEU B 1 111 ? 4.701 -16.362 16.385 1.00 36.34 77 LEU B CA 1
ATOM 2835 C C . LEU B 1 111 ? 3.661 -16.700 17.459 1.00 34.94 77 LEU B C 1
ATOM 2836 O O . LEU B 1 111 ? 2.837 -15.838 17.803 1.00 36.47 77 LEU B O 1
ATOM 2841 N N . CYS B 1 112 ? 3.648 -17.948 17.935 1.00 36.62 78 CYS B N 1
ATOM 2842 C CA . CYS B 1 112 ? 2.589 -18.406 18.847 1.00 44.44 78 CYS B CA 1
ATOM 2843 C C . CYS B 1 112 ? 2.909 -18.094 20.323 1.00 47.92 78 CYS B C 1
ATOM 2844 O O . CYS B 1 112 ? 2.065 -18.370 21.194 1.00 46.01 78 CYS B O 1
ATOM 2847 N N A LYS B 1 113 ? 4.076 -17.496 20.598 0.50 49.53 79 LYS B N 1
ATOM 2848 N N B LYS B 1 113 ? 4.118 -17.561 20.578 0.50 49.63 79 LYS B N 1
ATOM 2849 C CA A LYS B 1 113 ? 4.526 -17.193 21.968 0.50 51.63 79 LYS B CA 1
ATOM 2850 C CA B LYS B 1 113 ? 4.592 -17.089 21.901 0.50 52.19 79 LYS B CA 1
ATOM 2851 C C A LYS B 1 113 ? 3.608 -16.158 22.648 0.50 52.40 79 LYS B C 1
ATOM 2852 C C B LYS B 1 113 ? 3.495 -16.286 22.615 0.50 52.80 79 LYS B C 1
ATOM 2853 O O A LYS B 1 113 ? 3.628 -16.046 23.866 0.50 52.67 79 LYS B O 1
ATOM 2854 O O B LYS B 1 113 ? 3.245 -16.495 23.797 0.50 52.78 79 LYS B O 1
ATOM 2865 N N . ASP B 1 114 ? 2.815 -15.402 21.876 1.00 54.97 80 ASP B N 1
ATOM 2866 C CA . ASP B 1 114 ? 1.780 -14.528 22.458 1.00 57.36 80 ASP B CA 1
ATOM 2867 C C . ASP B 1 114 ? 0.484 -15.302 22.764 1.00 55.64 80 ASP B C 1
ATOM 2868 O O . ASP B 1 114 ? -0.484 -14.712 23.261 1.00 57.23 80 ASP B O 1
ATOM 2873 N N . GLY B 1 115 ? 0.442 -16.605 22.460 1.00 50.61 81 GLY B N 1
ATOM 2874 C CA . GLY B 1 115 ? -0.727 -17.439 22.711 1.00 46.03 81 GLY B CA 1
ATOM 2875 C C . GLY B 1 115 ? -1.849 -17.180 21.721 1.00 46.56 81 GLY B C 1
ATOM 2876 O O . GLY B 1 115 ? -3.013 -17.323 22.049 1.00 49.50 81 GLY B O 1
ATOM 2877 N N . GLY B 1 116 ? -1.494 -16.796 20.494 1.00 45.70 82 GLY B N 1
ATOM 2878 C CA . GLY B 1 116 ? -2.465 -16.581 19.422 1.00 42.68 82 GLY B CA 1
ATOM 2879 C C . GLY B 1 116 ? -2.440 -17.707 18.399 1.00 38.10 82 GLY B C 1
ATOM 2880 O O . GLY B 1 116 ? -1.511 -18.526 18.351 1.00 39.37 82 GLY B O 1
ATOM 2881 N N . GLN B 1 117 ? -3.484 -17.741 17.577 1.00 31.39 83 GLN B N 1
ATOM 2882 C CA . GLN B 1 117 ? -3.602 -18.669 16.483 1.00 31.20 83 GLN B CA 1
ATOM 2883 C C . GLN B 1 117 ? -2.881 -18.107 15.247 1.00 29.15 83 GLN B C 1
ATOM 2884 O O . GLN B 1 117 ? -2.728 -16.905 15.112 1.00 27.75 83 GLN B O 1
ATOM 2890 N N . ILE B 1 118 ? -2.490 -18.999 14.335 1.00 28.09 84 ILE B N 1
ATOM 2891 C CA . ILE B 1 118 ? -1.808 -18.627 13.083 1.00 26.80 84 ILE B CA 1
ATOM 2892 C C . ILE B 1 118 ? -2.612 -19.190 11.909 1.00 25.76 84 ILE B C 1
ATOM 2893 O O . ILE B 1 118 ? -3.056 -20.328 11.944 1.00 27.65 84 ILE B O 1
ATOM 2898 N N . LEU B 1 119 ? -2.849 -18.336 10.903 1.00 25.38 85 LEU B N 1
ATOM 2899 C CA . LEU B 1 119 ? -3.437 -18.715 9.634 1.00 22.76 85 LEU B CA 1
ATOM 2900 C C . LEU B 1 119 ? -2.380 -18.445 8.554 1.00 21.65 85 LEU B C 1
ATOM 2901 O O . LEU B 1 119 ? -1.945 -17.302 8.400 1.00 19.96 85 LEU B O 1
ATOM 2906 N N . ALA B 1 120 ? -1.931 -19.527 7.904 1.00 21.22 86 ALA B N 1
ATOM 2907 C CA . ALA B 1 120 ? -0.925 -19.500 6.841 1.00 21.20 86 ALA B CA 1
ATOM 2908 C C . ALA B 1 120 ? -1.624 -19.782 5.509 1.00 19.85 86 ALA B C 1
ATOM 2909 O O . ALA B 1 120 ? -2.354 -20.749 5.381 1.00 20.37 86 ALA B O 1
ATOM 2911 N N . ILE B 1 121 ? -1.457 -18.850 4.572 1.00 18.94 87 ILE B N 1
ATOM 2912 C CA . ILE B 1 121 ? -2.118 -18.878 3.297 1.00 19.18 87 ILE B CA 1
ATOM 2913 C C . ILE B 1 121 ? -0.998 -18.940 2.261 1.00 18.24 87 ILE B C 1
ATOM 2914 O O . ILE B 1 121 ? -0.083 -18.094 2.288 1.00 17.43 87 ILE B O 1
ATOM 2919 N N . HIS B 1 122 ? -1.053 -19.974 1.408 1.00 18.65 88 HIS B N 1
ATOM 2920 C CA . HIS B 1 122 ? 0.096 -20.325 0.580 1.00 18.15 88 HIS B CA 1
ATOM 2921 C C . HIS B 1 122 ? -0.293 -20.498 -0.891 1.00 17.34 88 HIS B C 1
ATOM 2922 O O . HIS B 1 122 ? -1.452 -20.700 -1.269 1.00 17.03 88 HIS B O 1
ATOM 2929 N N . MET B 1 123 ? 0.745 -20.440 -1.709 1.00 17.15 89 MET B N 1
ATOM 2930 C CA . MET B 1 123 ? 0.672 -20.754 -3.144 1.00 19.06 89 MET B CA 1
ATOM 2931 C C . MET B 1 123 ? 0.136 -22.172 -3.351 1.00 17.62 89 MET B C 1
ATOM 2932 O O . MET B 1 123 ? 0.376 -23.053 -2.545 1.00 18.04 89 MET B O 1
ATOM 2937 N N . SER B 1 124 ? -0.568 -22.368 -4.477 1.00 18.27 90 SER B N 1
ATOM 2938 C CA . SER B 1 124 ? -1.161 -23.638 -4.901 1.00 18.85 90 SER B CA 1
ATOM 2939 C C . SER B 1 124 ? -0.156 -24.772 -4.770 1.00 19.63 90 SER B C 1
ATOM 2940 O O . SER B 1 124 ? 1.012 -24.634 -5.196 1.00 19.49 90 SER B O 1
ATOM 2943 N N . HIS B 1 125 ? -0.625 -25.875 -4.189 1.00 17.89 91 HIS B N 1
ATOM 2944 C CA . HIS B 1 125 ? 0.064 -27.147 -4.192 1.00 20.11 91 HIS B CA 1
ATOM 2945 C C . HIS B 1 125 ? 0.427 -27.600 -5.623 1.00 19.19 91 HIS B C 1
ATOM 2946 O O . HIS B 1 125 ? 1.346 -28.395 -5.800 1.00 21.82 91 HIS B O 1
ATOM 2953 N N . ALA B 1 126 ? -0.301 -27.118 -6.627 1.00 19.49 92 ALA B N 1
ATOM 2954 C CA . ALA B 1 126 ? -0.028 -27.494 -8.028 1.00 20.24 92 ALA B CA 1
ATOM 2955 C C . ALA B 1 126 ? 1.307 -26.904 -8.486 1.00 19.20 92 ALA B C 1
ATOM 2956 O O . ALA B 1 126 ? 1.907 -27.465 -9.363 1.00 18.88 92 ALA B O 1
ATOM 2958 N N . LEU B 1 127 ? 1.749 -25.795 -7.866 1.00 17.94 93 LEU B N 1
ATOM 2959 C CA . LEU B 1 127 ? 2.970 -25.081 -8.307 1.00 18.51 93 LEU B CA 1
ATOM 2960 C C . LEU B 1 127 ? 4.187 -25.471 -7.460 1.00 17.90 93 LEU B C 1
ATOM 2961 O O . LEU B 1 127 ? 5.321 -25.451 -7.954 1.00 15.88 93 LEU B O 1
ATOM 2966 N N . SER B 1 128 ? 3.963 -25.852 -6.199 1.00 18.08 94 SER B N 1
ATOM 2967 C CA . SER B 1 128 ? 5.039 -25.956 -5.238 1.00 17.92 94 SER B CA 1
ATOM 2968 C C . SER B 1 128 ? 4.602 -26.829 -4.057 1.00 19.43 94 SER B C 1
ATOM 2969 O O . SER B 1 128 ? 3.426 -26.829 -3.694 1.00 18.67 94 SER B O 1
ATOM 2972 N N . GLY B 1 129 ? 5.574 -27.523 -3.464 1.00 19.33 95 GLY B N 1
ATOM 2973 C CA . GLY B 1 129 ? 5.398 -28.201 -2.201 1.00 19.57 95 GLY B CA 1
ATOM 2974 C C . GLY B 1 129 ? 5.376 -27.262 -0.994 1.00 19.53 95 GLY B C 1
ATOM 2975 O O . GLY B 1 129 ? 5.345 -27.737 0.140 1.00 19.64 95 GLY B O 1
ATOM 2976 N N . THR B 1 130 ? 5.367 -25.940 -1.208 1.00 18.79 96 THR B N 1
ATOM 2977 C CA . THR B 1 130 ? 5.464 -24.968 -0.109 1.00 19.21 96 THR B CA 1
ATOM 2978 C C . THR B 1 130 ? 4.334 -25.204 0.926 1.00 19.75 96 THR B C 1
ATOM 2979 O O . THR B 1 130 ? 4.596 -25.321 2.131 1.00 19.19 96 THR B O 1
ATOM 2983 N N . VAL B 1 131 ? 3.089 -25.295 0.455 1.00 20.15 97 VAL B N 1
ATOM 2984 C CA . VAL B 1 131 ? 1.937 -25.454 1.354 1.00 19.95 97 VAL B CA 1
ATOM 2985 C C . VAL B 1 131 ? 2.066 -26.756 2.150 1.00 21.37 97 VAL B C 1
ATOM 2986 O O . VAL B 1 131 ? 1.730 -26.766 3.347 1.00 17.76 97 VAL B O 1
ATOM 2990 N N . GLU B 1 132 ? 2.585 -27.822 1.535 1.00 22.85 98 GLU B N 1
ATOM 2991 C CA . GLU B 1 132 ? 2.740 -29.095 2.235 1.00 24.70 98 GLU B CA 1
ATOM 2992 C C . GLU B 1 132 ? 3.815 -28.979 3.314 1.00 22.89 98 GLU B C 1
ATOM 2993 O O . GLU B 1 132 ? 3.689 -29.574 4.382 1.00 21.26 98 GLU B O 1
ATOM 2999 N N . ALA B 1 133 ? 4.869 -28.216 3.044 1.00 19.93 99 ALA B N 1
ATOM 3000 C CA . ALA B 1 133 ? 5.884 -27.946 4.039 1.00 20.77 99 ALA B CA 1
ATOM 3001 C C . ALA B 1 133 ? 5.310 -27.130 5.216 1.00 20.08 99 ALA B C 1
ATOM 3002 O O . ALA B 1 133 ? 5.710 -27.347 6.373 1.00 19.17 99 ALA B O 1
ATOM 3004 N N . ALA B 1 134 ? 4.373 -26.222 4.927 1.00 19.79 100 ALA B N 1
ATOM 3005 C CA . ALA B 1 134 ? 3.708 -25.444 5.965 1.00 20.54 100 ALA B CA 1
ATOM 3006 C C . ALA B 1 134 ? 2.905 -26.380 6.889 1.00 22.68 100 ALA B C 1
ATOM 3007 O O . ALA B 1 134 ? 2.926 -26.204 8.101 1.00 21.66 100 ALA B O 1
ATOM 3009 N N . ARG B 1 135 ? 2.191 -27.352 6.301 1.00 24.11 101 ARG B N 1
ATOM 3010 C CA . ARG B 1 135 ? 1.408 -28.345 7.061 1.00 25.32 101 ARG B CA 1
ATOM 3011 C C . ARG B 1 135 ? 2.315 -29.199 7.958 1.00 27.20 101 ARG B C 1
ATOM 3012 O O . ARG B 1 135 ? 2.027 -29.399 9.163 1.00 24.49 101 ARG B O 1
ATOM 3020 N N . GLN B 1 136 ? 3.406 -29.703 7.382 1.00 25.93 102 GLN B N 1
ATOM 3021 C CA . GLN B 1 136 ? 4.373 -30.486 8.139 1.00 28.24 102 GLN B CA 1
ATOM 3022 C C . GLN B 1 136 ? 4.971 -29.664 9.287 1.00 28.13 102 GLN B C 1
ATOM 3023 O O . GLN B 1 136 ? 5.079 -30.173 10.400 1.00 28.61 102 GLN B O 1
ATOM 3029 N N . GLY B 1 137 ? 5.343 -28.405 9.031 1.00 26.04 103 GLY B N 1
ATOM 3030 C CA . GLY B 1 137 ? 5.926 -27.528 10.064 1.00 25.85 103 GLY B CA 1
ATOM 3031 C C . GLY B 1 137 ? 4.948 -27.237 11.193 1.00 26.32 103 GLY B C 1
ATOM 3032 O O . GLY B 1 137 ? 5.331 -27.175 12.349 1.00 27.29 103 GLY B O 1
ATOM 3033 N N . ALA B 1 138 ? 3.673 -27.068 10.837 1.00 27.49 104 ALA B N 1
ATOM 3034 C CA . ALA B 1 138 ? 2.582 -26.872 11.804 1.00 29.02 104 ALA B CA 1
ATOM 3035 C C . ALA B 1 138 ? 2.394 -28.135 12.663 1.00 30.57 104 ALA B C 1
ATOM 3036 O O . ALA B 1 138 ? 2.219 -28.023 13.867 1.00 30.91 104 ALA B O 1
ATOM 3038 N N A SER B 1 139 ? 2.441 -29.320 12.042 0.50 30.78 105 SER B N 1
ATOM 3039 N N B SER B 1 139 ? 2.428 -29.318 12.039 0.50 31.62 105 SER B N 1
ATOM 3040 C CA A SER B 1 139 ? 2.289 -30.582 12.777 0.50 32.48 105 SER B CA 1
ATOM 3041 C CA B SER B 1 139 ? 2.293 -30.575 12.778 0.50 33.93 105 SER B CA 1
ATOM 3042 C C A SER B 1 139 ? 3.400 -30.735 13.827 0.50 34.75 105 SER B C 1
ATOM 3043 C C B SER B 1 139 ? 3.369 -30.658 13.871 0.50 35.72 105 SER B C 1
ATOM 3044 O O A SER B 1 139 ? 3.197 -31.411 14.825 0.50 33.91 105 SER B O 1
ATOM 3045 O O B SER B 1 139 ? 3.104 -31.180 14.947 0.50 35.27 105 SER B O 1
ATOM 3050 N N . LEU B 1 140 ? 4.552 -30.092 13.593 1.00 36.45 106 LEU B N 1
ATOM 3051 C CA . LEU B 1 140 ? 5.728 -30.166 14.481 1.00 40.79 106 LEU B CA 1
ATOM 3052 C C . LEU B 1 140 ? 5.672 -29.118 15.596 1.00 45.52 106 LEU B C 1
ATOM 3053 O O . LEU B 1 140 ? 6.473 -29.154 16.521 1.00 48.55 106 LEU B O 1
ATOM 3058 N N . SER B 1 141 ? 4.764 -28.153 15.469 1.00 48.65 107 SER B N 1
ATOM 3059 C CA . SER B 1 141 ? 4.702 -26.995 16.345 1.00 45.31 107 SER B CA 1
ATOM 3060 C C . SER B 1 141 ? 3.611 -27.224 17.398 1.00 43.03 107 SER B C 1
ATOM 3061 O O . SER B 1 141 ? 2.675 -28.025 17.200 1.00 43.61 107 SER B O 1
ATOM 3064 N N . THR B 1 142 ? 3.714 -26.488 18.505 1.00 43.49 108 THR B N 1
ATOM 3065 C CA . THR B 1 142 ? 2.689 -26.495 19.542 1.00 44.05 108 THR B CA 1
ATOM 3066 C C . THR B 1 142 ? 1.605 -25.465 19.209 1.00 43.73 108 THR B C 1
ATOM 3067 O O . THR B 1 142 ? 0.537 -25.458 19.809 1.00 42.32 108 THR B O 1
ATOM 3071 N N . ALA B 1 143 ? 1.882 -24.611 18.223 1.00 43.12 109 ALA B N 1
ATOM 3072 C CA . ALA B 1 143 ? 0.980 -23.555 17.870 1.00 40.30 109 ALA B CA 1
ATOM 3073 C C . ALA B 1 143 ? -0.288 -24.157 17.260 1.00 36.24 109 ALA B C 1
ATOM 3074 O O . ALA B 1 143 ? -0.250 -25.236 16.694 1.00 34.42 109 ALA B O 1
ATOM 3076 N N . ASP B 1 144 ? -1.406 -23.449 17.418 1.00 32.58 110 ASP B N 1
ATOM 3077 C CA . ASP B 1 144 ? -2.622 -23.713 16.677 1.00 36.49 110 ASP B CA 1
ATOM 3078 C C . ASP B 1 144 ? -2.469 -22.992 15.328 1.00 33.89 110 ASP B C 1
ATOM 3079 O O . ASP B 1 144 ? -2.569 -21.767 15.267 1.00 31.56 110 ASP B O 1
ATOM 3084 N N . VAL B 1 145 ? -2.132 -23.753 14.282 1.00 31.54 111 VAL B N 1
ATOM 3085 C CA . VAL B 1 145 ? -1.865 -23.201 12.957 1.00 29.01 111 VAL B CA 1
ATOM 3086 C C . VAL B 1 145 ? -2.871 -23.804 11.977 1.00 28.06 111 VAL B C 1
ATOM 3087 O O . VAL B 1 145 ? -2.965 -25.023 11.871 1.00 29.90 111 VAL B O 1
ATOM 3091 N N . ILE B 1 146 ? -3.628 -22.941 11.286 1.00 26.68 112 ILE B N 1
ATOM 3092 C CA . ILE B 1 146 ? -4.433 -23.331 10.156 1.00 25.90 112 ILE B CA 1
ATOM 3093 C C . ILE B 1 146 ? -3.630 -22.976 8.894 1.00 24.26 112 ILE B C 1
ATOM 3094 O O . ILE B 1 146 ? -3.063 -21.885 8.802 1.00 24.06 112 ILE B O 1
ATOM 3099 N N . VAL B 1 147 ? -3.599 -23.909 7.938 1.00 23.55 113 VAL B N 1
ATOM 3100 C CA . VAL B 1 147 ? -2.817 -23.794 6.708 1.00 23.04 113 VAL B CA 1
ATOM 3101 C C . VAL B 1 147 ? -3.784 -23.962 5.549 1.00 22.79 113 VAL B C 1
ATOM 3102 O O . VAL B 1 147 ? -4.452 -25.008 5.501 1.00 22.73 113 VAL B O 1
ATOM 3106 N N . VAL B 1 148 ? -3.912 -22.931 4.692 1.00 22.13 114 VAL B N 1
ATOM 3107 C CA . VAL B 1 148 ? -4.824 -23.002 3.541 1.00 22.69 114 VAL B CA 1
ATOM 3108 C C . VAL B 1 148 ? -4.037 -22.731 2.240 1.00 21.39 114 VAL B C 1
ATOM 3109 O O . VAL B 1 148 ? -3.109 -21.930 2.184 1.00 20.68 114 VAL B O 1
ATOM 3113 N N . ASP B 1 149 ? -4.423 -23.475 1.210 1.00 21.15 115 ASP B N 1
ATOM 3114 C CA . ASP B 1 149 ? -3.933 -23.371 -0.146 1.00 19.42 115 ASP B CA 1
ATOM 3115 C C . ASP B 1 149 ? -4.789 -22.321 -0.844 1.00 18.63 115 ASP B C 1
ATOM 3116 O O . ASP B 1 149 ? -5.979 -22.526 -1.003 1.00 18.80 115 ASP B O 1
ATOM 3121 N N . SER B 1 150 ? -4.197 -21.182 -1.231 1.00 18.52 116 SER B N 1
ATOM 3122 C CA . SER B 1 150 ? -4.902 -20.073 -1.948 1.00 18.09 116 SER B CA 1
ATOM 3123 C C . SER B 1 150 ? -5.449 -20.500 -3.319 1.00 17.42 116 SER B C 1
ATOM 3124 O O . SER B 1 150 ? -6.350 -19.877 -3.839 1.00 19.20 116 SER B O 1
ATOM 3127 N N . SER B 1 151 ? -4.857 -21.533 -3.917 1.00 18.77 117 SER B N 1
ATOM 3128 C CA . SER B 1 151 ? -5.087 -21.961 -5.315 1.00 17.89 117 SER B CA 1
ATOM 3129 C C . SER B 1 151 ? -4.442 -20.997 -6.321 1.00 17.31 117 SER B C 1
ATOM 3130 O O . SER B 1 151 ? -4.609 -21.186 -7.509 1.00 16.56 117 SER B O 1
ATOM 3133 N N . PHE B 1 152 ? -3.635 -20.030 -5.852 1.00 17.76 118 PHE B N 1
ATOM 3134 C CA . PHE B 1 152 ? -2.982 -19.059 -6.748 1.00 17.55 118 PHE B CA 1
ATOM 3135 C C . PHE B 1 152 ? -1.530 -18.825 -6.312 1.00 16.94 118 PHE B C 1
ATOM 3136 O O . PHE B 1 152 ? -0.880 -19.689 -5.727 1.00 16.10 118 PHE B O 1
ATOM 3144 N N . THR B 1 153 ? -1.046 -17.625 -6.628 1.00 18.29 119 THR B N 1
ATOM 3145 C CA . THR B 1 153 ? 0.250 -17.098 -6.256 1.00 17.74 119 THR B CA 1
ATOM 3146 C C . THR B 1 153 ? 0.226 -15.602 -6.583 1.00 15.83 119 THR B C 1
ATOM 3147 O O . THR B 1 153 ? -0.820 -15.067 -6.966 1.00 15.94 119 THR B O 1
ATOM 3151 N N . ASP B 1 154 ? 1.376 -14.937 -6.462 1.00 16.60 120 ASP B N 1
ATOM 3152 C CA . ASP B 1 154 ? 1.580 -13.554 -6.947 1.00 17.08 120 ASP B CA 1
ATOM 3153 C C . ASP B 1 154 ? 0.538 -12.640 -6.282 1.00 18.09 120 ASP B C 1
ATOM 3154 O O . ASP B 1 154 ? 0.290 -12.770 -5.050 1.00 18.16 120 ASP B O 1
ATOM 3159 N N . GLN B 1 155 ? -0.076 -11.710 -7.033 1.00 18.37 121 GLN B N 1
ATOM 3160 C CA . GLN B 1 155 ? -0.976 -10.724 -6.382 1.00 18.41 121 GLN B CA 1
ATOM 3161 C C . GLN B 1 155 ? -2.347 -11.352 -6.082 1.00 19.45 121 GLN B C 1
ATOM 3162 O O . GLN B 1 155 ? -3.133 -10.764 -5.332 1.00 20.41 121 GLN B O 1
ATOM 3168 N N . ALA B 1 156 ? -2.674 -12.509 -6.676 1.00 20.50 122 ALA B N 1
ATOM 3169 C CA . ALA B 1 156 ? -3.958 -13.190 -6.358 1.00 21.77 122 ALA B CA 1
ATOM 3170 C C . ALA B 1 156 ? -3.888 -13.836 -4.961 1.00 21.59 122 ALA B C 1
ATOM 3171 O O . ALA B 1 156 ? -4.876 -13.851 -4.238 1.00 20.68 122 ALA B O 1
ATOM 3173 N N . LEU B 1 157 ? -2.715 -14.381 -4.610 1.00 19.98 123 LEU B N 1
ATOM 3174 C CA . LEU B 1 157 ? -2.417 -14.804 -3.233 1.00 19.43 123 LEU B CA 1
ATOM 3175 C C . LEU B 1 157 ? -2.513 -13.579 -2.310 1.00 20.30 123 LEU B C 1
ATOM 3176 O O . LEU B 1 157 ? -3.135 -13.645 -1.233 1.00 20.50 123 LEU B O 1
ATOM 3181 N N . LYS B 1 158 ? -1.956 -12.451 -2.771 1.00 20.09 124 LYS B N 1
ATOM 3182 C CA . LYS B 1 158 ? -1.947 -11.182 -2.067 1.00 21.32 124 LYS B CA 1
ATOM 3183 C C . LYS B 1 158 ? -3.367 -10.816 -1.616 1.00 20.53 124 LYS B C 1
ATOM 3184 O O . LYS B 1 158 ? -3.545 -10.416 -0.469 1.00 20.56 124 LYS B O 1
ATOM 3190 N N . PHE B 1 159 ? -4.337 -10.889 -2.525 1.00 19.56 125 PHE B N 1
ATOM 3191 C CA . PHE B 1 159 ? -5.714 -10.508 -2.170 1.00 19.92 125 PHE B CA 1
ATOM 3192 C C . PHE B 1 159 ? -6.149 -11.239 -0.881 1.00 21.01 125 PHE B C 1
ATOM 3193 O O . PHE B 1 159 ? -6.689 -10.604 0.037 1.00 21.64 125 PHE B O 1
ATOM 3201 N N . GLN B 1 160 ? -5.941 -12.558 -0.822 1.00 20.14 126 GLN B N 1
ATOM 3202 C CA . GLN B 1 160 ? -6.354 -13.394 0.341 1.00 20.74 126 GLN B CA 1
ATOM 3203 C C . GLN B 1 160 ? -5.563 -13.014 1.606 1.00 20.41 126 GLN B C 1
ATOM 3204 O O . GLN B 1 160 ? -6.116 -12.956 2.721 1.00 20.80 126 GLN B O 1
ATOM 3210 N N . VAL B 1 161 ? -4.250 -12.821 1.450 1.00 19.62 127 VAL B N 1
ATOM 3211 C CA . VAL B 1 161 ? -3.371 -12.560 2.567 1.00 21.04 127 VAL B CA 1
ATOM 3212 C C . VAL B 1 161 ? -3.695 -11.203 3.199 1.00 21.42 127 VAL B C 1
ATOM 3213 O O . VAL B 1 161 ? -3.735 -11.110 4.426 1.00 23.59 127 VAL B O 1
ATOM 3217 N N . VAL B 1 162 ? -3.893 -10.177 2.359 1.00 20.77 128 VAL B N 1
ATOM 3218 C CA . VAL B 1 162 ? -4.116 -8.801 2.788 1.00 22.70 128 VAL B CA 1
ATOM 3219 C C . VAL B 1 162 ? -5.504 -8.678 3.463 1.00 24.27 128 VAL B C 1
ATOM 3220 O O . VAL B 1 162 ? -5.654 -7.972 4.493 1.00 21.02 128 VAL B O 1
ATOM 3224 N N . GLU B 1 163 ? -6.515 -9.340 2.894 1.00 24.95 129 GLU B N 1
ATOM 3225 C CA . GLU B 1 163 ? -7.856 -9.330 3.456 1.00 27.63 129 GLU B CA 1
ATOM 3226 C C . GLU B 1 163 ? -7.864 -10.106 4.787 1.00 27.09 129 GLU B C 1
ATOM 3227 O O . GLU B 1 163 ? -8.552 -9.718 5.752 1.00 28.98 129 GLU B O 1
ATOM 3233 N N . ALA B 1 164 ? -7.117 -11.209 4.848 1.00 24.92 130 ALA B N 1
ATOM 3234 C CA . ALA B 1 164 ? -6.965 -11.990 6.101 1.00 24.35 130 ALA B CA 1
ATOM 3235 C C . ALA B 1 164 ? -6.358 -11.094 7.191 1.00 24.40 130 ALA B C 1
ATOM 3236 O O . ALA B 1 164 ? -6.882 -11.026 8.266 1.00 25.92 130 ALA B O 1
ATOM 3238 N N . ALA B 1 165 ? -5.305 -10.345 6.851 1.00 23.49 131 ALA B N 1
ATOM 3239 C CA . ALA B 1 165 ? -4.523 -9.565 7.785 1.00 23.56 131 ALA B CA 1
ATOM 3240 C C . ALA B 1 165 ? -5.280 -8.313 8.247 1.00 25.90 131 ALA B C 1
ATOM 3241 O O . ALA B 1 165 ? -5.174 -7.897 9.405 1.00 25.23 131 ALA B O 1
ATOM 3243 N N . LYS B 1 166 ? -6.056 -7.721 7.349 1.00 27.81 132 LYS B N 1
ATOM 3244 C CA . LYS B 1 166 ? -6.893 -6.594 7.700 1.00 30.21 132 LYS B CA 1
ATOM 3245 C C . LYS B 1 166 ? -7.921 -7.053 8.743 1.00 28.61 132 LYS B C 1
ATOM 3246 O O . LYS B 1 166 ? -8.051 -6.408 9.773 1.00 26.36 132 LYS B O 1
ATOM 3252 N N . LEU B 1 167 ? -8.595 -8.182 8.500 1.00 29.15 133 LEU B N 1
ATOM 3253 C CA . LEU B 1 167 ? -9.607 -8.713 9.432 1.00 29.76 133 LEU B CA 1
ATOM 3254 C C . LEU B 1 167 ? -8.963 -9.176 10.749 1.00 32.05 133 LEU B C 1
ATOM 3255 O O . LEU B 1 167 ? -9.504 -8.921 11.845 1.00 32.11 133 LEU B O 1
ATOM 3260 N N . ALA B 1 168 ? -7.820 -9.858 10.663 1.00 30.36 134 ALA B N 1
ATOM 3261 C CA . ALA B 1 168 ? -7.123 -10.318 11.856 1.00 31.24 134 ALA B CA 1
ATOM 3262 C C . ALA B 1 168 ? -6.806 -9.124 12.774 1.00 33.70 134 ALA B C 1
ATOM 3263 O O . ALA B 1 168 ? -6.897 -9.228 13.997 1.00 31.43 134 ALA B O 1
ATOM 3265 N N . GLN B 1 169 ? -6.407 -8.003 12.162 1.00 31.85 135 GLN B N 1
ATOM 3266 C CA . GLN B 1 169 ? -5.978 -6.806 12.849 1.00 33.37 135 GLN B CA 1
ATOM 3267 C C . GLN B 1 169 ? -7.192 -6.098 13.468 1.00 36.13 135 GLN B C 1
ATOM 3268 O O . GLN B 1 169 ? -7.047 -5.375 14.460 1.00 35.53 135 GLN B O 1
ATOM 3274 N N . GLU B 1 170 ? -8.384 -6.323 12.906 1.00 34.15 136 GLU B N 1
ATOM 3275 C CA . GLU B 1 170 ? -9.603 -5.824 13.490 1.00 34.59 136 GLU B CA 1
ATOM 3276 C C . GLU B 1 170 ? -10.114 -6.762 14.592 1.00 36.28 136 GLU B C 1
ATOM 3277 O O . GLU B 1 170 ? -11.202 -6.536 15.085 1.00 38.88 136 GLU B O 1
ATOM 3283 N N . GLY B 1 171 ? -9.367 -7.819 14.936 1.00 35.33 137 GLY B N 1
ATOM 3284 C CA . GLY B 1 171 ? -9.763 -8.752 15.989 1.00 33.52 137 GLY B CA 1
ATOM 3285 C C . GLY B 1 171 ? -10.821 -9.771 15.568 1.00 35.24 137 GLY B C 1
ATOM 3286 O O . GLY B 1 171 ? -11.389 -10.418 16.417 1.00 33.89 137 GLY B O 1
ATOM 3287 N N . LYS B 1 172 ? -11.052 -9.994 14.267 1.00 34.12 138 LYS B N 1
ATOM 3288 C CA . LYS B 1 172 ? -11.967 -11.074 13.839 1.00 32.47 138 LYS B CA 1
ATOM 3289 C C . LYS B 1 172 ? -11.393 -12.451 14.227 1.00 31.00 138 LYS B C 1
ATOM 3290 O O . LYS B 1 172 ? -10.195 -12.630 14.411 1.00 27.82 138 LYS B O 1
ATOM 3296 N N . ASP B 1 173 ? -12.289 -13.425 14.387 1.00 32.84 139 ASP B N 1
ATOM 3297 C CA . ASP B 1 173 ? -11.936 -14.771 14.835 1.00 33.98 139 ASP B CA 1
ATOM 3298 C C . ASP B 1 173 ? -11.706 -15.644 13.600 1.00 34.17 139 ASP B C 1
ATOM 3299 O O . ASP B 1 173 ? -12.037 -15.247 12.491 1.00 30.00 139 ASP B O 1
ATOM 3304 N N . MET B 1 174 ? -11.177 -16.847 13.825 1.00 35.44 140 MET B N 1
ATOM 3305 C CA . MET B 1 174 ? -10.647 -17.669 12.747 1.00 35.45 140 MET B CA 1
ATOM 3306 C C . MET B 1 174 ? -11.747 -17.992 11.728 1.00 34.37 140 MET B C 1
ATOM 3307 O O . MET B 1 174 ? -11.507 -17.908 10.529 1.00 31.95 140 MET B O 1
ATOM 3312 N N . GLU B 1 175 ? -12.944 -18.346 12.198 1.00 31.11 141 GLU B N 1
ATOM 3313 C CA . GLU B 1 175 ? -13.989 -18.851 11.323 1.00 36.35 141 GLU B CA 1
ATOM 3314 C C . GLU B 1 175 ? -14.483 -17.708 10.434 1.00 33.38 141 GLU B C 1
ATOM 3315 O O . GLU B 1 175 ? -14.875 -17.912 9.272 1.00 35.88 141 GLU B O 1
ATOM 3321 N N . ALA B 1 176 ? -14.435 -16.495 10.978 1.00 31.39 142 ALA B N 1
ATOM 3322 C CA . ALA B 1 176 ? -14.783 -15.322 10.223 1.00 30.84 142 ALA B CA 1
ATOM 3323 C C . ALA B 1 176 ? -13.707 -15.070 9.159 1.00 29.79 142 ALA B C 1
ATOM 3324 O O . ALA B 1 176 ? -14.031 -14.849 7.992 1.00 29.73 142 ALA B O 1
ATOM 3326 N N . ILE B 1 177 ? -12.434 -15.062 9.567 1.00 28.39 143 ILE B N 1
ATOM 3327 C CA . ILE B 1 177 ? -11.369 -14.822 8.596 1.00 26.95 143 ILE B CA 1
ATOM 3328 C C . ILE B 1 177 ? -11.483 -15.855 7.464 1.00 27.87 143 ILE B C 1
ATOM 3329 O O . ILE B 1 177 ? -11.498 -15.450 6.304 1.00 28.47 143 ILE B O 1
ATOM 3334 N N . LEU B 1 178 ? -11.625 -17.154 7.786 1.00 27.67 144 LEU B N 1
ATOM 3335 C CA . LEU B 1 178 ? -11.630 -18.232 6.778 1.00 28.41 144 LEU B CA 1
ATOM 3336 C C . LEU B 1 178 ? -12.797 -18.082 5.796 1.00 30.65 144 LEU B C 1
ATOM 3337 O O . LEU B 1 178 ? -12.664 -18.371 4.596 1.00 29.51 144 LEU B O 1
ATOM 3342 N N . SER B 1 179 ? -13.959 -17.683 6.304 1.00 29.27 145 SER B N 1
ATOM 3343 C CA . SER B 1 179 ? -15.128 -17.481 5.455 1.00 28.82 145 SER B CA 1
ATOM 3344 C C . SER B 1 179 ? -14.852 -16.394 4.400 1.00 27.71 145 SER B C 1
ATOM 3345 O O . SER B 1 179 ? -15.134 -16.585 3.222 1.00 29.76 145 SER B O 1
ATOM 3348 N N . HIS B 1 180 ? -14.285 -15.262 4.834 1.00 26.17 146 HIS B N 1
ATOM 3349 C CA . HIS B 1 180 ? -13.973 -14.132 3.956 1.00 29.07 146 HIS B CA 1
ATOM 3350 C C . HIS B 1 180 ? -12.859 -14.505 2.962 1.00 26.39 146 HIS B C 1
ATOM 3351 O O . HIS B 1 180 ? -12.950 -14.154 1.794 1.00 24.72 146 HIS B O 1
ATOM 3358 N N . VAL B 1 181 ? -11.828 -15.225 3.423 1.00 25.67 147 VAL B N 1
ATOM 3359 C CA . VAL B 1 181 ? -10.733 -15.673 2.551 1.00 26.73 147 VAL B CA 1
ATOM 3360 C C . VAL B 1 181 ? -11.276 -16.570 1.417 1.00 29.98 147 VAL B C 1
ATOM 3361 O O . VAL B 1 181 ? -10.891 -16.389 0.235 1.00 25.11 147 VAL B O 1
ATOM 3365 N N . GLU B 1 182 ? -12.160 -17.526 1.752 1.00 29.04 148 GLU B N 1
ATOM 3366 C CA . GLU B 1 182 ? -12.815 -18.384 0.759 1.00 31.20 148 GLU B CA 1
ATOM 3367 C C . GLU B 1 182 ? -13.598 -17.517 -0.255 1.00 29.34 148 GLU B C 1
ATOM 3368 O O . GLU B 1 182 ? -13.549 -17.772 -1.456 1.00 28.96 148 GLU B O 1
ATOM 3374 N N . GLU B 1 183 ? -14.289 -16.474 0.215 1.00 30.58 149 GLU B N 1
ATOM 3375 C CA . GLU B 1 183 ? -15.063 -15.577 -0.663 1.00 35.19 149 GLU B CA 1
ATOM 3376 C C . GLU B 1 183 ? -14.131 -14.796 -1.603 1.00 30.17 149 GLU B C 1
ATOM 3377 O O . GLU B 1 183 ? -14.398 -14.688 -2.794 1.00 29.68 149 GLU B O 1
ATOM 3383 N N . VAL B 1 184 ? -13.042 -14.256 -1.066 1.00 25.14 150 VAL B N 1
ATOM 3384 C CA . VAL B 1 184 ? -12.079 -13.573 -1.881 1.00 24.10 150 VAL B CA 1
ATOM 3385 C C . VAL B 1 184 ? -11.564 -14.535 -2.956 1.00 24.60 150 VAL B C 1
ATOM 3386 O O . VAL B 1 184 ? -11.532 -14.163 -4.152 1.00 25.90 150 VAL B O 1
ATOM 3390 N N . LYS B 1 185 ? -11.202 -15.759 -2.555 1.00 25.47 151 LYS B N 1
ATOM 3391 C CA . LYS B 1 185 ? -10.679 -16.778 -3.490 1.00 28.34 151 LYS B CA 1
ATOM 3392 C C . LYS B 1 185 ? -11.665 -17.046 -4.636 1.00 29.39 151 LYS B C 1
ATOM 3393 O O . LYS B 1 185 ? -11.250 -17.142 -5.801 1.00 26.15 151 LYS B O 1
ATOM 3399 N N . ASN B 1 186 ? -12.964 -17.172 -4.308 1.00 28.92 152 ASN B N 1
ATOM 3400 C CA . ASN B 1 186 ? -13.981 -17.544 -5.287 1.00 27.96 152 ASN B CA 1
ATOM 3401 C C . ASN B 1 186 ? -14.403 -16.346 -6.132 1.00 26.99 152 ASN B C 1
ATOM 3402 O O . ASN B 1 186 ? -15.157 -16.523 -7.068 1.00 29.85 152 ASN B O 1
ATOM 3407 N N . HIS B 1 187 ? -13.908 -15.150 -5.812 1.00 23.86 153 HIS B N 1
ATOM 3408 C CA . HIS B 1 187 ? -14.165 -13.978 -6.594 1.00 25.26 153 HIS B CA 1
ATOM 3409 C C . HIS B 1 187 ? -12.891 -13.501 -7.296 1.00 22.70 153 HIS B C 1
ATOM 3410 O O . HIS B 1 187 ? -12.822 -12.353 -7.731 1.00 22.45 153 HIS B O 1
ATOM 3417 N N . THR B 1 188 ? -11.868 -14.354 -7.339 1.00 22.10 154 THR B N 1
ATOM 3418 C CA . THR B 1 188 ? -10.587 -13.955 -7.959 1.00 19.87 154 THR B CA 1
ATOM 3419 C C . THR B 1 188 ? -10.385 -14.647 -9.306 1.00 19.34 154 THR B C 1
ATOM 3420 O O . THR B 1 188 ? -10.696 -15.833 -9.452 1.00 17.29 154 THR B O 1
ATOM 3424 N N . GLU B 1 189 ? -9.814 -13.899 -10.270 1.00 20.50 155 GLU B N 1
ATOM 3425 C CA . GLU B 1 189 ? -9.298 -14.489 -11.489 1.00 20.48 155 GLU B CA 1
ATOM 3426 C C . GLU B 1 189 ? -7.821 -14.127 -11.634 1.00 20.04 155 GLU B C 1
ATOM 3427 O O . GLU B 1 189 ? -7.409 -13.010 -11.264 1.00 21.44 155 GLU B O 1
ATOM 3433 N N . LEU B 1 190 ? -7.063 -15.078 -12.195 1.00 18.78 156 LEU B N 1
ATOM 3434 C CA . LEU B 1 190 ? -5.645 -14.919 -12.543 1.00 18.12 156 LEU B CA 1
ATOM 3435 C C . LEU B 1 190 ? -5.432 -15.259 -14.026 1.00 17.14 156 LEU B C 1
ATOM 3436 O O . LEU B 1 190 ? -5.749 -16.370 -14.440 1.00 17.35 156 LEU B O 1
ATOM 3441 N N . TYR B 1 191 ? -4.904 -14.290 -14.791 1.00 16.07 157 TYR B N 1
ATOM 3442 C CA . TYR B 1 191 ? -4.480 -14.513 -16.140 1.00 15.72 157 TYR B CA 1
ATOM 3443 C C . TYR B 1 191 ? -2.978 -14.296 -16.225 1.00 14.95 157 TYR B C 1
ATOM 3444 O O . TYR B 1 191 ? -2.445 -13.398 -15.617 1.00 15.62 157 TYR B O 1
ATOM 3453 N N . ILE B 1 192 ? -2.302 -15.144 -16.997 1.00 15.69 158 ILE B N 1
ATOM 3454 C CA . ILE B 1 192 ? -0.840 -14.989 -17.171 1.00 15.94 158 ILE B CA 1
ATOM 3455 C C . ILE B 1 192 ? -0.516 -15.039 -18.659 1.00 16.36 158 ILE B C 1
ATOM 3456 O O . ILE B 1 192 ? -1.044 -15.906 -19.367 1.00 15.73 158 ILE B O 1
ATOM 3461 N N . GLY B 1 193 ? 0.384 -14.152 -19.088 1.00 16.16 159 GLY B N 1
ATOM 3462 C CA . GLY B 1 193 ? 0.954 -14.219 -20.417 1.00 16.10 159 GLY B CA 1
ATOM 3463 C C . GLY B 1 193 ? 2.438 -14.480 -20.316 1.00 15.22 159 GLY B C 1
ATOM 3464 O O . GLY B 1 193 ? 3.087 -13.833 -19.490 1.00 13.73 159 GLY B O 1
ATOM 3465 N N . VAL B 1 194 ? 2.926 -15.415 -21.141 1.00 14.96 160 VAL B N 1
ATOM 3466 C CA . VAL B 1 194 ? 4.355 -15.724 -21.299 1.00 15.88 160 VAL B CA 1
ATOM 3467 C C . VAL B 1 194 ? 4.788 -15.465 -22.746 1.00 15.99 160 VAL B C 1
ATOM 3468 O O . VAL B 1 194 ? 3.981 -15.578 -23.675 1.00 14.63 160 VAL B O 1
ATOM 3472 N N . SER B 1 195 ? 6.069 -15.095 -22.911 1.00 15.56 161 SER B N 1
ATOM 3473 C CA . SER B 1 195 ? 6.621 -14.829 -24.231 1.00 16.82 161 SER B CA 1
ATOM 3474 C C . SER B 1 195 ? 7.478 -16.005 -24.730 1.00 16.79 161 SER B C 1
ATOM 3475 O O . SER B 1 195 ? 7.876 -16.028 -25.895 1.00 16.18 161 SER B O 1
ATOM 3478 N N . THR B 1 196 ? 7.739 -16.972 -23.859 1.00 16.61 162 THR B N 1
ATOM 3479 C CA . THR B 1 196 ? 8.375 -18.220 -24.184 1.00 17.42 162 THR B CA 1
ATOM 3480 C C . THR B 1 196 ? 7.825 -19.281 -23.240 1.00 18.02 162 THR B C 1
ATOM 3481 O O . THR B 1 196 ? 7.387 -18.958 -22.137 1.00 18.46 162 THR B O 1
ATOM 3485 N N . LEU B 1 197 ? 7.859 -20.535 -23.686 1.00 18.32 163 LEU B N 1
ATOM 3486 C CA . LEU B 1 197 ? 7.524 -21.702 -22.878 1.00 17.39 163 LEU B CA 1
ATOM 3487 C C . LEU B 1 197 ? 8.776 -22.356 -22.286 1.00 15.86 163 LEU B C 1
ATOM 3488 O O . LEU B 1 197 ? 8.670 -23.281 -21.502 1.00 14.53 163 LEU B O 1
ATOM 3493 N N . GLU B 1 198 ? 9.972 -21.892 -22.643 1.00 16.16 164 GLU B N 1
ATOM 3494 C CA . GLU B 1 198 ? 11.159 -22.668 -22.242 1.00 17.57 164 GLU B CA 1
ATOM 3495 C C . GLU B 1 198 ? 11.281 -22.756 -20.710 1.00 17.45 164 GLU B C 1
ATOM 3496 O O . GLU B 1 198 ? 11.598 -23.808 -20.186 1.00 17.14 164 GLU B O 1
ATOM 3502 N N . ASN B 1 199 ? 11.092 -21.643 -19.998 1.00 18.06 165 ASN B N 1
ATOM 3503 C CA . ASN B 1 199 ? 11.284 -21.651 -18.551 1.00 19.67 165 ASN B CA 1
ATOM 3504 C C . ASN B 1 199 ? 10.235 -22.572 -17.906 1.00 19.75 165 ASN B C 1
ATOM 3505 O O . ASN B 1 199 ? 10.534 -23.264 -16.925 1.00 21.05 165 ASN B O 1
ATOM 3510 N N . LEU B 1 200 ? 9.015 -22.608 -18.464 1.00 18.62 166 LEU B N 1
ATOM 3511 C CA . LEU B 1 200 ? 7.965 -23.460 -17.936 1.00 19.93 166 LEU B CA 1
ATOM 3512 C C . LEU B 1 200 ? 8.292 -24.942 -18.155 1.00 20.32 166 LEU B C 1
ATOM 3513 O O . LEU B 1 200 ? 7.925 -25.784 -17.316 1.00 19.78 166 LEU B O 1
ATOM 3518 N N . VAL B 1 201 ? 8.885 -25.267 -19.313 1.00 18.60 167 VAL B N 1
ATOM 3519 C CA . VAL B 1 201 ? 9.275 -26.617 -19.593 1.00 20.14 167 VAL B CA 1
ATOM 3520 C C . VAL B 1 201 ? 10.446 -27.008 -18.692 1.00 19.20 167 VAL B C 1
ATOM 3521 O O . VAL B 1 201 ? 10.386 -28.025 -18.030 1.00 21.88 167 VAL B O 1
ATOM 3525 N N . LYS B 1 202 ? 11.500 -26.191 -18.619 1.00 19.97 168 LYS B N 1
ATOM 3526 C CA . LYS B 1 202 ? 12.695 -26.599 -17.908 1.00 19.95 168 LYS B CA 1
ATOM 3527 C C . LYS B 1 202 ? 12.447 -26.676 -16.397 1.00 20.41 168 LYS B C 1
ATOM 3528 O O . LYS B 1 202 ? 13.152 -27.394 -15.699 1.00 21.28 168 LYS B O 1
ATOM 3534 N N . GLY B 1 203 ? 11.553 -25.833 -15.886 1.00 19.20 169 GLY B N 1
ATOM 3535 C CA . GLY B 1 203 ? 11.255 -25.800 -14.445 1.00 21.33 169 GLY B CA 1
ATOM 3536 C C . GLY B 1 203 ? 10.159 -26.777 -14.034 1.00 22.50 169 GLY B C 1
ATOM 3537 O O . GLY B 1 203 ? 9.843 -26.863 -12.837 1.00 22.05 169 GLY B O 1
ATOM 3538 N N . GLY B 1 204 ? 9.530 -27.463 -15.011 1.00 23.44 170 GLY B N 1
ATOM 3539 C CA . GLY B 1 204 ? 8.603 -28.583 -14.738 1.00 23.69 170 GLY B CA 1
ATOM 3540 C C . GLY B 1 204 ? 7.125 -28.207 -14.661 1.00 23.53 170 GLY B C 1
ATOM 3541 O O . GLY B 1 204 ? 6.279 -29.105 -14.729 1.00 27.95 170 GLY B O 1
ATOM 3542 N N . ARG B 1 205 ? 6.786 -26.918 -14.543 1.00 22.19 171 ARG B N 1
ATOM 3543 C CA . ARG B 1 205 ? 5.376 -26.519 -14.290 1.00 22.38 171 ARG B CA 1
ATOM 3544 C C . ARG B 1 205 ? 4.578 -26.488 -15.603 1.00 24.09 171 ARG B C 1
ATOM 3545 O O . ARG B 1 205 ? 3.342 -26.231 -15.592 1.00 24.87 171 ARG B O 1
ATOM 3553 N N . ILE B 1 206 ? 5.240 -26.781 -16.733 1.00 23.30 172 ILE B N 1
ATOM 3554 C CA . ILE B 1 206 ? 4.503 -27.084 -17.990 1.00 23.06 172 ILE B CA 1
ATOM 3555 C C . ILE B 1 206 ? 3.509 -28.224 -17.737 1.00 22.48 172 ILE B C 1
ATOM 3556 O O . ILE B 1 206 ? 2.459 -28.232 -18.326 1.00 23.84 172 ILE B O 1
ATOM 3561 N N . GLY B 1 207 ? 3.843 -29.135 -16.818 1.00 23.07 173 GLY B N 1
ATOM 3562 C CA . GLY B 1 207 ? 3.001 -30.249 -16.393 1.00 24.15 173 GLY B CA 1
ATOM 3563 C C . GLY B 1 207 ? 1.600 -29.862 -15.927 1.00 26.92 173 GLY B C 1
ATOM 3564 O O . GLY B 1 207 ? 0.716 -30.698 -15.975 1.00 26.99 173 GLY B O 1
ATOM 3565 N N . ARG B 1 208 ? 1.405 -28.602 -15.511 1.00 26.66 174 ARG B N 1
ATOM 3566 C CA . ARG B 1 208 ? 0.131 -28.083 -15.010 1.00 27.47 174 ARG B CA 1
ATOM 3567 C C . ARG B 1 208 ? -0.640 -27.287 -16.072 1.00 27.67 174 ARG B C 1
ATOM 3568 O O . ARG B 1 208 ? -1.748 -26.797 -15.775 1.00 26.42 174 ARG B O 1
ATOM 3576 N N . VAL B 1 209 ? -0.077 -27.127 -17.276 1.00 27.28 175 VAL B N 1
ATOM 3577 C CA . VAL B 1 209 ? -0.819 -26.528 -18.366 1.00 29.04 175 VAL B CA 1
ATOM 3578 C C . VAL B 1 209 ? -1.634 -27.647 -19.032 1.00 31.35 175 VAL B C 1
ATOM 3579 O O . VAL B 1 209 ? -1.084 -28.692 -19.350 1.00 32.25 175 VAL B O 1
ATOM 3583 N N . THR B 1 210 ? -2.946 -27.430 -19.195 1.00 30.91 176 THR B N 1
ATOM 3584 C CA . THR B 1 210 ? -3.871 -28.466 -19.693 1.00 35.08 176 THR B CA 1
ATOM 3585 C C . THR B 1 210 ? -4.064 -28.362 -21.212 1.00 34.36 176 THR B C 1
ATOM 3586 O O . THR B 1 210 ? -4.614 -27.391 -21.714 1.00 36.16 176 THR B O 1
ATOM 3590 N N . GLY B 1 211 ? -3.605 -29.395 -21.928 1.00 38.55 177 GLY B N 1
ATOM 3591 C CA . GLY B 1 211 ? -3.843 -29.558 -23.363 1.00 41.09 177 GLY B CA 1
ATOM 3592 C C . GLY B 1 211 ? -3.204 -28.481 -24.240 1.00 42.94 177 GLY B C 1
ATOM 3593 O O . GLY B 1 211 ? -3.668 -28.264 -25.362 1.00 45.92 177 GLY B O 1
ATOM 3594 N N . LEU B 1 212 ? -2.156 -27.793 -23.759 1.00 40.58 178 LEU B N 1
ATOM 3595 C CA . LEU B 1 212 ? -1.331 -26.955 -24.656 1.00 41.30 178 LEU B CA 1
ATOM 3596 C C . LEU B 1 212 ? -0.539 -27.916 -25.552 1.00 41.28 178 LEU B C 1
ATOM 3597 O O . LEU B 1 212 ? 0.134 -28.823 -25.069 1.00 42.49 178 LEU B O 1
ATOM 3602 N N . LEU B 1 213 ? -0.650 -27.749 -26.861 1.00 41.51 179 LEU B N 1
ATOM 3603 C CA . LEU B 1 213 ? 0.259 -28.471 -27.730 1.00 48.48 179 LEU B CA 1
ATOM 3604 C C . LEU B 1 213 ? 0.888 -27.455 -28.690 1.00 46.26 179 LEU B C 1
ATOM 3605 O O . LEU B 1 213 ? 0.195 -26.812 -29.470 1.00 48.89 179 LEU B O 1
ATOM 3610 N N . SER B 1 214 ? 2.191 -27.220 -28.516 1.00 40.03 180 SER B N 1
ATOM 3611 C CA . SER B 1 214 ? 2.927 -26.280 -29.341 1.00 37.15 180 SER B CA 1
ATOM 3612 C C . SER B 1 214 ? 4.140 -27.004 -29.927 1.00 34.28 180 SER B C 1
ATOM 3613 O O . SER B 1 214 ? 4.856 -27.705 -29.216 1.00 35.24 180 SER B O 1
ATOM 3616 N N . SER B 1 215 ? 4.348 -26.814 -31.228 1.00 32.36 181 SER B N 1
ATOM 3617 C CA . SER B 1 215 ? 5.544 -27.239 -31.881 1.00 31.37 181 SER B CA 1
ATOM 3618 C C . SER B 1 215 ? 6.677 -26.235 -31.631 1.00 30.28 181 SER B C 1
ATOM 3619 O O . SER B 1 215 ? 7.762 -26.442 -32.129 1.00 34.02 181 SER B O 1
ATOM 3622 N N . LEU B 1 216 ? 6.413 -25.138 -30.906 1.00 24.81 182 LEU B N 1
ATOM 3623 C CA . LEU B 1 216 ? 7.402 -24.116 -30.665 1.00 22.88 182 LEU B CA 1
ATOM 3624 C C . LEU B 1 216 ? 7.434 -23.759 -29.182 1.00 23.47 182 LEU B C 1
ATOM 3625 O O . LEU B 1 216 ? 6.389 -23.651 -28.537 1.00 23.18 182 LEU B O 1
ATOM 3630 N N . LEU B 1 217 ? 8.629 -23.433 -28.697 1.00 22.78 183 LEU B N 1
ATOM 3631 C CA . LEU B 1 217 ? 8.812 -22.838 -27.357 1.00 24.07 183 LEU B CA 1
ATOM 3632 C C . LEU B 1 217 ? 8.699 -21.309 -27.395 1.00 21.23 183 LEU B C 1
ATOM 3633 O O . LEU B 1 217 ? 8.179 -20.686 -26.457 1.00 23.27 183 LEU B O 1
ATOM 3638 N N . ASN B 1 218 ? 9.245 -20.687 -28.441 1.00 17.82 184 ASN B N 1
ATOM 3639 C CA . ASN B 1 218 ? 9.254 -19.260 -28.547 1.00 18.11 184 ASN B CA 1
ATOM 3640 C C . ASN B 1 218 ? 7.942 -18.803 -29.189 1.00 17.73 184 ASN B C 1
ATOM 3641 O O . ASN B 1 218 ? 7.851 -18.553 -30.404 1.00 17.07 184 ASN B O 1
ATOM 3646 N N . ILE B 1 219 ? 6.938 -18.673 -28.330 1.00 17.42 185 ILE B N 1
ATOM 3647 C CA . ILE B 1 219 ? 5.605 -18.310 -28.711 1.00 17.68 185 ILE B CA 1
ATOM 3648 C C . ILE B 1 219 ? 4.987 -17.585 -27.515 1.00 18.26 185 ILE B C 1
ATOM 3649 O O . ILE B 1 219 ? 5.385 -17.867 -26.377 1.00 17.42 185 ILE B O 1
ATOM 3654 N N . ARG B 1 220 ? 4.021 -16.702 -27.803 1.00 18.68 186 ARG B N 1
ATOM 3655 C CA . ARG B 1 220 ? 3.223 -15.979 -26.814 1.00 18.64 186 ARG B CA 1
ATOM 3656 C C . ARG B 1 220 ? 1.998 -16.825 -26.456 1.00 18.56 186 ARG B C 1
ATOM 3657 O O . ARG B 1 220 ? 1.301 -17.328 -27.328 1.00 18.38 186 ARG B O 1
ATOM 3665 N N . VAL B 1 221 ? 1.766 -17.023 -25.149 1.00 18.24 187 VAL B N 1
ATOM 3666 C CA . VAL B 1 221 ? 0.649 -17.815 -24.671 1.00 17.01 187 VAL B CA 1
ATOM 3667 C C . VAL B 1 221 ? -0.024 -17.053 -23.528 1.00 17.36 187 VAL B C 1
ATOM 3668 O O . VAL B 1 221 ? 0.651 -16.475 -22.676 1.00 15.18 187 VAL B O 1
ATOM 3672 N N . VAL B 1 222 ? -1.356 -17.006 -23.561 1.00 15.99 188 VAL B N 1
ATOM 3673 C CA . VAL B 1 222 ? -2.116 -16.492 -22.448 1.00 17.07 188 VAL B CA 1
ATOM 3674 C C . VAL B 1 222 ? -2.851 -17.671 -21.798 1.00 17.92 188 VAL B C 1
ATOM 3675 O O . VAL B 1 222 ? -3.496 -18.459 -22.486 1.00 17.38 188 VAL B O 1
ATOM 3679 N N . MET B 1 223 ? -2.722 -17.817 -20.479 1.00 17.11 189 MET B N 1
ATOM 3680 C CA . MET B 1 223 ? -3.393 -18.894 -19.748 1.00 16.48 189 MET B CA 1
ATOM 3681 C C . MET B 1 223 ? -4.226 -18.293 -18.604 1.00 17.86 189 MET B C 1
ATOM 3682 O O . MET B 1 223 ? -3.931 -17.176 -18.119 1.00 17.55 189 MET B O 1
ATOM 3687 N N . GLN B 1 224 ? -5.281 -19.016 -18.206 1.00 17.14 190 GLN B N 1
ATOM 3688 C CA . GLN B 1 224 ? -6.008 -18.741 -16.976 1.00 19.12 190 GLN B CA 1
ATOM 3689 C C . GLN B 1 224 ? -5.622 -19.811 -15.945 1.00 20.40 190 GLN B C 1
ATOM 3690 O O . GLN B 1 224 ? -5.642 -20.996 -16.244 1.00 21.13 190 GLN B O 1
ATOM 3696 N N . MET B 1 225 ? -5.244 -19.383 -14.729 1.00 21.47 191 MET B N 1
ATOM 3697 C CA . MET B 1 225 ? -5.066 -20.324 -13.635 1.00 22.73 191 MET B CA 1
ATOM 3698 C C . MET B 1 225 ? -6.407 -20.478 -12.911 1.00 22.45 191 MET B C 1
ATOM 3699 O O . MET B 1 225 ? -6.905 -19.525 -12.339 1.00 22.54 191 MET B O 1
ATOM 3704 N N . LYS B 1 226 ? -6.941 -21.695 -12.926 1.00 24.72 192 LYS B N 1
ATOM 3705 C CA . LYS B 1 226 ? -8.281 -21.966 -12.440 1.00 28.14 192 LYS B CA 1
ATOM 3706 C C . LYS B 1 226 ? -8.301 -23.403 -11.935 1.00 27.07 192 LYS B C 1
ATOM 3707 O O . LYS B 1 226 ? -7.819 -24.291 -12.643 1.00 26.40 192 LYS B O 1
ATOM 3713 N N . ASP B 1 227 ? -8.815 -23.605 -10.712 1.00 27.13 193 ASP B N 1
ATOM 3714 C CA . ASP B 1 227 ? -8.888 -24.917 -10.073 1.00 28.06 193 ASP B CA 1
ATOM 3715 C C . ASP B 1 227 ? -7.520 -25.613 -10.138 1.00 25.21 193 ASP B C 1
ATOM 3716 O O . ASP B 1 227 ? -7.428 -26.782 -10.424 1.00 25.32 193 ASP B O 1
ATOM 3721 N N . HIS B 1 228 ? -6.459 -24.860 -9.852 1.00 25.11 194 HIS B N 1
ATOM 3722 C CA . HIS B 1 228 ? -5.074 -25.359 -9.732 1.00 23.20 194 HIS B CA 1
ATOM 3723 C C . HIS B 1 228 ? -4.501 -25.788 -11.099 1.00 24.81 194 HIS B C 1
ATOM 3724 O O . HIS B 1 228 ? -3.501 -26.507 -11.149 1.00 27.32 194 HIS B O 1
ATOM 3731 N N . GLU B 1 229 ? -5.072 -25.296 -12.200 1.00 24.21 195 GLU B N 1
ATOM 3732 C CA . GLU B 1 229 ? -4.570 -25.637 -13.514 1.00 24.92 195 GLU B CA 1
ATOM 3733 C C . GLU B 1 229 ? -4.273 -24.365 -14.280 1.00 24.04 195 GLU B C 1
ATOM 3734 O O . GLU B 1 229 ? -4.978 -23.369 -14.125 1.00 23.63 195 GLU B O 1
ATOM 3740 N N . LEU B 1 230 ? -3.298 -24.461 -15.184 1.00 24.32 196 LEU B N 1
ATOM 3741 C CA . LEU B 1 230 ? -3.063 -23.422 -16.187 1.00 23.79 196 LEU B CA 1
ATOM 3742 C C . LEU B 1 230 ? -3.812 -23.784 -17.471 1.00 24.37 196 LEU B C 1
ATOM 3743 O O . LEU B 1 230 ? -3.444 -24.716 -18.160 1.00 23.93 196 LEU B O 1
ATOM 3748 N N . GLN B 1 231 ? -4.871 -23.027 -17.784 1.00 24.01 197 GLN B N 1
ATOM 3749 C CA . GLN B 1 231 ? -5.698 -23.356 -18.920 1.00 24.95 197 GLN B CA 1
ATOM 3750 C C . GLN B 1 231 ? -5.403 -22.361 -20.036 1.00 22.83 197 GLN B C 1
ATOM 3751 O O . GLN B 1 231 ? -5.715 -21.174 -19.928 1.00 19.59 197 GLN B O 1
ATOM 3757 N N . PRO B 1 232 ? -4.816 -22.806 -21.169 1.00 24.63 198 PRO B N 1
ATOM 3758 C CA . PRO B 1 232 ? -4.499 -21.885 -22.262 1.00 24.24 198 PRO B CA 1
ATOM 3759 C C . PRO B 1 232 ? -5.761 -21.235 -22.831 1.00 22.34 198 PRO B C 1
ATOM 3760 O O . PRO B 1 232 ? -6.766 -21.893 -22.973 1.00 24.22 198 PRO B O 1
ATOM 3764 N N . MET B 1 233 ? -5.685 -19.949 -23.152 1.00 22.09 199 MET B N 1
ATOM 3765 C CA . MET B 1 233 ? -6.805 -19.225 -23.716 1.00 23.53 199 MET B CA 1
ATOM 3766 C C . MET B 1 233 ? -6.494 -18.851 -25.165 1.00 24.28 199 MET B C 1
ATOM 3767 O O . MET B 1 233 ? -7.386 -18.791 -25.985 1.00 22.16 199 MET B O 1
ATOM 3772 N N . VAL B 1 234 ? -5.225 -18.579 -25.460 1.00 21.70 200 VAL B N 1
ATOM 3773 C CA . VAL B 1 234 ? -4.831 -18.262 -26.811 1.00 21.53 200 VAL B CA 1
ATOM 3774 C C . VAL B 1 234 ? -3.315 -18.452 -26.887 1.00 21.02 200 VAL B C 1
ATOM 3775 O O . VAL B 1 234 ? -2.630 -18.403 -25.849 1.00 16.35 200 VAL B O 1
ATOM 3779 N N . LYS B 1 235 ? -2.838 -18.768 -28.093 1.00 20.04 201 LYS B N 1
ATOM 3780 C CA . LYS B 1 235 ? -1.423 -18.707 -28.380 1.00 22.49 201 LYS B CA 1
ATOM 3781 C C . LYS B 1 235 ? -1.189 -18.070 -29.753 1.00 21.48 201 LYS B C 1
ATOM 3782 O O . LYS B 1 235 ? -2.053 -18.048 -30.618 1.00 21.99 201 LYS B O 1
ATOM 3788 N N . GLY B 1 236 ? -0.008 -17.493 -29.933 1.00 20.64 202 GLY B N 1
ATOM 3789 C CA . GLY B 1 236 ? 0.309 -16.891 -31.213 1.00 20.04 202 GLY B CA 1
ATOM 3790 C C . GLY B 1 236 ? 1.720 -16.345 -31.209 1.00 18.87 202 GLY B C 1
ATOM 3791 O O . GLY B 1 236 ? 2.222 -15.969 -30.161 1.00 17.37 202 GLY B O 1
ATOM 3792 N N . ARG B 1 237 ? 2.382 -16.370 -32.366 1.00 17.43 203 ARG B N 1
ATOM 3793 C CA . ARG B 1 237 ? 3.762 -15.884 -32.463 1.00 19.40 203 ARG B CA 1
ATOM 3794 C C . ARG B 1 237 ? 3.769 -14.355 -32.451 1.00 19.30 203 ARG B C 1
ATOM 3795 O O . ARG B 1 237 ? 4.705 -13.707 -31.961 1.00 20.63 203 ARG B O 1
ATOM 3803 N N . GLY B 1 238 ? 2.704 -13.789 -33.018 1.00 19.68 204 GLY B N 1
ATOM 3804 C CA . GLY B 1 238 ? 2.664 -12.417 -33.363 1.00 20.49 204 GLY B CA 1
ATOM 3805 C C . GLY B 1 238 ? 2.683 -11.498 -32.160 1.00 23.00 204 GLY B C 1
ATOM 3806 O O . GLY B 1 238 ? 2.253 -11.856 -31.045 1.00 20.27 204 GLY B O 1
ATOM 3807 N N . THR B 1 239 ? 3.127 -10.266 -32.432 1.00 25.85 205 THR B N 1
ATOM 3808 C CA . THR B 1 239 ? 3.338 -9.264 -31.425 1.00 28.20 205 THR B CA 1
ATOM 3809 C C . THR B 1 239 ? 2.016 -8.682 -30.925 1.00 29.29 205 THR B C 1
ATOM 3810 O O . THR B 1 239 ? 2.067 -7.966 -29.963 1.00 32.91 205 THR B O 1
ATOM 3814 N N . LYS B 1 240 ? 0.878 -9.005 -31.559 1.00 29.69 206 LYS B N 1
ATOM 3815 C CA . LYS B 1 240 ? -0.459 -8.529 -31.148 1.00 30.79 206 LYS B CA 1
ATOM 3816 C C . LYS B 1 240 ? -1.265 -9.567 -30.348 1.00 27.74 206 LYS B C 1
ATOM 3817 O O . LYS B 1 240 ? -2.411 -9.291 -30.002 1.00 27.74 206 LYS B O 1
ATOM 3823 N N . THR B 1 241 ? -0.693 -10.739 -30.059 1.00 22.83 207 THR B N 1
ATOM 3824 C CA . THR B 1 241 ? -1.391 -11.803 -29.350 1.00 21.40 207 THR B CA 1
ATOM 3825 C C . THR B 1 241 ? -1.937 -11.275 -28.010 1.00 19.80 207 THR B C 1
ATOM 3826 O O . THR B 1 241 ? -3.104 -11.472 -27.676 1.00 18.18 207 THR B O 1
ATOM 3830 N N . PHE B 1 242 ? -1.101 -10.555 -27.261 1.00 19.83 208 PHE B N 1
ATOM 3831 C CA . PHE B 1 242 ? -1.516 -10.022 -25.953 1.00 20.89 208 PHE B CA 1
ATOM 3832 C C . PHE B 1 242 ? -2.577 -8.917 -26.105 1.00 22.78 208 PHE B C 1
ATOM 3833 O O . PHE B 1 242 ? -3.550 -8.906 -25.360 1.00 22.43 208 PHE B O 1
ATOM 3841 N N . LYS B 1 243 ? -2.380 -7.997 -27.060 1.00 25.29 209 LYS B N 1
ATOM 3842 C CA . LYS B 1 243 ? -3.199 -6.794 -27.185 1.00 28.08 209 LYS B CA 1
ATOM 3843 C C . LYS B 1 243 ? -4.629 -7.172 -27.585 1.00 28.98 209 LYS B C 1
ATOM 3844 O O . LYS B 1 243 ? -5.558 -6.528 -27.117 1.00 25.14 209 LYS B O 1
ATOM 3850 N N . LYS B 1 244 ? -4.776 -8.178 -28.466 1.00 28.70 210 LYS B N 1
ATOM 3851 C CA . LYS B 1 244 ? -6.075 -8.689 -28.907 1.00 29.72 210 LYS B CA 1
ATOM 3852 C C . LYS B 1 244 ? -6.785 -9.373 -27.734 1.00 26.66 210 LYS B C 1
ATOM 3853 O O . LYS B 1 244 ? -7.961 -9.144 -27.507 1.00 24.18 210 LYS B O 1
ATOM 3859 N N . TRP B 1 245 ? -6.058 -10.215 -26.999 1.00 22.75 211 TRP B N 1
ATOM 3860 C CA . TRP B 1 245 ? -6.600 -10.829 -25.822 1.00 20.69 211 TRP B CA 1
ATOM 3861 C C . TRP B 1 245 ? -7.084 -9.744 -24.832 1.00 20.36 211 TRP B C 1
ATOM 3862 O O . TRP B 1 245 ? -8.195 -9.881 -24.276 1.00 21.13 211 TRP B O 1
ATOM 3873 N N . LEU B 1 246 ? -6.275 -8.693 -24.601 1.00 19.02 212 LEU B N 1
ATOM 3874 C CA . LEU B 1 246 ? -6.613 -7.640 -23.604 1.00 21.45 212 LEU B CA 1
ATOM 3875 C C . LEU B 1 246 ? -7.958 -6.984 -23.978 1.00 23.00 212 LEU B C 1
ATOM 3876 O O . LEU B 1 246 ? -8.806 -6.802 -23.119 1.00 21.34 212 LEU B O 1
ATOM 3881 N N . ASP B 1 247 ? -8.131 -6.679 -25.281 1.00 25.66 213 ASP B N 1
ATOM 3882 C CA . ASP B 1 247 ? -9.364 -6.081 -25.849 1.00 27.38 213 ASP B CA 1
ATOM 3883 C C . ASP B 1 247 ? -10.576 -6.938 -25.498 1.00 25.01 213 ASP B C 1
ATOM 3884 O O . ASP B 1 247 ? -11.573 -6.377 -25.077 1.00 27.55 213 ASP B O 1
ATOM 3889 N N . GLU B 1 248 ? -10.488 -8.262 -25.649 0.50 23.57 214 GLU B N 1
ATOM 3890 C CA . GLU B 1 248 ? -11.603 -9.113 -25.328 0.50 24.14 214 GLU B CA 1
ATOM 3891 C C . GLU B 1 248 ? -11.866 -9.055 -23.830 0.50 22.75 214 GLU B C 1
ATOM 3892 O O . GLU B 1 248 ? -12.985 -8.986 -23.397 0.50 17.59 214 GLU B O 1
ATOM 3898 N N . LEU B 1 249 ? -10.804 -9.129 -23.034 1.00 23.55 215 LEU B N 1
ATOM 3899 C CA . LEU B 1 249 ? -10.983 -9.030 -21.569 1.00 26.14 215 LEU B CA 1
ATOM 3900 C C . LEU B 1 249 ? -11.730 -7.726 -21.249 1.00 27.03 215 LEU B C 1
ATOM 3901 O O . LEU B 1 249 ? -12.701 -7.749 -20.510 1.00 28.77 215 LEU B O 1
ATOM 3906 N N . ILE B 1 250 ? -11.263 -6.607 -21.804 1.00 26.25 216 ILE B N 1
ATOM 3907 C CA . ILE B 1 250 ? -11.770 -5.299 -21.448 1.00 28.08 216 ILE B CA 1
ATOM 3908 C C . ILE B 1 250 ? -13.261 -5.209 -21.805 1.00 30.22 216 ILE B C 1
ATOM 3909 O O . ILE B 1 250 ? -14.063 -4.722 -21.010 1.00 26.70 216 ILE B O 1
ATOM 3914 N N . THR B 1 251 ? -13.631 -5.724 -22.979 1.00 31.03 217 THR B N 1
ATOM 3915 C CA . THR B 1 251 ? -15.044 -5.806 -23.373 1.00 35.12 217 THR B CA 1
ATOM 3916 C C . THR B 1 251 ? -15.841 -6.511 -22.268 1.00 34.51 217 THR B C 1
ATOM 3917 O O . THR B 1 251 ? -16.902 -6.035 -21.868 1.00 33.96 217 THR B O 1
ATOM 3921 N N . SER B 1 252 ? -15.309 -7.620 -21.746 1.00 33.98 218 SER B N 1
ATOM 3922 C CA . SER B 1 252 ? -16.036 -8.440 -20.784 1.00 35.35 218 SER B CA 1
ATOM 3923 C C . SER B 1 252 ? -16.102 -7.790 -19.380 1.00 37.51 218 SER B C 1
ATOM 3924 O O . SER B 1 252 ?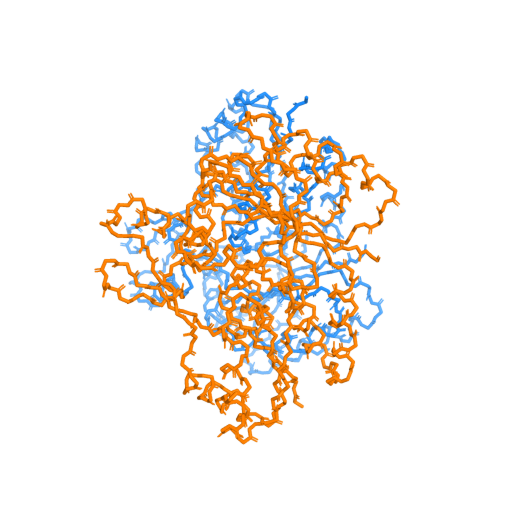 -16.952 -8.177 -18.584 1.00 40.23 218 SER B O 1
ATOM 3927 N N . LEU B 1 253 ? -15.242 -6.802 -19.080 1.00 36.00 219 LEU B N 1
ATOM 3928 C CA . LEU B 1 253 ? -15.196 -6.092 -17.749 1.00 38.17 219 LEU B CA 1
ATOM 3929 C C . LEU B 1 253 ? -16.229 -4.960 -17.631 1.00 44.94 219 LEU B C 1
ATOM 3930 O O . LEU B 1 253 ? -16.407 -4.408 -16.537 1.00 46.63 219 LEU B O 1
ATOM 3935 N N . SER B 1 254 ? -16.841 -4.560 -18.749 1.00 48.41 220 SER B N 1
ATOM 3936 C CA . SER B 1 254 ? -17.791 -3.451 -18.773 1.00 53.99 220 SER B CA 1
ATOM 3937 C C . SER B 1 254 ? -19.027 -3.764 -17.920 1.00 52.29 220 SER 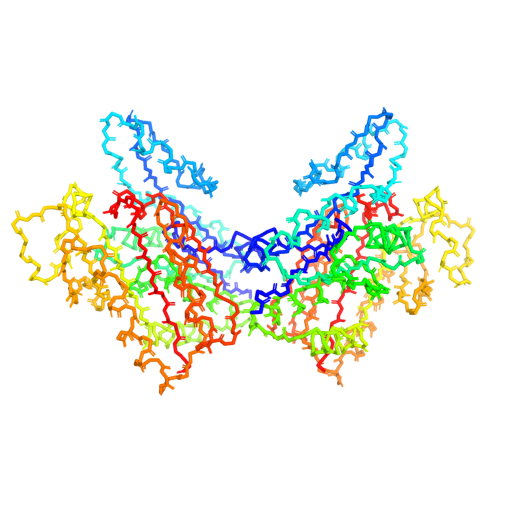B C 1
ATOM 3938 O O . SER B 1 254 ? -19.608 -2.853 -17.355 1.00 50.18 220 SER B O 1
ATOM 3941 N N . GLU B 1 255 ? -19.406 -5.047 -17.823 1.00 52.26 221 GLU B N 1
ATOM 3942 C CA . GLU B 1 255 ? -20.628 -5.447 -17.140 1.00 53.23 221 GLU B CA 1
ATOM 3943 C C . GLU B 1 255 ? -20.328 -5.984 -15.732 1.00 49.89 221 GLU B C 1
ATOM 3944 O O . GLU B 1 255 ? -21.208 -6.593 -15.133 1.00 51.18 221 GLU B O 1
ATOM 3950 N N . ARG B 1 256 ? -19.121 -5.736 -15.192 1.00 40.54 222 ARG B N 1
ATOM 3951 C CA . ARG B 1 256 ? -18.697 -6.336 -13.912 1.00 38.08 222 ARG B CA 1
ATOM 3952 C C . ARG B 1 256 ? -18.298 -5.249 -12.908 1.00 34.54 222 ARG B C 1
ATOM 3953 O O . ARG B 1 256 ? -17.742 -4.200 -13.262 1.00 36.24 222 ARG B O 1
ATOM 3961 N N . ALA B 1 257 ? -18.597 -5.527 -11.637 1.00 32.92 223 ALA B N 1
ATOM 3962 C CA . ALA B 1 257 ? -18.179 -4.717 -10.498 1.00 31.61 223 ALA B CA 1
ATOM 3963 C C . ALA B 1 257 ? -16.837 -5.250 -9.987 1.00 29.60 223 ALA B C 1
ATOM 3964 O O . ALA B 1 257 ? -16.767 -6.349 -9.449 1.00 28.52 223 ALA B O 1
ATOM 3966 N N . VAL B 1 258 ? -15.788 -4.442 -10.145 1.00 30.27 224 VAL B N 1
ATOM 3967 C CA . VAL B 1 258 ? -14.418 -4.864 -9.872 1.00 27.87 224 VAL B CA 1
ATOM 3968 C C . VAL B 1 258 ? -13.954 -4.181 -8.586 1.00 26.99 224 VAL B C 1
ATOM 3969 O O . VAL B 1 258 ? -14.105 -2.969 -8.460 1.00 27.29 224 VAL B O 1
ATOM 3973 N N . ALA B 1 259 ? -13.373 -4.969 -7.668 1.00 25.59 225 ALA B N 1
ATOM 3974 C CA . ALA B 1 259 ? -12.849 -4.461 -6.427 1.00 24.60 225 ALA B CA 1
ATOM 3975 C C . ALA B 1 259 ? -11.387 -4.022 -6.580 1.00 24.07 225 ALA B C 1
ATOM 3976 O O . ALA B 1 259 ? -10.989 -2.921 -6.111 1.00 21.61 225 ALA B O 1
ATOM 3978 N N . GLU B 1 260 ? -10.560 -4.888 -7.173 1.00 23.21 226 GLU B N 1
ATOM 3979 C CA . GLU B 1 260 ? -9.190 -4.505 -7.453 1.00 23.92 226 GLU B CA 1
ATOM 3980 C C . GLU B 1 260 ? -8.667 -5.242 -8.683 1.00 21.61 226 GLU B C 1
ATOM 3981 O O . GLU B 1 260 ? -9.143 -6.309 -9.033 1.00 23.70 226 GLU B O 1
ATOM 3987 N N . ILE B 1 261 ? -7.656 -4.616 -9.287 1.00 21.72 227 ILE B N 1
ATOM 3988 C CA . ILE B 1 261 ? -6.861 -5.179 -10.300 1.00 20.24 227 ILE B CA 1
ATOM 3989 C C . ILE B 1 261 ? -5.415 -4.921 -9.909 1.00 20.15 227 ILE B C 1
ATOM 3990 O O . ILE B 1 261 ? -5.041 -3.789 -9.580 1.00 22.23 227 ILE B O 1
ATOM 3995 N N . GLY B 1 262 ? -4.619 -5.984 -9.942 1.00 20.21 228 GLY B N 1
ATOM 3996 C CA . GLY B 1 262 ? -3.176 -5.889 -9.899 1.00 18.99 228 GLY B CA 1
ATOM 3997 C C . GLY B 1 262 ? -2.605 -6.378 -11.214 1.00 18.47 228 GLY B C 1
ATOM 3998 O O . GLY B 1 262 ? -3.216 -7.208 -11.893 1.00 17.25 228 GLY B O 1
ATOM 3999 N N . ILE B 1 263 ? -1.424 -5.876 -11.553 1.00 17.27 229 ILE B N 1
ATOM 4000 C CA . ILE B 1 263 ? -0.741 -6.289 -12.732 1.00 18.12 229 ILE B CA 1
ATOM 4001 C C . ILE B 1 263 ? 0.675 -6.606 -12.305 1.00 17.78 229 ILE B C 1
ATOM 4002 O O . ILE B 1 263 ? 1.265 -5.797 -11.584 1.00 19.30 229 ILE B O 1
ATOM 4007 N N . SER B 1 264 ? 1.183 -7.766 -12.717 1.00 16.34 230 SER B N 1
ATOM 4008 C CA . SER B 1 264 ? 2.570 -8.125 -12.408 1.00 16.74 230 SER B CA 1
ATOM 4009 C C . SER B 1 264 ? 3.352 -8.321 -13.705 1.00 16.58 230 SER B C 1
ATOM 4010 O O . SER B 1 264 ? 2.779 -8.674 -14.730 1.00 16.81 230 SER B O 1
ATOM 4013 N N . TYR B 1 265 ? 4.677 -8.176 -13.647 1.00 16.20 231 TYR B N 1
ATOM 4014 C CA . TYR B 1 265 ? 5.449 -8.343 -14.853 1.00 16.89 231 TYR B CA 1
ATOM 4015 C C . TYR B 1 265 ? 6.826 -8.914 -14.524 1.00 17.11 231 TYR B C 1
ATOM 4016 O O . TYR B 1 265 ? 7.305 -8.859 -13.379 1.00 16.35 231 TYR B O 1
ATOM 4025 N N . SER B 1 266 ? 7.439 -9.480 -15.554 1.00 15.78 232 SER B N 1
ATOM 4026 C CA . SER B 1 266 ? 8.842 -9.733 -15.578 1.00 16.64 232 SER B CA 1
ATOM 4027 C C . SER B 1 266 ? 9.438 -8.998 -16.788 1.00 19.04 232 SER B C 1
ATOM 4028 O O . SER B 1 266 ? 8.783 -8.834 -17.830 1.00 20.92 232 SER B O 1
ATOM 4031 N N . GLY B 1 267 ? 10.714 -8.628 -16.666 1.00 20.31 233 GLY B N 1
ATOM 4032 C CA . GLY B 1 267 ? 11.397 -7.791 -17.619 1.00 20.82 233 GLY B CA 1
ATOM 4033 C C . GLY B 1 267 ? 11.009 -6.339 -17.432 1.00 21.18 233 GLY B C 1
ATOM 4034 O O . GLY B 1 267 ? 10.774 -5.882 -16.301 1.00 21.71 233 GLY B O 1
ATOM 4035 N N . SER B 1 268 ? 10.980 -5.597 -18.534 1.00 20.50 234 SER B N 1
ATOM 4036 C CA . SER B 1 268 ? 10.650 -4.201 -18.461 1.00 22.61 234 SER B CA 1
ATOM 4037 C C . SER B 1 268 ? 9.142 -4.061 -18.209 1.00 19.69 234 SER B C 1
ATOM 4038 O O . SER B 1 268 ? 8.360 -4.935 -18.538 1.00 20.59 234 SER B O 1
ATOM 4041 N N . ASP B 1 269 ? 8.749 -2.930 -17.632 1.00 20.60 235 ASP B N 1
ATOM 4042 C CA . ASP B 1 269 ? 7.385 -2.674 -17.204 1.00 21.55 235 ASP B CA 1
ATOM 4043 C C . ASP B 1 269 ? 6.518 -2.036 -18.302 1.00 21.92 235 ASP B C 1
ATOM 4044 O O . ASP B 1 269 ? 5.341 -1.760 -18.032 1.00 20.39 235 ASP B O 1
ATOM 4049 N N . ASP B 1 270 ? 7.055 -1.842 -19.522 1.00 24.00 236 ASP B N 1
ATOM 4050 C CA . ASP B 1 270 ? 6.362 -1.039 -20.587 1.00 26.29 236 ASP B CA 1
ATOM 4051 C C . ASP B 1 270 ? 4.966 -1.600 -20.851 1.00 22.67 236 ASP B C 1
ATOM 4052 O O . ASP B 1 270 ? 3.972 -0.878 -20.765 1.00 24.94 236 ASP B O 1
ATOM 4057 N N . TRP B 1 271 ? 4.896 -2.896 -21.158 1.00 21.39 237 TRP B N 1
ATOM 4058 C CA . TRP B 1 271 ? 3.607 -3.540 -21.485 1.00 21.43 237 TRP B CA 1
ATOM 4059 C C . TRP B 1 271 ? 2.664 -3.498 -20.280 1.00 21.21 237 TRP B C 1
ATOM 4060 O O . TRP B 1 271 ? 1.486 -3.201 -20.435 1.00 19.89 237 TRP B O 1
ATOM 4071 N N . ALA B 1 272 ? 3.186 -3.803 -19.082 1.00 22.61 238 ALA B N 1
ATOM 4072 C CA . ALA B 1 272 ? 2.394 -3.693 -17.807 1.00 22.81 238 ALA B CA 1
ATOM 4073 C C . ALA B 1 272 ? 1.741 -2.316 -17.682 1.00 22.48 238 ALA B C 1
ATOM 4074 O O . ALA B 1 272 ? 0.533 -2.214 -17.334 1.00 19.40 238 ALA B O 1
ATOM 4076 N N A LYS B 1 273 ? 2.535 -1.266 -17.941 0.50 23.00 239 LYS B N 1
ATOM 4077 N N B LYS B 1 273 ? 2.543 -1.269 -17.934 0.50 22.80 239 LYS B N 1
ATOM 4078 C CA A LYS B 1 273 ? 2.072 0.112 -17.787 0.50 23.77 239 LYS B CA 1
ATOM 4079 C CA B LYS B 1 273 ? 2.093 0.118 -17.810 0.50 23.46 239 LYS B CA 1
ATOM 4080 C C A LYS B 1 273 ? 1.039 0.436 -18.874 0.50 22.85 239 LYS B C 1
ATOM 4081 C C B LYS B 1 273 ? 1.026 0.414 -18.868 0.50 22.71 239 LYS B C 1
ATOM 4082 O O A LYS B 1 273 ? 0.112 1.212 -18.638 0.50 22.54 239 LYS B O 1
ATOM 4083 O O B LYS B 1 273 ? 0.069 1.147 -18.609 0.50 22.54 239 LYS B O 1
ATOM 4094 N N . GLU B 1 274 ? 1.186 -0.167 -20.058 1.00 21.97 240 GLU B N 1
ATOM 4095 C CA . GLU B 1 274 ? 0.194 0.003 -21.121 1.00 22.56 240 GLU B CA 1
ATOM 4096 C C . GLU B 1 274 ? -1.133 -0.642 -20.695 1.00 21.34 240 GLU B C 1
ATOM 4097 O O . GLU B 1 274 ? -2.193 -0.058 -20.839 1.00 23.17 240 GLU B O 1
ATOM 4103 N N . MET B 1 275 ? -1.072 -1.842 -20.120 1.00 20.78 241 MET B N 1
ATOM 4104 C CA . MET B 1 275 ? -2.284 -2.544 -19.698 1.00 21.08 241 MET B CA 1
ATOM 4105 C C . MET B 1 275 ? -2.981 -1.732 -18.597 1.00 21.14 241 MET B C 1
ATOM 4106 O O . MET B 1 275 ? -4.218 -1.605 -18.572 1.00 20.00 241 MET B O 1
ATOM 4111 N N . LYS B 1 276 ? -2.178 -1.165 -17.697 1.00 22.25 242 LYS B N 1
ATOM 4112 C CA . LYS B 1 276 ? -2.713 -0.364 -16.587 1.00 23.81 242 LYS B CA 1
ATOM 4113 C C . LYS B 1 276 ? -3.558 0.796 -17.135 1.00 26.24 242 LYS B C 1
ATOM 4114 O O . LYS B 1 276 ? -4.656 1.023 -16.677 1.00 23.64 242 LYS B O 1
ATOM 4120 N N . GLU B 1 277 ? -3.006 1.524 -18.111 1.00 27.75 243 GLU B N 1
ATOM 4121 C CA . GLU B 1 277 ? -3.657 2.693 -18.700 1.00 32.36 243 GLU B CA 1
ATOM 4122 C C . GLU B 1 277 ? -5.011 2.279 -19.315 1.00 29.41 243 GLU B C 1
ATOM 4123 O O . GLU B 1 277 ? -5.956 3.006 -19.200 1.00 29.52 243 GLU B O 1
ATOM 4129 N N . SER B 1 278 ? -5.129 1.057 -19.838 1.00 30.12 244 SER B N 1
ATOM 4130 C CA . SER B 1 278 ? -6.399 0.521 -20.381 1.00 29.32 244 SER B CA 1
ATOM 4131 C C . SER B 1 278 ? -7.355 -0.039 -19.324 1.00 27.81 244 SER B C 1
ATOM 4132 O O . SER B 1 278 ? -8.537 -0.126 -19.595 1.00 29.91 244 SER B O 1
ATOM 4135 N N . LEU B 1 279 ? -6.857 -0.559 -18.197 1.00 23.45 245 LEU B N 1
ATOM 4136 C CA . LEU B 1 279 ? -7.719 -1.275 -17.239 1.00 22.43 245 LEU B CA 1
ATOM 4137 C C . LEU B 1 279 ? -8.151 -0.359 -16.070 1.00 21.18 245 LEU B C 1
ATOM 4138 O O . LEU B 1 279 ? -9.140 -0.671 -15.395 1.00 20.24 245 LEU B O 1
ATOM 4143 N N . GLN B 1 280 ? -7.393 0.722 -15.809 1.00 21.99 246 GLN B N 1
ATOM 4144 C CA . GLN B 1 280 ? -7.638 1.647 -14.629 1.00 23.37 246 GLN B CA 1
ATOM 4145 C C . GLN B 1 280 ? -9.067 2.217 -14.643 1.00 23.70 246 GLN B C 1
ATOM 4146 O O . GLN B 1 280 ? -9.643 2.398 -13.602 1.00 23.59 246 GLN B O 1
ATOM 4152 N N . ALA B 1 281 ? -9.635 2.493 -15.822 1.00 25.79 247 ALA B N 1
ATOM 4153 C CA . ALA B 1 281 ? -11.016 2.999 -15.933 1.00 27.76 247 ALA B CA 1
ATOM 4154 C C . ALA B 1 281 ? -12.048 2.023 -15.350 1.00 28.13 247 ALA B C 1
ATOM 4155 O O . ALA B 1 281 ? -13.150 2.439 -15.029 1.00 30.39 247 ALA B O 1
ATOM 4157 N N . TYR B 1 282 ? -11.716 0.736 -15.215 1.00 27.65 248 TYR B N 1
ATOM 4158 C CA . TYR B 1 282 ? -12.709 -0.256 -14.803 1.00 25.86 248 TYR B CA 1
ATOM 4159 C C . TYR B 1 282 ? -12.624 -0.568 -13.309 1.00 26.04 248 TYR B C 1
ATOM 4160 O O . TYR B 1 282 ? -13.317 -1.492 -12.843 1.00 24.84 248 TYR B O 1
ATOM 4169 N N . VAL B 1 283 ? -11.793 0.173 -12.562 1.00 24.40 249 VAL B N 1
ATOM 4170 C CA . VAL B 1 283 ? -11.723 -0.071 -11.119 1.00 25.68 249 VAL B CA 1
ATOM 4171 C C . VAL B 1 283 ? -11.335 1.224 -10.406 1.00 25.17 249 VAL B C 1
ATOM 4172 O O . VAL B 1 283 ? -10.365 1.907 -10.801 1.00 24.15 249 VAL B O 1
ATOM 4176 N N . GLU B 1 284 ? -12.038 1.517 -9.305 1.00 27.60 250 GLU B N 1
ATOM 4177 C CA . GLU B 1 284 ? -11.788 2.753 -8.576 1.00 29.28 250 GLU B CA 1
ATOM 4178 C C . GLU B 1 284 ? -10.395 2.726 -7.936 1.00 28.83 250 GLU B C 1
ATOM 4179 O O . GLU B 1 284 ? -9.636 3.704 -8.084 1.00 28.48 250 GLU B O 1
ATOM 4185 N N . LYS B 1 285 ? -10.077 1.626 -7.228 1.00 27.32 251 LYS B N 1
ATOM 4186 C CA . LYS B 1 285 ? -8.809 1.503 -6.513 1.00 26.39 251 LYS B CA 1
ATOM 4187 C C . LYS B 1 285 ? -7.643 1.575 -7.507 1.00 24.80 251 LYS B C 1
ATOM 4188 O O . LYS B 1 285 ? -7.632 0.872 -8.517 1.00 24.34 251 LYS B O 1
ATOM 4194 N N . PRO B 1 286 ? -6.619 2.425 -7.267 1.00 23.67 252 PRO B N 1
ATOM 4195 C CA . PRO B 1 286 ? -5.432 2.458 -8.123 1.00 24.57 252 PRO B CA 1
ATOM 4196 C C . PRO B 1 286 ? -4.810 1.063 -8.327 1.00 23.34 252 PRO B C 1
ATOM 4197 O O . PRO B 1 286 ? -4.718 0.244 -7.402 1.00 21.45 252 PRO B O 1
ATOM 4201 N N . ILE B 1 287 ? -4.419 0.776 -9.566 1.00 21.81 253 ILE B N 1
ATOM 4202 C CA . ILE B 1 287 ? -3.892 -0.536 -9.881 1.00 22.52 253 ILE B CA 1
ATOM 4203 C C . ILE B 1 287 ? -2.454 -0.607 -9.396 1.00 22.07 253 ILE B C 1
ATOM 4204 O O . ILE B 1 287 ? -1.668 0.301 -9.646 1.00 24.01 253 ILE B O 1
ATOM 4209 N N . SER B 1 288 ? -2.120 -1.707 -8.718 1.00 22.99 254 SER B N 1
ATOM 4210 C CA . SER B 1 288 ? -0.725 -1.951 -8.360 1.00 23.73 254 SER B CA 1
ATOM 4211 C C . SER B 1 288 ? -0.030 -2.747 -9.479 1.00 21.24 254 SER B C 1
ATOM 4212 O O . SER B 1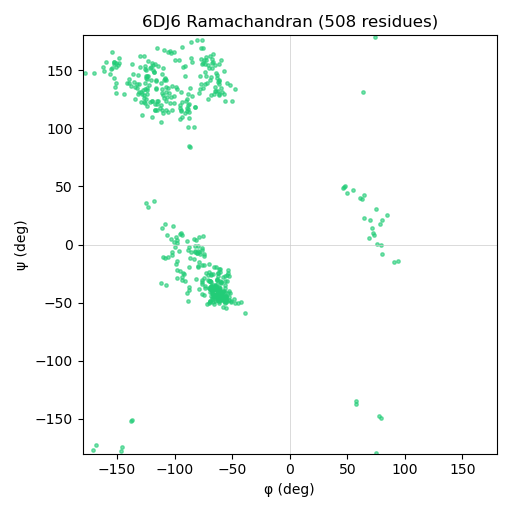 288 ? -0.472 -3.796 -9.857 1.00 19.82 254 SER B O 1
ATOM 4215 N N . VAL B 1 289 ? 1.054 -2.174 -9.999 1.00 19.76 255 VAL B N 1
ATOM 4216 C CA . VAL B 1 289 ? 1.877 -2.719 -11.049 1.00 20.63 255 VAL B CA 1
ATOM 4217 C C . VAL B 1 289 ? 3.226 -3.073 -10.443 1.00 18.87 255 VAL B C 1
ATOM 4218 O O . VAL B 1 289 ? 4.039 -2.188 -10.157 1.00 19.86 255 VAL B O 1
ATOM 4222 N N . LEU B 1 290 ? 3.449 -4.363 -10.260 1.00 18.25 256 LEU B N 1
ATOM 4223 C CA . LEU B 1 290 ? 4.601 -4.830 -9.507 1.00 18.36 256 LEU B CA 1
ATOM 4224 C C . LEU B 1 290 ? 5.423 -5.831 -10.316 1.00 17.60 256 LEU B C 1
ATOM 4225 O O . LEU B 1 290 ? 4.888 -6.684 -11.032 1.00 18.11 256 LEU B O 1
ATOM 4230 N N . GLU B 1 291 ? 6.749 -5.698 -10.228 1.00 18.64 257 GLU B N 1
ATOM 4231 C CA . GLU B 1 291 ? 7.619 -6.701 -10.738 1.00 16.37 257 GLU B CA 1
ATOM 4232 C C . GLU B 1 291 ? 7.378 -7.959 -9.894 1.00 17.80 257 GLU B C 1
ATOM 4233 O O . GLU B 1 291 ? 7.336 -7.867 -8.677 1.00 17.49 257 GLU B O 1
ATOM 4239 N N . THR B 1 292 ? 7.195 -9.122 -10.542 1.00 14.74 258 THR B N 1
ATOM 4240 C CA . THR B 1 292 ? 6.959 -10.375 -9.867 1.00 15.22 258 THR B CA 1
ATOM 4241 C C . THR B 1 292 ? 8.291 -10.835 -9.256 1.00 14.49 258 THR B C 1
ATOM 4242 O O . THR B 1 292 ? 9.345 -10.433 -9.699 1.00 15.82 258 THR B O 1
ATOM 4246 N N . GLY B 1 293 ? 8.216 -11.706 -8.247 1.00 14.57 259 GLY B N 1
ATOM 4247 C CA . GLY B 1 293 ? 9.401 -12.163 -7.523 1.00 14.80 259 GLY B CA 1
ATOM 4248 C C . GLY B 1 293 ? 10.213 -13.173 -8.306 1.00 14.57 259 GLY B C 1
ATOM 4249 O O . GLY B 1 293 ? 9.792 -13.678 -9.326 1.00 14.86 259 GLY B O 1
ATOM 4250 N N . SER B 1 294 ? 11.416 -13.454 -7.808 1.00 16.40 260 SER B N 1
ATOM 4251 C CA . SER B 1 294 ? 12.359 -14.348 -8.457 1.00 16.45 260 SER B CA 1
ATOM 4252 C C . SER B 1 294 ? 11.779 -15.760 -8.612 1.00 17.21 260 SER B C 1
ATOM 4253 O O . SER B 1 294 ? 12.131 -16.484 -9.557 1.00 15.33 260 SER B O 1
ATOM 4256 N N . ILE B 1 295 ? 10.914 -16.168 -7.669 1.00 17.09 261 ILE B N 1
ATOM 4257 C CA . ILE B 1 295 ? 10.359 -17.512 -7.711 1.00 17.63 261 ILE B CA 1
ATOM 4258 C C . ILE B 1 295 ? 9.516 -17.668 -8.973 1.00 17.43 261 ILE B C 1
ATOM 4259 O O . ILE B 1 295 ? 9.632 -18.650 -9.675 1.00 17.76 261 ILE B O 1
ATOM 4264 N N . ILE B 1 296 ? 8.699 -16.662 -9.275 1.00 17.00 262 ILE B N 1
ATOM 4265 C CA . ILE B 1 296 ? 7.886 -16.720 -10.441 1.00 16.47 262 ILE B CA 1
ATOM 4266 C C . ILE B 1 296 ? 8.698 -16.449 -11.710 1.00 14.64 262 ILE B C 1
ATOM 4267 O O . ILE B 1 296 ? 8.539 -17.193 -12.687 1.00 14.89 262 ILE B O 1
ATOM 4272 N N . GLN B 1 297 ? 9.586 -15.460 -11.676 1.00 14.42 263 GLN B N 1
ATOM 4273 C CA . GLN B 1 297 ? 10.387 -15.088 -12.848 1.00 15.79 263 GLN B CA 1
ATOM 4274 C C . GLN B 1 297 ? 11.122 -16.317 -13.393 1.00 15.20 263 GLN B C 1
ATOM 4275 O O . GLN B 1 297 ? 11.185 -16.519 -14.596 1.00 15.34 263 GLN B O 1
ATOM 4281 N N . THR B 1 298 ? 11.671 -17.143 -12.494 1.00 15.79 264 THR B N 1
ATOM 4282 C CA . THR B 1 298 ? 12.441 -18.333 -12.866 1.00 16.19 264 THR B CA 1
ATOM 4283 C C . THR B 1 298 ? 11.612 -19.271 -13.766 1.00 15.98 264 THR B C 1
ATOM 4284 O O . THR B 1 298 ? 12.147 -19.898 -14.659 1.00 19.12 264 THR B O 1
ATOM 4288 N N . HIS B 1 299 ? 10.313 -19.394 -13.503 1.00 15.53 265 HIS B N 1
ATOM 4289 C CA . HIS B 1 299 ? 9.435 -20.321 -14.186 1.00 16.25 265 HIS B CA 1
ATOM 4290 C C . HIS B 1 299 ? 8.743 -19.692 -15.409 1.00 17.03 265 HIS B C 1
ATOM 4291 O O . HIS B 1 299 ? 8.393 -20.421 -16.338 1.00 16.96 265 HIS B O 1
ATOM 4298 N N . THR B 1 300 ? 8.571 -18.366 -15.435 1.00 16.87 266 THR B N 1
ATOM 4299 C CA . THR B 1 300 ? 7.858 -17.692 -16.527 1.00 17.78 266 THR B CA 1
ATOM 4300 C C . THR B 1 300 ? 8.833 -17.211 -17.596 1.00 18.07 266 THR B C 1
ATOM 4301 O O . THR B 1 300 ? 8.481 -17.105 -18.769 1.00 19.18 266 THR B O 1
ATOM 4305 N N . GLY B 1 301 ? 10.052 -16.877 -17.168 1.00 17.59 267 GLY B N 1
ATOM 4306 C CA . GLY B 1 301 ? 10.966 -16.152 -18.008 1.00 18.20 267 GLY B CA 1
ATOM 4307 C C . GLY B 1 301 ? 10.587 -14.691 -18.118 1.00 18.10 267 GLY B C 1
ATOM 4308 O O . GLY B 1 301 ? 9.645 -14.216 -17.488 1.00 19.22 267 GLY B O 1
ATOM 4309 N N . GLU B 1 302 ? 11.389 -13.970 -18.898 1.00 17.85 268 GLU B N 1
ATOM 4310 C CA . GLU B 1 302 ? 11.300 -12.542 -19.075 1.00 19.33 268 GLU B CA 1
ATOM 4311 C C . GLU B 1 302 ? 10.123 -12.197 -19.996 1.00 18.32 268 GLU B C 1
ATOM 4312 O O . GLU B 1 302 ? 9.751 -12.993 -20.804 1.00 17.65 268 GLU B O 1
ATOM 4318 N N . ASN B 1 303 ? 9.584 -10.982 -19.870 1.00 17.60 269 ASN B N 1
ATOM 4319 C CA . ASN B 1 303 ? 8.461 -10.475 -20.704 1.00 17.86 269 ASN B CA 1
ATOM 4320 C C . ASN B 1 303 ? 7.217 -11.339 -20.512 1.00 16.58 269 ASN B C 1
ATOM 4321 O O . ASN B 1 303 ? 6.492 -11.647 -21.466 1.00 16.13 269 ASN B O 1
ATOM 4326 N N . ALA B 1 304 ? 6.981 -11.746 -19.269 1.00 15.28 270 ALA B N 1
ATOM 4327 C CA . ALA B 1 304 ? 5.715 -12.301 -18.847 1.00 14.40 270 ALA B CA 1
ATOM 4328 C C . ALA B 1 304 ? 4.963 -11.220 -18.070 1.00 14.90 270 ALA B C 1
ATOM 4329 O O . ALA B 1 304 ? 5.559 -10.199 -17.659 1.00 15.95 270 ALA B O 1
ATOM 4331 N N . TRP B 1 305 ? 3.667 -11.450 -17.878 1.00 14.44 271 TRP B N 1
ATOM 4332 C CA . TRP B 1 305 ? 2.788 -10.518 -17.206 1.00 14.84 271 TRP B CA 1
ATOM 4333 C C . TRP B 1 305 ? 1.630 -11.308 -16.563 1.00 15.00 271 TRP B C 1
ATOM 4334 O O . TRP B 1 305 ? 1.298 -12.442 -16.997 1.00 14.43 271 TRP B O 1
ATOM 4345 N N . ALA B 1 306 ? 0.994 -10.726 -15.533 1.00 14.95 272 ALA B N 1
ATOM 4346 C CA . ALA B 1 306 ? -0.239 -11.284 -14.994 1.00 14.92 272 ALA B CA 1
ATOM 4347 C C . ALA B 1 306 ? -1.228 -10.153 -14.749 1.00 16.10 272 ALA B C 1
ATOM 4348 O O . ALA B 1 306 ? -0.826 -9.020 -14.456 1.00 16.84 272 ALA B O 1
ATOM 4350 N N . ILE B 1 307 ? -2.514 -10.483 -14.942 1.00 16.20 273 ILE B N 1
ATOM 4351 C CA . ILE B 1 307 ? -3.601 -9.654 -14.550 1.00 17.22 273 ILE B CA 1
ATOM 4352 C C . ILE B 1 307 ? -4.387 -10.438 -13.500 1.00 18.04 273 ILE B C 1
ATOM 4353 O O . ILE B 1 307 ? -4.824 -11.561 -13.780 1.00 17.29 273 ILE B O 1
ATOM 4358 N N . LEU B 1 308 ? -4.489 -9.836 -12.299 1.00 17.85 274 LEU B N 1
ATOM 4359 C CA . LEU B 1 308 ? -5.108 -10.394 -11.141 1.00 18.21 274 LEU B CA 1
ATOM 4360 C C . LEU B 1 308 ? -6.326 -9.517 -10.828 1.00 19.77 274 LEU B C 1
ATOM 4361 O O . LEU B 1 308 ? -6.193 -8.299 -10.590 1.00 21.85 274 LEU B O 1
ATOM 4366 N N . ILE B 1 309 ? -7.505 -10.131 -10.832 1.00 20.70 275 ILE B N 1
ATOM 4367 C CA . ILE B 1 309 ? -8.753 -9.400 -10.701 1.00 22.31 275 ILE B CA 1
ATOM 4368 C C . ILE B 1 309 ? -9.531 -9.972 -9.519 1.00 21.92 275 ILE B C 1
ATOM 4369 O O . ILE B 1 309 ? -9.756 -11.166 -9.460 1.00 20.04 275 ILE B O 1
ATOM 4374 N N . ARG B 1 310 ? -9.970 -9.078 -8.627 1.00 21.79 276 ARG B N 1
ATOM 4375 C CA . ARG B 1 310 ? -10.941 -9.423 -7.626 1.00 23.27 276 ARG B CA 1
ATOM 4376 C C . ARG B 1 310 ? -12.212 -8.610 -7.887 1.00 21.62 276 ARG B C 1
ATOM 4377 O O . ARG B 1 310 ? -12.167 -7.361 -7.947 1.00 21.73 276 ARG B O 1
ATOM 4385 N N . TYR B 1 311 ? -13.308 -9.354 -8.036 1.00 22.44 277 TYR B N 1
ATOM 4386 C CA . TYR B 1 311 ? -14.644 -8.844 -8.248 1.00 25.36 277 TYR B CA 1
ATOM 4387 C C . TYR B 1 311 ? -15.358 -8.659 -6.897 1.00 27.87 277 TYR B C 1
ATOM 4388 O O . TYR B 1 311 ? -15.157 -9.454 -5.976 1.00 29.77 277 TYR B O 1
ATOM 4397 N N . HIS B 1 312 ? -16.196 -7.616 -6.804 1.00 30.37 278 HIS B N 1
ATOM 4398 C CA . HIS B 1 312 ? -17.172 -7.418 -5.673 1.00 30.97 278 HIS B CA 1
ATOM 4399 C C . HIS B 1 312 ? -18.153 -8.593 -5.638 1.00 30.17 278 HIS B C 1
ATOM 4400 O O . HIS B 1 312 ? -18.389 -9.155 -6.683 1.00 31.20 278 HIS B O 1
#

CATH classification: 3.40.50.10170 (+1 more: 3.30.1180.10)

Secondary structure (DSSP, 8-state):
----EEEEETTB---HHHHHHTTEEEE--EEEETTEEEEGGG--STTHHHHHHHH-SS--EEEPPPHHHHHHHHHHHGGGS--EEEEE--TTT-SHHHHHHHHHHHSSS-EEEEE-S--HHHHHHHHHHHHHHHHTT--HHHHHHHHHHHHHTEEEEEEES-SHHHHHTSGGGGB-S---S-SSSEEEEEEETTEEEEEEEESSTTHHHHHHHHHHHHTTT--EEEEEEEESS-SHHHHHHHHHHGGG-SSPPEEEEPPHHHHHHH-SS-EEEEEEE-/---EEEEETTB---HHHHHHTTEEEE--EEEETTEEEEGGG--STTHHHHHHHH-SS--EEEPPPHHHHHHHHHHHGGGS--EEEEE--TTT-SHHHHHHHHHHTSSS-EEEEE-S--HHHHHHHHHHHHHHHHTT--HHHHHHHHHHHHHTEEEEEEES-SHHHHHTSGGGGB-S---S-SS-EEEEEEETTEEEEEEEESSTTHHHHHHHHHHHHHTTS-EEEEEEEESS-SHHHHHHHHHHGGG-SSPPEEEEPPHHHHHHH-SS-EEEEEEE-

Radius of gyration: 25.15 Å; Cα contacts (8 Å, |Δi|>4): 1213; chains: 2; bounding box: 50×62×67 Å

Solvent-accessible surface area: 24308 Å² total; per-residue (Å²): 149,58,93,7,40,2,0,0,0,2,2,7,8,22,18,91,27,51,28,94,16,7,105,13,41,53,0,46,5,29,0,80,10,50,118,88,96,63,40,0,64,92,7,102,128,120,24,72,3,27,116,49,26,93,134,22,197,75,82,9,131,15,43,80,2,83,45,38,50,0,16,127,39,0,62,89,24,23,161,88,62,8,56,0,0,0,0,0,8,0,94,8,28,11,29,0,0,79,3,0,101,80,0,15,98,130,12,120,13,83,20,63,27,31,23,0,11,12,13,6,0,0,0,6,4,0,0,24,31,0,1,32,19,4,28,66,30,86,79,18,122,37,0,41,54,63,1,90,95,3,56,103,62,13,44,8,16,24,0,0,31,26,4,86,14,8,63,136,22,45,77,50,64,114,16,56,69,32,141,42,122,80,74,114,17,64,0,0,1,18,6,102,117,39,71,12,57,42,95,59,89,18,164,42,97,128,17,18,74,135,18,9,89,106,12,30,98,69,2,83,168,114,63,12,17,13,1,0,0,2,15,1,4,68,30,98,48,1,105,78,0,25,137,43,0,21,96,78,10,136,96,21,0,7,26,16,38,10,12,0,10,29,4,5,25,9,3,65,78,6,9,11,0,0,0,45,12,153,126,117,16,56,3,0,0,0,1,1,5,8,23,26,93,41,41,30,113,33,7,105,12,36,51,0,43,4,28,1,63,10,58,112,86,104,55,37,0,62,92,7,103,122,114,25,76,3,26,112,50,22,94,128,23,183,71,76,7,139,32,62,86,2,86,41,46,50,0,14,125,35,0,52,100,24,18,146,99,60,10,60,0,0,0,0,0,6,0,95,7,28,12,29,0,0,81,2,0,95,85,0,17,101,128,16,124,14,79,21,59,26,32,27,0,12,11,13,5,0,0,0,8,2,1,0,23,23,0,1,37,26,4,29,69,42,85,84,4,122,40,0,53,78,45,6,82,92,1,57,94,72,13,44,8,15,24,0,0,30,24,4,84,16,7,62,142,24,46,75,50,63,108,16,56,67,32,152,43,117,81,73,113,16,66,0,0,0,27,4,97,106,52,68,11,54,45,93,60,90,18,165,41,107,123,17,18,73,139,22,1,67,132,13,28,103,67,3,68,159,118,61,12,13,12,3,0,0,2,12,2,5,69,40,104,57,1,62,78,0,22,130,36,0,15,96,71,10,136,102,38,1,10,1,22,37,10,12,0,10,27,4,5,24,8,2,63,82,7,8,11,0,0,0,40,11,145

B-factor: mean 25.42, std 11.23, range [11.03, 86.29]

Foldseek 3Di:
DQFEAEEEEQLAADDVVLCVVLVYHYHWKWKAFLNRIGTLVVFQPPCRLVVSCVPTPDQMAIGAHALQSLLVVLQVVCPVVHAYEYEYEAPLLHCNQVSNVSSCVNHPHHYHTHHLLHGYVLSVQLRSQLSVCRVVRDDDVVSVVVSVLQSVQKKKKKKFQFQVLQVVNVSVVQEPPDDDPGRRWIWMFIRDNNGTYTDDIGNDPCRVVVVLVVVLVVLPPFAWAAKEKEFFDDCVVVVVSQVSCVVSYPDRYHYGYRTSSVCSRRPHGMMMIMTGTD/DFEAEEEEQLAADDVVLCVVLVYHYHWKWKAFLNRIDTLVVFQPPCRLVVSCVPTPDQMAIAAHALCSLLVVLQVVCVVVHAYEYEYEAPLQHCNLVSNVSSCVNHPHRYHGYYLLHGYCLSVQLRSQLSVCSVVVDDDVVSVVVSVVQSVQKKKKKKFQFQPLQVVRVSVVQEPPDDDPGGRWIWMFIRDPNGTYTDDIGNDPCRVVVVLVVVLVVLPPFAWAAKEKEFFDDCVVVVVSQVSCVVSYVDRYHYYYGTSSVCSRRPHGMMMIMTGGD